Protein AF-0000000083953156 (afdb_homodimer)

Organism: NCBI:txid5486

InterPro domains:
  IPR007277 Svp26/Tex261 [PF04148] (1-193)
  IPR007277 Svp26/Tex261 [PTHR13144] (1-196)

Solvent-accessible surface area (backbone atoms only — not comparable to full-atom values): 24003 Å² total; per-residue (Å²): 104,62,57,56,54,44,20,53,51,28,50,52,51,50,50,52,53,47,52,47,10,48,52,34,23,49,42,48,51,21,50,52,33,70,75,36,44,68,65,44,51,54,48,51,50,51,48,52,53,50,46,46,52,48,51,53,49,33,36,75,73,58,66,45,64,60,69,62,46,51,51,49,46,52,44,51,54,52,48,54,59,56,57,74,42,59,46,53,48,59,79,80,36,68,65,48,46,49,44,53,51,42,50,53,49,51,52,51,54,51,51,50,52,70,73,54,65,85,72,70,55,67,74,54,60,64,33,89,82,48,68,78,77,85,75,79,48,71,62,35,50,51,15,47,42,44,59,74,60,43,40,60,62,50,50,51,50,31,46,21,21,45,72,74,78,67,74,78,68,82,76,86,77,62,92,68,74,73,74,70,44,26,35,39,48,51,50,52,49,50,51,50,49,50,51,42,52,51,32,42,72,71,70,45,79,76,54,81,70,70,76,68,71,82,121,104,63,57,58,54,45,20,53,52,28,50,53,51,49,51,51,53,47,51,47,10,46,53,32,22,48,42,49,51,22,51,52,32,68,74,37,45,68,64,45,50,53,47,51,52,51,48,51,52,51,44,46,51,48,52,53,48,32,37,75,72,58,66,44,63,61,69,63,46,51,51,50,45,50,45,52,52,53,50,54,58,56,57,74,44,59,47,53,49,60,79,82,36,66,66,49,46,50,44,54,52,43,49,53,49,50,52,50,53,51,50,50,54,70,72,55,65,86,73,71,55,67,75,56,60,66,36,88,81,48,69,76,77,84,74,79,49,71,62,35,51,51,17,46,42,45,58,71,59,42,40,60,64,49,50,51,50,30,46,22,22,46,72,69,79,70,72,78,67,82,76,85,77,64,91,67,73,75,75,69,44,28,36,39,49,52,52,53,49,51,53,51,51,50,51,43,52,50,32,44,73,72,70,44,79,76,55,82,71,72,77,67,70,82,120

Sequence (430 aa):
MFLQVLSLIGVIVGFFLLVLSIASGLYYISELVEEHTEPTKRFLKKLIYSIIVTFVLLVLFDKFPIKLTLFSIFSYWVYLQNLNKFPYVELSSPLFLGSCVLVISNHFLWFHHFNNPYIPPLEVRLRPEYVPPRIPTFVEICSFFGILVWLVPFALFVSLSAHDNLLPHHMDKQDDKKKNNGLAKVVVSNVREYVYTISRKLGYELDPHHGSIVYMFLQVLSLIGVIVGFFLLVLSIASGLYYISELVEEHTEPTKRFLKKLIYSIIVTFVLLVLFDKFPIKLTLFSIFSYWVYLQNLNKFPYVELSSPLFLGSCVLVISNHFLWFHHFNNPYIPPLEVRLRPEYVPPRIPTFVEICSFFGILVWLVPFALFVSLSAHDNLLPHHMDKQDDKKKNNGLAKVVVSNVREYVYTISRKLGYELDPHHGSIVY

pLDDT: mean 80.22, std 17.85, range [23.52, 97.69]

Radius of gyration: 27.4 Å; Cα contacts (8 Å, |Δi|>4): 345; chains: 2; bounding box: 81×64×54 Å

Nearest PDB structures (foldseek):
  8wdf-assembly1_A  TM=3.244E-01  e=1.930E+00  Pseudomonas aeruginosa PAO1
  9jr2-assembly1_R  TM=2.262E-01  e=7.988E+00  Homo sapiens
  8wdf-ass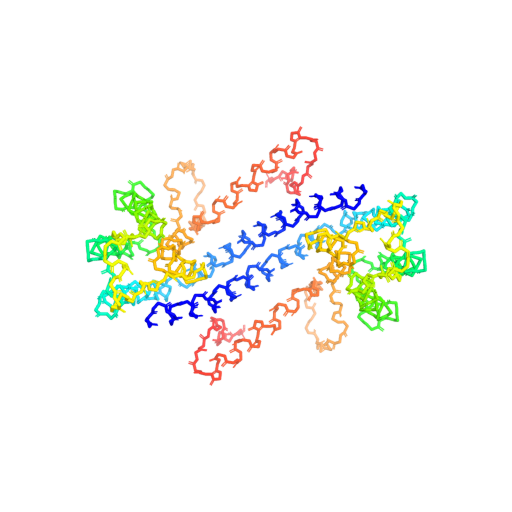embly1_A  TM=3.243E-01  e=1.755E+00  Pseudomonas aeruginosa PAO1
  9jr2-assembly1_R  TM=2.251E-01  e=8.175E+00  Homo sapiens

Secondary structure (DSSP, 8-state):
-HHHHHHHHHHHHHHHHHHHHHHHHHHHHHHHHHHTHHHHHHHHHHHHHHHHHHHHHHHHHH---HHHHHHHHHHHHHHHHHGGGTTB--TT-HHHHHHHHHHHHHHHHHHHHHHS-----HHHHTSTT--PPPPPPHHHHHHIIIIIIIHHHHHHHHH-EE-----------S------EEHHHHHHHHHHHHHHHHHHHTT----TTTT----/-HHHHHHHHHHHHHHHHHHHHHHHHHHHHHHHHHHTHHHHHHHHHHHHHHHHHHHHHHHHHH---HHHHHHHHHHHHHHHHHGGGTTB--TT-HHHHHHHHHHHHHHHHHHHHHHS-----HHHHTSTT--PPPPPPHHHHHHIIIIIIIHHHHHHHHH-EE---S-------S------EEHHHHHHHHHHHHHHHHHHHTT----TTTT----

Structure (mmCIF, N/CA/C/O backbone):
data_AF-0000000083953156-model_v1
#
loop_
_entity.id
_entity.type
_entity.pdbx_description
1 polymer 'Protein SVP26'
#
loop_
_atom_site.group_PDB
_atom_site.id
_atom_site.type_symbol
_atom_site.label_atom_id
_atom_site.label_alt_id
_atom_site.label_comp_id
_atom_site.label_asym_id
_atom_site.label_entity_id
_atom_site.label_seq_id
_atom_site.pdbx_PDB_ins_code
_atom_site.Cartn_x
_atom_site.Cartn_y
_atom_site.Cartn_z
_atom_site.occupancy
_atom_site.B_iso_or_equiv
_atom_site.auth_seq_id
_atom_site.auth_comp_id
_atom_site.auth_asym_id
_atom_site.auth_atom_id
_atom_site.pdbx_PDB_model_num
ATOM 1 N N . MET A 1 1 ? 17.109 -12.336 -19.953 1 82.88 1 MET A N 1
ATOM 2 C CA . MET A 1 1 ? 16.172 -11.695 -20.875 1 82.88 1 MET A CA 1
ATOM 3 C C . MET A 1 1 ? 14.75 -11.82 -20.359 1 82.88 1 MET A C 1
ATOM 5 O O . MET A 1 1 ? 14.109 -10.812 -20.031 1 82.88 1 MET A O 1
ATOM 9 N N . PHE A 1 2 ? 14.211 -13.031 -20.109 1 90.62 2 PHE A N 1
ATOM 10 C CA . PHE A 1 2 ? 12.82 -13.211 -19.734 1 90.62 2 PHE A CA 1
ATOM 11 C C . PHE A 1 2 ? 12.578 -12.742 -18.297 1 90.62 2 PHE A C 1
ATOM 13 O O . PHE A 1 2 ? 11.492 -12.258 -17.984 1 90.62 2 PHE A O 1
ATOM 20 N N . LEU A 1 3 ? 13.633 -12.812 -17.594 1 89.94 3 LEU A N 1
ATOM 21 C CA . LEU A 1 3 ? 13.508 -12.344 -16.219 1 89.94 3 LEU A CA 1
ATOM 22 C C . LEU A 1 3 ? 13.297 -10.836 -16.172 1 89.94 3 LEU A C 1
ATOM 24 O O . LEU A 1 3 ? 12.586 -10.328 -15.305 1 89.94 3 LEU A O 1
ATOM 28 N N . GLN A 1 4 ? 13.898 -10.156 -17.047 1 91.5 4 GLN A N 1
ATOM 29 C CA . GLN A 1 4 ? 13.742 -8.703 -17.125 1 91.5 4 GLN A CA 1
ATOM 30 C C . GLN A 1 4 ? 12.32 -8.328 -17.547 1 91.5 4 GLN A C 1
ATOM 32 O O . GLN A 1 4 ? 11.758 -7.363 -17.016 1 91.5 4 GLN A O 1
ATOM 37 N N . VAL A 1 5 ? 11.844 -9.07 -18.484 1 93 5 VAL A N 1
ATOM 38 C CA . VAL A 1 5 ? 10.469 -8.844 -18.922 1 93 5 VAL A CA 1
ATOM 39 C C . VAL A 1 5 ? 9.508 -9.125 -17.766 1 93 5 VAL A C 1
ATOM 41 O O . VAL A 1 5 ? 8.562 -8.367 -17.531 1 93 5 VAL A O 1
ATOM 44 N N . LEU A 1 6 ? 9.812 -10.203 -17.109 1 93.81 6 LEU A N 1
ATOM 45 C CA . LEU A 1 6 ? 9 -10.555 -15.945 1 93.81 6 LEU A CA 1
ATOM 46 C C . LEU A 1 6 ? 9.047 -9.453 -14.891 1 93.81 6 LEU A C 1
ATOM 48 O O . LEU A 1 6 ? 8.031 -9.141 -14.266 1 93.81 6 LEU A O 1
ATOM 52 N N . SER A 1 7 ? 10.195 -8.891 -14.727 1 94.25 7 SER A N 1
ATOM 53 C CA . SER A 1 7 ? 10.375 -7.812 -13.758 1 94.25 7 SER A CA 1
ATOM 54 C C . SER A 1 7 ? 9.531 -6.598 -14.125 1 94.25 7 SER A C 1
ATOM 56 O O . SER A 1 7 ? 8.891 -5.992 -13.266 1 94.25 7 SER A O 1
ATOM 58 N N . LEU A 1 8 ? 9.57 -6.309 -15.375 1 93.81 8 LEU A N 1
ATOM 59 C CA . LEU A 1 8 ? 8.773 -5.184 -15.844 1 93.81 8 LEU A CA 1
ATOM 60 C C . LEU A 1 8 ? 7.285 -5.438 -15.609 1 93.81 8 LEU A C 1
ATOM 62 O O . LEU A 1 8 ? 6.574 -4.562 -15.109 1 93.81 8 LEU A O 1
ATOM 66 N N . ILE A 1 9 ? 6.809 -6.574 -15.898 1 95.06 9 ILE A N 1
ATOM 67 C CA . ILE A 1 9 ? 5.414 -6.941 -15.688 1 95.06 9 ILE A CA 1
ATOM 68 C C . ILE A 1 9 ? 5.086 -6.91 -14.195 1 95.06 9 ILE A C 1
ATOM 70 O O . ILE A 1 9 ? 4.023 -6.43 -13.797 1 95.06 9 ILE A O 1
ATOM 74 N N . GLY A 1 10 ? 5.992 -7.414 -13.445 1 94.69 10 GLY A N 1
ATOM 75 C CA . GLY A 1 10 ? 5.789 -7.422 -12 1 94.69 10 GLY A CA 1
ATOM 76 C C . GLY A 1 10 ? 5.645 -6.031 -11.414 1 94.69 10 GLY A C 1
ATOM 77 O O . GLY A 1 10 ? 4.797 -5.805 -10.547 1 94.69 10 GLY A O 1
ATOM 78 N N . VAL A 1 11 ? 6.434 -5.16 -11.875 1 94.25 11 VAL A N 1
ATOM 79 C CA . VAL A 1 11 ? 6.387 -3.785 -11.391 1 94.25 11 VAL A CA 1
ATOM 80 C C . VAL A 1 11 ? 5.047 -3.15 -11.766 1 94.25 11 VAL A C 1
ATOM 82 O O . VAL A 1 11 ? 4.43 -2.467 -10.945 1 94.25 11 VAL A O 1
ATOM 85 N N . ILE A 1 12 ? 4.629 -3.367 -12.938 1 94.44 12 ILE A N 1
ATOM 86 C CA . ILE A 1 12 ? 3.373 -2.811 -13.422 1 94.44 12 ILE A CA 1
ATOM 87 C C . ILE A 1 12 ? 2.209 -3.373 -12.617 1 94.44 12 ILE A C 1
ATOM 89 O O . ILE A 1 12 ? 1.356 -2.621 -12.133 1 94.44 12 ILE A O 1
ATOM 93 N N . VAL A 1 13 ? 2.182 -4.625 -12.453 1 93.5 13 VAL A N 1
ATOM 94 C CA . VAL A 1 13 ? 1.121 -5.277 -11.695 1 93.5 13 VAL A CA 1
ATOM 95 C C . VAL A 1 13 ? 1.16 -4.797 -10.242 1 93.5 13 VAL A C 1
ATOM 97 O O . VAL A 1 13 ? 0.119 -4.496 -9.656 1 93.5 13 VAL A O 1
ATOM 100 N N . GLY A 1 14 ? 2.354 -4.77 -9.75 1 92.44 14 GLY A N 1
ATOM 101 C CA . GLY A 1 14 ? 2.502 -4.277 -8.391 1 92.44 14 GLY A CA 1
ATOM 102 C C . GLY A 1 14 ? 1.988 -2.859 -8.211 1 92.44 14 GLY A C 1
ATOM 103 O O . GLY A 1 14 ? 1.339 -2.553 -7.211 1 92.44 14 GLY A O 1
ATOM 104 N N . PHE A 1 15 ? 2.297 -2.061 -9.188 1 92.75 15 PHE A N 1
ATOM 105 C CA . PHE A 1 15 ? 1.845 -0.676 -9.141 1 92.75 15 PHE A CA 1
ATOM 106 C C . PHE A 1 15 ? 0.323 -0.604 -9.125 1 92.75 15 PHE A C 1
ATOM 108 O O . PHE A 1 15 ? -0.263 0.116 -8.32 1 92.75 15 PHE A O 1
ATOM 115 N N . PHE A 1 16 ? -0.335 -1.332 -9.922 1 91.06 16 PHE A N 1
ATOM 116 C CA . PHE A 1 16 ? -1.79 -1.328 -10.008 1 91.06 16 PHE A CA 1
ATOM 117 C C . PHE A 1 16 ? -2.41 -1.878 -8.727 1 91.06 16 PHE A C 1
ATOM 119 O O . PHE A 1 16 ? -3.41 -1.347 -8.234 1 91.06 16 PHE A O 1
ATOM 126 N N . LEU A 1 17 ? -1.9 -2.922 -8.234 1 91.62 17 LEU A N 1
ATOM 127 C CA . LEU A 1 17 ? -2.43 -3.508 -7.004 1 91.62 17 LEU A CA 1
ATOM 128 C C . LEU A 1 17 ? -2.27 -2.545 -5.832 1 91.62 17 LEU A C 1
ATOM 130 O O . LEU A 1 17 ? -3.145 -2.465 -4.965 1 91.62 17 LEU A O 1
ATOM 134 N N . LEU A 1 18 ? -1.18 -1.864 -5.836 1 91.75 18 LEU A N 1
ATOM 135 C CA . LEU A 1 18 ? -0.951 -0.889 -4.777 1 91.75 18 LEU A CA 1
ATOM 136 C C . LEU A 1 18 ? -1.964 0.248 -4.855 1 91.75 18 LEU A C 1
ATOM 138 O O . LEU A 1 18 ? -2.523 0.66 -3.836 1 91.75 18 LEU A O 1
ATOM 142 N N . VAL A 1 19 ? -2.139 0.719 -6.02 1 90.44 19 VAL A N 1
ATOM 143 C CA . VAL A 1 19 ? -3.094 1.803 -6.227 1 90.44 19 VAL A CA 1
ATOM 144 C C . VAL A 1 19 ? -4.488 1.353 -5.801 1 90.44 19 VAL A C 1
ATOM 146 O O . VAL A 1 19 ? -5.199 2.086 -5.109 1 90.44 19 VAL A O 1
ATOM 149 N N . LEU A 1 20 ? -4.895 0.224 -6.184 1 89.31 20 LEU A N 1
ATOM 150 C CA . LEU A 1 20 ? -6.191 -0.318 -5.797 1 89.31 20 LEU A CA 1
ATOM 151 C C . LEU A 1 20 ? -6.309 -0.422 -4.281 1 89.31 20 LEU A C 1
ATOM 153 O O . LEU A 1 20 ? -7.355 -0.115 -3.711 1 89.31 20 LEU A O 1
ATOM 157 N N . SER A 1 21 ? -5.27 -0.902 -3.711 1 92.19 21 SER A N 1
ATOM 158 C CA . SER A 1 21 ? -5.266 -1.05 -2.26 1 92.19 21 SER A CA 1
ATOM 159 C C . SER A 1 21 ? -5.422 0.3 -1.566 1 92.19 21 SER A C 1
ATOM 161 O O . SER A 1 21 ? -6.211 0.437 -0.63 1 92.19 21 SER A O 1
ATOM 163 N N . ILE A 1 22 ? -4.621 1.206 -2.014 1 90.56 22 ILE A N 1
ATOM 164 C CA . ILE A 1 22 ? -4.68 2.541 -1.43 1 90.56 22 ILE A CA 1
ATOM 165 C C . ILE A 1 22 ? -6.07 3.135 -1.634 1 90.56 22 ILE A C 1
ATOM 167 O O . ILE A 1 22 ? -6.66 3.689 -0.703 1 90.56 22 ILE A O 1
ATOM 171 N N . ALA A 1 23 ? -6.602 3.025 -2.867 1 87.38 23 ALA A N 1
ATOM 172 C CA . ALA A 1 23 ? -7.938 3.527 -3.18 1 87.38 23 ALA A CA 1
ATOM 173 C C . ALA A 1 23 ? -8.992 2.883 -2.281 1 87.38 23 ALA A C 1
ATOM 175 O O . ALA A 1 23 ? -9.883 3.566 -1.771 1 87.38 23 ALA A O 1
ATOM 176 N N . SER A 1 24 ? -8.883 1.627 -2.117 1 88.38 24 SER A N 1
ATOM 177 C CA . SER A 1 24 ? -9.828 0.902 -1.27 1 88.38 24 SER A CA 1
ATOM 178 C C . SER A 1 24 ? -9.703 1.333 0.188 1 88.38 24 SER A C 1
ATOM 180 O O . SER A 1 24 ? -10.711 1.462 0.889 1 88.38 24 SER A O 1
ATOM 182 N N . GLY A 1 25 ? -8.531 1.487 0.576 1 88.69 25 GLY A N 1
ATOM 183 C CA . GLY A 1 25 ? -8.32 1.971 1.931 1 88.69 25 GLY A CA 1
ATOM 184 C C . GLY A 1 25 ? -8.906 3.348 2.172 1 88.69 25 GLY A C 1
ATOM 185 O O . GLY A 1 25 ? -9.539 3.586 3.201 1 88.69 25 GLY A O 1
ATOM 186 N N . LEU A 1 26 ? -8.672 4.191 1.249 1 87 26 LEU A N 1
ATOM 187 C CA . LEU A 1 26 ? -9.211 5.539 1.359 1 87 26 LEU A CA 1
ATOM 188 C C . LEU A 1 26 ? -10.734 5.516 1.344 1 87 26 LEU A C 1
ATOM 190 O O . LEU A 1 26 ? -11.383 6.285 2.062 1 87 26 LEU A O 1
ATOM 194 N N . TYR A 1 27 ? -11.258 4.699 0.525 1 84.81 27 TYR A N 1
ATOM 195 C CA . TYR A 1 27 ? -12.703 4.531 0.482 1 84.81 27 TYR A CA 1
ATOM 196 C C . TYR A 1 27 ? -13.234 4.059 1.828 1 84.81 27 TYR A C 1
ATOM 198 O O . TYR A 1 27 ? -14.25 4.566 2.316 1 84.81 27 TYR A O 1
ATOM 206 N N . TYR A 1 28 ? -12.609 3.215 2.338 1 85.06 28 TYR A N 1
ATOM 207 C CA . TYR A 1 28 ? -13.008 2.666 3.631 1 85.06 28 TYR A CA 1
ATOM 208 C C . TYR A 1 28 ? -12.938 3.732 4.719 1 85.06 28 TYR A C 1
ATOM 210 O O . TYR A 1 28 ? -13.867 3.871 5.516 1 85.06 28 TYR A O 1
ATOM 218 N N . ILE A 1 29 ? -11.938 4.398 4.75 1 87.56 29 ILE A N 1
ATOM 219 C CA . ILE A 1 29 ? -11.773 5.457 5.742 1 87.56 29 ILE A CA 1
ATOM 220 C C . ILE A 1 29 ? -12.867 6.508 5.562 1 87.56 29 ILE A C 1
ATOM 222 O O . ILE A 1 29 ? -13.414 7.02 6.543 1 87.56 29 ILE A O 1
ATOM 226 N N . SER A 1 30 ? -13.172 6.844 4.363 1 85.44 30 SER A N 1
ATOM 227 C CA . SER A 1 30 ? -14.219 7.824 4.094 1 85.44 30 SER A CA 1
ATOM 228 C C . SER A 1 30 ? -15.562 7.355 4.641 1 85.44 30 SER A C 1
ATOM 230 O O . SER A 1 30 ? -16.344 8.156 5.168 1 85.44 30 SER A O 1
ATOM 232 N N . GLU A 1 31 ? -15.82 6.121 4.473 1 83.5 31 GLU A N 1
ATOM 233 C CA . GLU A 1 31 ? -17.047 5.551 5.016 1 83.5 31 GLU A CA 1
ATOM 234 C C . GLU A 1 31 ? -17.062 5.605 6.539 1 83.5 31 GLU A C 1
ATOM 236 O O . GLU A 1 31 ? -18.094 5.898 7.148 1 83.5 31 GLU A O 1
ATOM 241 N N . LEU A 1 32 ? -15.969 5.305 7.078 1 82.31 32 LEU A N 1
ATOM 242 C CA . LEU A 1 32 ? -15.852 5.352 8.531 1 82.31 32 LEU A CA 1
ATOM 243 C C . LEU A 1 32 ? -16.078 6.766 9.055 1 82.31 32 LEU A C 1
ATOM 245 O O . LEU A 1 32 ? -16.734 6.953 10.086 1 82.31 32 LEU A O 1
ATOM 249 N N . VAL A 1 33 ? -15.602 7.742 8.391 1 83.31 33 VAL A N 1
ATOM 250 C CA . VAL A 1 33 ? -15.75 9.148 8.766 1 83.31 33 VAL A CA 1
ATOM 251 C C . VAL A 1 33 ? -17.219 9.562 8.633 1 83.31 33 VAL A C 1
ATOM 253 O O . VAL A 1 33 ? -17.719 10.305 9.469 1 83.31 33 VAL A O 1
ATOM 256 N N . GLU A 1 34 ? -17.875 9.102 7.609 1 80.88 34 GLU A N 1
ATOM 257 C CA . GLU A 1 34 ? -19.297 9.398 7.402 1 80.88 34 GLU A CA 1
ATOM 258 C C . GLU A 1 34 ? -20.141 8.805 8.516 1 80.88 34 GLU A C 1
ATOM 260 O O . GLU A 1 34 ? -21.125 9.414 8.953 1 80.88 34 GLU A O 1
ATOM 265 N N . GLU A 1 35 ? -19.766 7.719 8.906 1 81.94 35 GLU A N 1
ATOM 266 C CA . GLU A 1 35 ? -20.516 7.043 9.953 1 81.94 35 GLU A CA 1
ATOM 267 C C . GLU A 1 35 ? -20.234 7.664 11.32 1 81.94 35 GLU A C 1
ATOM 269 O O . GLU A 1 35 ? -21.094 7.613 12.219 1 81.94 35 GLU A O 1
ATOM 274 N N . HIS A 1 36 ? -19.094 8.188 11.516 1 85.12 36 HIS A N 1
ATOM 275 C CA . HIS A 1 36 ? -18.672 8.781 12.781 1 85.12 36 HIS A CA 1
ATOM 276 C C . HIS A 1 36 ? -18.141 10.195 12.578 1 85.12 36 HIS A C 1
ATOM 278 O O . HIS A 1 36 ? -16.984 10.484 12.914 1 85.12 36 HIS A O 1
ATOM 284 N N . THR A 1 37 ? -18.906 11.031 12.195 1 83.94 37 THR A N 1
ATOM 285 C CA . THR A 1 37 ? -18.516 12.383 11.805 1 83.94 37 THR A CA 1
ATOM 286 C C . THR A 1 37 ? -18.062 13.188 13.016 1 83.94 37 THR A C 1
ATOM 288 O O . THR A 1 37 ? -17 13.82 12.977 1 83.94 37 THR A O 1
ATOM 291 N N . GLU A 1 38 ? -18.891 13.148 14.062 1 88.12 38 GLU A N 1
ATOM 292 C CA . GLU A 1 38 ? -18.594 13.984 15.219 1 88.12 38 GLU A CA 1
ATOM 293 C C . GLU A 1 38 ? -17.281 13.555 15.875 1 88.12 38 GLU A C 1
ATOM 295 O O . GLU A 1 38 ? -16.406 14.391 16.141 1 88.12 38 GLU A O 1
ATOM 300 N N . PRO A 1 39 ? -17.141 12.266 16.156 1 89.38 39 PRO A N 1
ATOM 301 C CA . PRO A 1 39 ? -15.836 11.844 16.703 1 89.38 39 PRO A CA 1
ATOM 302 C C . PRO A 1 39 ? -14.68 12.172 15.766 1 89.38 39 PRO A C 1
ATOM 304 O O . PRO A 1 39 ? -13.578 12.477 16.234 1 89.38 39 PRO A O 1
ATOM 307 N N . THR A 1 40 ? -14.844 12.047 14.508 1 89.69 40 THR A N 1
ATOM 308 C CA . THR A 1 40 ? -13.797 12.352 13.539 1 89.69 40 THR A CA 1
ATOM 309 C C . THR A 1 40 ? -13.406 13.828 13.609 1 89.69 40 THR A C 1
ATOM 311 O O . THR A 1 40 ? -12.227 14.164 13.586 1 89.69 40 THR A O 1
ATOM 314 N N . LYS A 1 41 ? -14.375 14.648 13.68 1 90.38 41 LYS A N 1
ATOM 315 C CA . LYS A 1 41 ? -14.125 16.078 13.797 1 90.38 41 LYS A CA 1
ATOM 316 C C . LYS A 1 41 ? -13.289 16.391 15.031 1 90.38 41 LYS A C 1
ATOM 318 O O . LYS A 1 41 ? -12.312 17.141 14.953 1 90.38 41 LYS A O 1
ATOM 323 N N . ARG A 1 42 ? -13.727 15.875 16.094 1 92.56 42 ARG A N 1
ATOM 324 C CA . ARG A 1 42 ? -13.008 16.094 17.344 1 92.56 42 ARG A CA 1
ATOM 325 C C . ARG A 1 42 ? -11.578 15.586 17.25 1 92.56 42 ARG A C 1
ATOM 327 O O . ARG A 1 42 ? -10.648 16.234 17.734 1 92.56 42 ARG A O 1
ATOM 334 N N . PHE A 1 43 ? -11.5 14.5 16.672 1 93 43 PHE A N 1
ATOM 335 C CA . PHE A 1 43 ? -10.18 13.906 16.484 1 93 43 PHE A CA 1
ATOM 336 C C . PHE A 1 43 ? -9.297 14.797 15.617 1 93 43 PHE A C 1
ATOM 338 O O . PHE A 1 43 ? -8.133 15.039 15.945 1 93 43 PHE A O 1
ATOM 345 N N . LEU A 1 44 ? -9.82 15.219 14.5 1 93.5 44 LEU A N 1
ATOM 346 C CA . LEU A 1 44 ? -9.062 16.062 13.586 1 93.5 44 LEU A CA 1
ATOM 347 C C . LEU A 1 44 ? -8.633 17.359 14.266 1 93.5 44 LEU A C 1
ATOM 349 O O . LEU A 1 44 ? -7.516 17.828 14.062 1 93.5 44 LEU A O 1
ATOM 353 N N . LYS A 1 45 ? -9.5 17.906 15.039 1 94.88 45 LYS A N 1
ATOM 354 C CA . LYS A 1 45 ? -9.18 19.125 15.773 1 94.88 45 LYS A CA 1
ATOM 355 C C . LYS A 1 45 ? -8.008 18.891 16.719 1 94.88 45 LYS A C 1
ATOM 357 O O . LYS A 1 45 ? -7.051 19.672 16.734 1 94.88 45 LYS A O 1
ATOM 362 N N . LYS A 1 46 ? -8.109 17.859 17.422 1 95.81 46 LYS A N 1
ATOM 363 C CA . LYS A 1 46 ? -7.023 17.531 18.328 1 95.81 46 LYS A CA 1
ATOM 364 C C . LYS A 1 46 ? -5.727 17.281 17.578 1 95.81 46 LYS A C 1
ATOM 366 O O . LYS A 1 46 ? -4.645 17.625 18.047 1 95.81 46 LYS A O 1
ATOM 371 N N . LEU A 1 47 ? -5.898 16.609 16.516 1 96 47 LEU A N 1
ATOM 372 C CA . LEU A 1 47 ? -4.734 16.328 15.68 1 96 47 LEU A CA 1
ATOM 373 C C . LEU A 1 47 ? -4.066 17.625 15.219 1 96 47 LEU A C 1
ATOM 375 O O . LEU A 1 47 ? -2.84 17.75 15.266 1 96 47 LEU A O 1
ATOM 379 N N . ILE A 1 48 ? -4.844 18.547 14.773 1 97.12 48 ILE A N 1
ATOM 380 C CA . ILE A 1 48 ? -4.32 19.828 14.297 1 97.12 48 ILE A CA 1
ATOM 381 C C . ILE A 1 48 ? -3.574 20.531 15.422 1 97.12 48 ILE A C 1
ATOM 383 O O . ILE A 1 48 ? -2.445 21 15.227 1 97.12 48 ILE A O 1
ATOM 387 N N . TYR A 1 49 ? -4.156 20.562 16.562 1 97.12 49 TYR A N 1
ATOM 388 C CA . TYR A 1 49 ? -3.51 21.203 17.688 1 97.12 49 TYR A CA 1
ATOM 389 C C . TYR A 1 49 ? -2.217 20.5 18.078 1 97.12 49 TYR A C 1
ATOM 391 O O . TYR A 1 49 ? -1.218 21.141 18.406 1 97.12 49 TYR A O 1
ATOM 399 N N . SER A 1 50 ? -2.305 19.203 18.031 1 96.81 50 SER A N 1
ATOM 400 C CA . SER A 1 50 ? -1.102 18.438 18.328 1 96.81 50 SER A CA 1
ATOM 401 C C . SER A 1 50 ? 0.015 18.734 17.344 1 96.81 50 SER A C 1
ATOM 403 O O . SER A 1 50 ? 1.183 18.844 17.719 1 96.81 50 SER A O 1
ATOM 405 N N . ILE A 1 51 ? -0.337 18.875 16.078 1 97.44 51 ILE A N 1
ATOM 406 C CA . ILE A 1 51 ? 0.638 19.156 15.031 1 97.44 51 ILE A CA 1
ATOM 407 C C . ILE A 1 51 ? 1.232 20.547 15.25 1 97.44 51 ILE A C 1
ATOM 409 O O . ILE A 1 51 ? 2.443 20.734 15.117 1 97.44 51 ILE A O 1
ATOM 413 N N . ILE A 1 52 ? 0.425 21.531 15.617 1 97.31 52 ILE A N 1
ATOM 414 C CA . ILE A 1 52 ? 0.897 22.875 15.898 1 97.31 52 ILE A CA 1
ATOM 415 C C . ILE A 1 52 ? 1.894 22.844 17.047 1 97.31 52 ILE A C 1
ATOM 417 O O . ILE A 1 52 ? 2.961 23.469 16.969 1 97.31 52 ILE A O 1
ATOM 421 N N . VAL A 1 53 ? 1.54 22.125 18.078 1 96.69 53 VAL A N 1
ATOM 422 C CA . VAL A 1 53 ? 2.428 22 19.219 1 96.69 53 VAL A CA 1
ATOM 423 C C . VAL A 1 53 ? 3.746 21.359 18.797 1 96.69 53 VAL A C 1
ATOM 425 O O . VAL A 1 53 ? 4.816 21.781 19.234 1 96.69 53 VAL A O 1
ATOM 428 N N . THR A 1 54 ? 3.654 20.359 17.969 1 96.5 54 THR A N 1
ATOM 429 C CA . THR A 1 54 ? 4.852 19.688 17.469 1 96.5 54 THR A CA 1
ATOM 430 C C . THR A 1 54 ? 5.742 20.656 16.703 1 96.5 54 THR A C 1
ATOM 432 O O . THR A 1 54 ? 6.965 20.641 16.859 1 96.5 54 THR A O 1
ATOM 435 N N . PHE A 1 55 ? 5.168 21.5 15.844 1 97 55 PHE A N 1
ATOM 436 C CA . PHE A 1 55 ? 5.926 22.5 15.109 1 97 55 PHE A CA 1
ATOM 437 C C . PHE A 1 55 ? 6.68 23.422 16.062 1 97 55 PHE A C 1
ATOM 439 O O . PHE A 1 55 ? 7.852 23.734 15.844 1 97 55 PHE A O 1
ATOM 446 N N . VAL A 1 56 ? 6.016 23.844 17.141 1 96.19 56 VAL A N 1
ATOM 447 C CA . VAL A 1 56 ? 6.621 24.719 18.125 1 96.19 56 VAL A CA 1
ATOM 448 C C . VAL A 1 56 ? 7.777 24.016 18.828 1 96.19 56 VAL A C 1
ATOM 450 O O . VAL A 1 56 ? 8.852 24.594 19.016 1 96.19 56 VAL A O 1
ATOM 453 N N . LEU A 1 57 ? 7.566 22.734 19.156 1 94.88 57 LEU A N 1
ATOM 454 C CA . LEU A 1 57 ? 8.609 21.938 19.812 1 94.88 57 LEU A CA 1
ATOM 455 C C . LEU A 1 57 ? 9.82 21.781 18.906 1 94.88 57 LEU A C 1
ATOM 457 O O . LEU A 1 57 ? 10.961 21.781 19.375 1 94.88 57 LEU A O 1
ATOM 461 N N . LEU A 1 58 ? 9.609 21.609 17.625 1 94.75 58 LEU A N 1
ATOM 462 C CA . LEU A 1 58 ? 10.703 21.453 16.672 1 94.75 58 LEU A CA 1
ATOM 463 C C . LEU A 1 58 ? 11.539 22.734 16.578 1 94.75 58 LEU A C 1
ATOM 465 O O . LEU A 1 58 ? 12.766 22.656 16.438 1 94.75 58 LEU A O 1
ATOM 469 N N . VAL A 1 59 ? 10.914 23.906 16.656 1 94.25 59 VAL A N 1
ATOM 470 C CA . VAL A 1 59 ? 11.633 25.172 16.641 1 94.25 59 VAL A CA 1
ATOM 471 C C . VAL A 1 59 ? 12.445 25.312 17.922 1 94.25 59 VAL A C 1
ATOM 473 O O . VAL A 1 59 ? 13.609 25.703 17.891 1 94.25 59 VAL A O 1
ATOM 476 N N . LEU A 1 60 ? 11.867 24.969 19.062 1 93.19 60 LEU A N 1
ATOM 477 C CA . LEU A 1 60 ? 12.484 25.172 20.375 1 93.19 60 LEU A CA 1
ATOM 478 C C . LEU A 1 60 ? 13.641 24.203 20.594 1 93.19 60 LEU A C 1
ATOM 480 O O . LEU A 1 60 ? 14.688 24.578 21.109 1 93.19 60 LEU A O 1
ATOM 484 N N . PHE A 1 61 ? 13.523 22.953 20.078 1 89.62 61 PHE A N 1
ATOM 485 C CA . PHE A 1 61 ? 14.484 21.938 20.453 1 89.62 61 PHE A CA 1
ATOM 486 C C . PHE A 1 61 ? 15.336 21.516 19.266 1 89.62 61 PHE A C 1
ATOM 488 O O . PHE A 1 61 ? 16.469 21.078 19.438 1 89.62 61 PHE A O 1
ATOM 495 N N . ASP A 1 62 ? 14.844 21.562 18.062 1 89.31 62 ASP A N 1
ATOM 496 C CA . ASP A 1 62 ? 15.594 21.078 16.906 1 89.31 62 ASP A CA 1
ATOM 497 C C . ASP A 1 62 ? 16.031 22.234 16 1 89.31 62 ASP A C 1
ATOM 499 O O . ASP A 1 62 ? 16.562 22.016 14.914 1 89.31 62 ASP A O 1
ATOM 503 N N . LYS A 1 63 ? 15.75 23.516 16.359 1 87.31 63 LYS A N 1
ATOM 504 C CA . LYS A 1 63 ? 16.219 24.719 15.68 1 87.31 63 LYS A CA 1
ATOM 505 C C . LYS A 1 63 ? 15.688 24.781 14.25 1 87.31 63 LYS A C 1
ATOM 507 O O . LYS A 1 63 ? 16.438 25.078 13.32 1 87.31 63 LYS A O 1
ATOM 512 N N . PHE A 1 64 ? 14.492 24.406 14.07 1 91.5 64 PHE A N 1
ATOM 513 C CA . PHE A 1 64 ? 13.852 24.531 12.773 1 91.5 64 PHE A CA 1
ATOM 514 C C . PHE A 1 64 ? 13.625 25.984 12.406 1 91.5 64 PHE A C 1
ATOM 516 O O . PHE A 1 64 ? 13.547 26.844 13.281 1 91.5 64 PHE A O 1
ATOM 523 N N . PRO A 1 65 ? 13.602 26.297 11.125 1 92.62 65 PRO A N 1
ATOM 524 C CA . PRO A 1 65 ? 13.406 27.688 10.695 1 92.62 65 PRO A CA 1
ATOM 525 C C . PRO A 1 65 ? 12.078 28.266 11.172 1 92.62 65 PRO A C 1
ATOM 527 O O . PRO A 1 65 ? 11.023 27.688 10.906 1 92.62 65 PRO A O 1
ATOM 530 N N . ILE A 1 66 ? 12.094 29.375 11.742 1 95 66 ILE A N 1
ATOM 531 C CA . ILE A 1 66 ? 10.953 29.984 12.406 1 95 66 ILE A CA 1
ATOM 532 C C . ILE A 1 66 ? 9.961 30.5 11.367 1 95 66 ILE A C 1
ATOM 534 O O . ILE A 1 66 ? 8.742 30.328 11.523 1 95 66 ILE A O 1
ATOM 538 N N . LYS A 1 67 ? 10.445 31.078 10.281 1 95.56 67 LYS A N 1
ATOM 539 C CA . LYS A 1 67 ? 9.562 31.625 9.258 1 95.56 67 LYS A CA 1
ATOM 540 C C . LYS A 1 67 ? 8.703 30.531 8.625 1 95.56 67 LYS A C 1
ATOM 542 O O . LYS A 1 67 ? 7.496 30.703 8.461 1 95.56 67 LYS A O 1
ATOM 547 N N . LEU A 1 68 ? 9.344 29.484 8.266 1 96.12 68 LEU A N 1
ATOM 548 C CA . LEU A 1 68 ? 8.625 28.359 7.652 1 96.12 68 LEU A CA 1
ATOM 549 C C . LEU A 1 68 ? 7.629 27.75 8.633 1 96.12 68 LEU A C 1
ATOM 551 O O . LEU A 1 68 ? 6.516 27.391 8.242 1 96.12 68 LEU A O 1
ATOM 555 N N . THR A 1 69 ? 8.07 27.625 9.82 1 97.12 69 THR A N 1
ATOM 556 C CA . THR A 1 69 ? 7.211 27.047 10.852 1 97.12 69 THR A CA 1
ATOM 557 C C . THR A 1 69 ? 5.98 27.922 11.086 1 97.12 69 THR A C 1
ATOM 559 O O . THR A 1 69 ? 4.867 27.422 11.219 1 97.12 69 THR A O 1
ATOM 562 N N . LEU A 1 70 ? 6.184 29.203 11.164 1 97.12 70 LEU A N 1
ATOM 563 C CA . LEU A 1 70 ? 5.07 30.125 11.344 1 97.12 70 LEU A CA 1
ATOM 564 C C . LEU A 1 70 ? 4.086 30.016 10.188 1 97.12 70 LEU A C 1
ATOM 566 O O . LEU A 1 70 ? 2.869 30.078 10.391 1 97.12 70 LEU A O 1
ATOM 570 N N . PHE A 1 71 ? 4.648 29.906 9.039 1 97.44 71 PHE A N 1
ATOM 571 C CA . PHE A 1 71 ? 3.811 29.734 7.859 1 97.44 71 PHE A CA 1
ATOM 572 C C . PHE A 1 71 ? 2.971 28.469 7.98 1 97.44 71 PHE A C 1
ATOM 574 O O . PHE A 1 71 ? 1.774 28.469 7.684 1 97.44 71 PHE A O 1
ATOM 581 N N . SER A 1 72 ? 3.561 27.359 8.344 1 97.69 72 SER A N 1
ATOM 582 C CA . SER A 1 72 ? 2.854 26.094 8.516 1 97.69 72 SER A CA 1
ATOM 583 C C . SER A 1 72 ? 1.782 26.203 9.594 1 97.69 72 SER A C 1
ATOM 585 O O . SER A 1 72 ? 0.673 25.688 9.422 1 97.69 72 SER A O 1
ATOM 587 N N . ILE A 1 73 ? 2.119 26.844 10.711 1 97.62 73 ILE A N 1
ATOM 588 C CA . ILE A 1 73 ? 1.156 27 11.789 1 97.62 73 ILE A CA 1
ATOM 589 C C . ILE A 1 73 ? -0.038 27.812 11.305 1 97.62 73 ILE A C 1
ATOM 591 O O . ILE A 1 73 ? -1.187 27.5 11.625 1 97.62 73 ILE A O 1
ATOM 595 N N . PHE A 1 74 ? 0.245 28.891 10.547 1 97.31 74 PHE A N 1
ATOM 596 C CA . PHE A 1 74 ? -0.832 29.672 9.953 1 97.31 74 PHE A CA 1
ATOM 597 C C . PHE A 1 74 ? -1.701 28.797 9.055 1 97.31 74 PHE A C 1
ATOM 599 O O . PHE A 1 74 ? -2.93 28.891 9.086 1 97.31 74 PHE A O 1
ATOM 606 N N . SER A 1 75 ? -1.099 28 8.219 1 97.06 75 SER A N 1
ATOM 607 C CA . SER A 1 75 ? -1.841 27.094 7.359 1 97.06 75 SER A CA 1
ATOM 608 C C . SER A 1 75 ? -2.768 26.203 8.172 1 97.06 75 SER A C 1
ATOM 610 O O . SER A 1 75 ? -3.92 25.969 7.797 1 97.06 75 SER A O 1
ATOM 612 N N . TYR A 1 76 ? -2.287 25.641 9.227 1 97.44 76 TYR A N 1
ATOM 613 C CA . TYR A 1 76 ? -3.076 24.734 10.062 1 97.44 76 TYR A CA 1
ATOM 614 C C . TYR A 1 76 ? -4.23 25.484 10.727 1 97.44 76 TYR A C 1
ATOM 616 O O . TYR A 1 76 ? -5.297 24.906 10.961 1 97.44 76 TYR A O 1
ATOM 624 N N . TRP A 1 77 ? -3.982 26.797 11.062 1 95.94 77 TRP A N 1
ATOM 625 C CA . TRP A 1 77 ? -5.086 27.625 11.547 1 95.94 77 TRP A CA 1
ATOM 626 C C . TRP A 1 77 ? -6.191 27.719 10.5 1 95.94 77 TRP A C 1
ATOM 628 O O . TRP A 1 77 ? -7.375 27.625 10.836 1 95.94 77 TRP A O 1
ATOM 638 N N . VAL A 1 78 ? -5.863 27.906 9.305 1 94.69 78 VAL A N 1
ATOM 639 C CA . VAL A 1 78 ? -6.836 27.953 8.219 1 94.69 78 VAL A CA 1
ATOM 640 C C . VAL A 1 78 ? -7.547 26.609 8.102 1 94.69 78 VAL A C 1
ATOM 642 O O . VAL A 1 78 ? -8.766 26.562 7.902 1 94.69 78 VAL A O 1
ATOM 645 N N . TYR A 1 79 ? -6.777 25.484 8.211 1 93.69 79 TYR A N 1
ATOM 646 C CA . TYR A 1 79 ? -7.379 24.156 8.188 1 93.69 79 TYR A CA 1
ATOM 647 C C . TYR A 1 79 ? -8.438 24.016 9.273 1 93.69 79 TYR A C 1
ATOM 649 O O . TYR A 1 79 ? -9.484 23.406 9.055 1 93.69 79 TYR A O 1
ATOM 657 N N . LEU A 1 80 ? -8.148 24.562 10.414 1 93.44 80 LEU A N 1
ATOM 658 C CA . LEU A 1 80 ? -9.062 24.5 11.547 1 93.44 80 LEU A CA 1
ATOM 659 C C . LEU A 1 80 ? -10.391 25.172 11.219 1 93.44 80 LEU A C 1
ATOM 661 O O . LEU A 1 80 ? -11.453 24.703 11.641 1 93.44 80 LEU A O 1
ATOM 665 N N . GLN A 1 81 ? -10.289 26.219 10.453 1 91.56 81 GLN A N 1
ATOM 666 C CA . GLN A 1 81 ? -11.5 26.938 10.078 1 91.56 81 GLN A CA 1
ATOM 667 C C . GLN A 1 81 ? -12.383 26.078 9.164 1 91.56 81 GLN A C 1
ATOM 669 O O . GLN A 1 81 ? -13.602 26.234 9.156 1 91.56 81 GLN A O 1
ATOM 674 N N . ASN A 1 82 ? -11.781 25.25 8.43 1 88.06 82 ASN A N 1
ATOM 675 C CA . ASN A 1 82 ? -12.547 24.359 7.559 1 88.06 82 ASN A CA 1
ATOM 676 C C . ASN A 1 82 ? -13.352 23.344 8.367 1 88.06 82 ASN A C 1
ATOM 678 O O . ASN A 1 82 ? -14.328 22.781 7.867 1 88.06 82 ASN A O 1
ATOM 682 N N . LEU A 1 83 ? -12.953 23.031 9.555 1 88.38 83 LEU A N 1
ATOM 683 C CA . LEU A 1 83 ? -13.609 22.031 10.391 1 88.38 83 LEU A CA 1
ATOM 684 C C . LEU A 1 83 ? -14.914 22.578 10.969 1 88.38 83 LEU A C 1
ATOM 686 O O . LEU A 1 83 ? -15.75 21.812 11.453 1 88.38 83 LEU A O 1
ATOM 690 N N . ASN A 1 84 ? -15.086 23.891 10.82 1 85.56 84 ASN A N 1
ATOM 691 C CA . ASN A 1 84 ? -16.312 24.484 11.336 1 85.56 84 ASN A CA 1
ATOM 692 C C . ASN A 1 84 ? -17.531 24.031 10.531 1 85.56 84 ASN A C 1
ATOM 694 O O . ASN A 1 84 ? -18.641 23.906 11.078 1 85.56 84 ASN A O 1
ATOM 698 N N . LYS A 1 85 ? -17.375 23.719 9.273 1 78.69 85 LYS A N 1
ATOM 699 C CA . LYS A 1 85 ? -18.469 23.25 8.422 1 78.69 85 LYS A CA 1
ATOM 700 C C . LYS A 1 85 ? -18.344 21.766 8.133 1 78.69 85 LYS A C 1
ATOM 702 O O . LYS A 1 85 ? -18.922 21.25 7.168 1 78.69 85 LYS A O 1
ATOM 707 N N . PHE A 1 86 ? -17.594 21.125 8.875 1 80.38 86 PHE A N 1
ATOM 708 C CA . PHE A 1 86 ? -17.344 19.703 8.719 1 80.38 86 PHE A CA 1
ATOM 709 C C . PHE A 1 86 ? -18.609 18.891 8.961 1 80.38 86 PHE A C 1
ATOM 711 O O . PHE A 1 86 ? -19.391 19.203 9.875 1 80.38 86 PHE A O 1
ATOM 718 N N . PRO A 1 87 ? -18.922 18.016 8.172 1 77.5 87 PRO A N 1
ATOM 719 C CA . PRO A 1 87 ? -18.188 17.422 7.051 1 77.5 87 PRO A CA 1
ATOM 720 C C . PRO A 1 87 ? -18.562 18.047 5.707 1 77.5 87 PRO A C 1
ATOM 722 O O . PRO A 1 87 ? -18.094 17.578 4.66 1 77.5 87 PRO A O 1
ATOM 725 N N . TYR A 1 88 ? -19.422 19.031 5.836 1 73.88 88 TYR A N 1
ATOM 726 C CA . TYR A 1 88 ? -19.906 19.656 4.609 1 73.88 88 TYR A CA 1
ATOM 727 C C . TYR A 1 88 ? -19.031 20.844 4.219 1 73.88 88 TYR A C 1
ATOM 729 O O . TYR A 1 88 ? -18.891 21.797 4.988 1 73.88 88 TYR A O 1
ATOM 737 N N . VAL A 1 89 ? -18.172 20.625 3.324 1 71.94 89 VAL A N 1
ATOM 738 C CA . VAL A 1 89 ? -17.344 21.734 2.863 1 71.94 89 VAL A CA 1
ATOM 739 C C . VAL A 1 89 ? -17.625 22 1.386 1 71.94 89 VAL A C 1
ATOM 741 O O . VAL A 1 89 ? -17.797 21.078 0.599 1 71.94 89 VAL A O 1
ATOM 744 N N . GLU A 1 90 ? -17.859 23.281 1.143 1 71.19 90 GLU A N 1
ATOM 745 C CA . GLU A 1 90 ? -18 23.672 -0.254 1 71.19 90 GLU A CA 1
ATOM 746 C C . GLU A 1 90 ? -16.656 23.75 -0.947 1 71.19 90 GLU A C 1
ATOM 748 O O . GLU A 1 90 ? -15.75 24.453 -0.496 1 71.19 90 GLU A O 1
ATOM 753 N N . LEU A 1 91 ? -16.469 22.984 -1.946 1 72.75 91 LEU A N 1
ATOM 754 C CA . LEU A 1 91 ? -15.203 22.906 -2.674 1 72.75 91 LEU A CA 1
ATOM 755 C C . LEU A 1 91 ? -14.828 24.281 -3.244 1 72.75 91 LEU A C 1
ATOM 757 O O . LEU A 1 91 ? -13.648 24.562 -3.449 1 72.75 91 LEU A O 1
ATOM 761 N N . SER A 1 92 ? -15.812 25.109 -3.414 1 74.56 92 SER A N 1
ATOM 762 C CA . SER A 1 92 ? -15.547 26.406 -4.02 1 74.56 92 SER A CA 1
ATOM 763 C C . SER A 1 92 ? -15.383 27.5 -2.957 1 74.56 92 SER A C 1
ATOM 765 O O . SER A 1 92 ? -15.141 28.656 -3.281 1 74.56 92 SER A O 1
ATOM 767 N N . SER A 1 93 ? -15.461 27.172 -1.755 1 82.62 93 SER A N 1
ATOM 768 C CA . SER A 1 93 ? -15.312 28.156 -0.689 1 82.62 93 SER A CA 1
ATOM 769 C C . SER A 1 93 ? -13.883 28.703 -0.628 1 82.62 93 SER A C 1
ATOM 771 O O . SER A 1 93 ? -12.93 27.969 -0.881 1 82.62 93 SER A O 1
ATOM 773 N N . PRO A 1 94 ? -13.766 29.984 -0.488 1 87.62 94 PRO A N 1
ATOM 774 C CA . PRO A 1 94 ? -12.438 30.594 -0.388 1 87.62 94 PRO A CA 1
ATOM 775 C C . PRO A 1 94 ? -11.57 29.953 0.688 1 87.62 94 PRO A C 1
ATOM 777 O O . PRO A 1 94 ? -10.352 29.859 0.53 1 87.62 94 PRO A O 1
ATOM 780 N N . LEU A 1 95 ? -12.188 29.562 1.683 1 87.56 95 LEU A N 1
ATOM 781 C CA . LEU A 1 95 ? -11.438 28.922 2.758 1 87.56 95 LEU A CA 1
ATOM 782 C C . LEU A 1 95 ? -10.828 27.609 2.289 1 87.56 95 LEU A C 1
ATOM 784 O O . LEU A 1 95 ? -9.656 27.328 2.566 1 87.56 95 LEU A O 1
ATOM 788 N N . PHE A 1 96 ? -11.586 26.891 1.601 1 86.31 96 PHE A N 1
ATOM 789 C CA . PHE A 1 96 ? -11.109 25.609 1.105 1 86.31 96 PHE A CA 1
ATOM 790 C C . PHE A 1 96 ? -10.039 25.797 0.035 1 86.31 96 PHE A C 1
ATOM 792 O O . PHE A 1 96 ? -9 25.141 0.062 1 86.31 96 PHE A O 1
ATOM 799 N N . LEU A 1 97 ? -10.305 26.609 -0.875 1 88.94 97 LEU A N 1
ATOM 800 C CA . LEU A 1 97 ? -9.344 26.891 -1.932 1 88.94 97 LEU A CA 1
ATOM 801 C C . LEU A 1 97 ? -8.039 27.422 -1.347 1 88.94 97 LEU A C 1
ATOM 803 O O . LEU A 1 97 ? -6.953 27.078 -1.817 1 88.94 97 LEU A O 1
ATOM 807 N N . GLY A 1 98 ? -8.227 28.312 -0.427 1 92.81 98 GLY A N 1
ATOM 808 C CA . GLY A 1 98 ? -7.051 28.797 0.278 1 92.81 98 GLY A CA 1
ATOM 809 C C . GLY A 1 98 ? -6.246 27.688 0.925 1 92.81 98 GLY A C 1
ATOM 810 O O . GLY A 1 98 ? -5.016 27.703 0.896 1 92.81 98 GLY A O 1
ATOM 811 N N . SER A 1 99 ? -6.965 26.719 1.519 1 91.94 99 SER A N 1
ATOM 812 C CA . SER A 1 99 ? -6.301 25.578 2.141 1 91.94 99 SER A CA 1
ATOM 813 C C . SER A 1 99 ? -5.52 24.766 1.113 1 91.94 99 SER A C 1
ATOM 815 O O . SER A 1 99 ? -4.422 24.281 1.402 1 91.94 99 SER A O 1
ATOM 817 N N . CYS A 1 100 ? -6.082 24.641 -0.08 1 91.12 100 CYS A N 1
ATOM 818 C CA . CYS A 1 100 ? -5.406 23.906 -1.146 1 91.12 100 CYS A CA 1
ATOM 819 C C . CYS A 1 100 ? -4.109 24.594 -1.545 1 91.12 100 CYS A C 1
ATOM 821 O O . CYS A 1 100 ? -3.078 23.938 -1.71 1 91.12 100 CYS A O 1
ATOM 823 N N . VAL A 1 101 ? -4.125 25.875 -1.675 1 95 101 VAL A N 1
ATOM 824 C CA . VAL A 1 101 ? -2.941 26.656 -2.027 1 95 101 VAL A CA 1
ATOM 825 C C . VAL A 1 101 ? -1.901 26.547 -0.913 1 95 101 VAL A C 1
ATOM 827 O O . VAL A 1 101 ? -0.709 26.375 -1.183 1 95 101 VAL A O 1
ATOM 830 N N . LEU A 1 102 ? -2.396 26.609 0.256 1 95.88 102 LEU A N 1
ATOM 831 C CA . LEU A 1 102 ? -1.494 26.562 1.401 1 95.88 102 LEU A CA 1
ATOM 832 C C . LEU A 1 102 ? -0.805 25.203 1.509 1 95.88 102 LEU A C 1
ATOM 834 O O . LEU A 1 102 ? 0.382 25.141 1.837 1 95.88 102 LEU A O 1
ATOM 838 N N . VAL A 1 103 ? -1.525 24.141 1.197 1 95.38 103 VAL A N 1
ATOM 839 C CA . VAL A 1 103 ? -0.919 22.812 1.277 1 95.38 103 VAL A CA 1
ATOM 840 C C . VAL A 1 103 ? 0.172 22.688 0.218 1 95.38 103 VAL A C 1
ATOM 842 O O . VAL A 1 103 ? 1.247 22.141 0.49 1 95.38 103 VAL A O 1
ATOM 845 N N . ILE A 1 104 ? -0.07 23.109 -0.916 1 96.12 104 ILE A N 1
ATOM 846 C CA . ILE A 1 104 ? 0.891 23.062 -2.012 1 96.12 104 ILE A CA 1
ATOM 847 C C . ILE A 1 104 ? 2.113 23.906 -1.673 1 96.12 104 ILE A C 1
ATOM 849 O O . ILE A 1 104 ? 3.252 23.469 -1.864 1 96.12 104 ILE A O 1
ATOM 853 N N . SER A 1 105 ? 1.864 25.078 -1.182 1 97.12 105 SER A N 1
ATOM 854 C CA . SER A 1 105 ? 2.951 25.969 -0.793 1 97.12 105 SER A CA 1
ATOM 855 C C . SER A 1 105 ? 3.805 25.344 0.311 1 97.12 105 SER A C 1
ATOM 857 O O . SER A 1 105 ? 5.035 25.391 0.245 1 97.12 105 SER A O 1
ATOM 859 N N . ASN A 1 106 ? 3.113 24.828 1.287 1 96.75 106 ASN A N 1
ATOM 860 C CA . ASN A 1 106 ? 3.822 24.156 2.379 1 96.75 106 ASN A CA 1
ATOM 861 C C . ASN A 1 106 ? 4.703 23.031 1.868 1 96.75 106 ASN A C 1
ATOM 863 O O . ASN A 1 106 ? 5.852 22.891 2.295 1 96.75 106 ASN A O 1
ATOM 867 N N . HIS A 1 107 ? 4.16 22.234 0.941 1 95.06 107 HIS A N 1
ATOM 868 C CA . HIS A 1 107 ? 4.898 21.109 0.365 1 95.06 107 HIS A CA 1
ATOM 869 C C . HIS A 1 107 ? 6.18 21.594 -0.312 1 95.06 107 HIS A C 1
ATOM 871 O O . HIS A 1 107 ? 7.262 21.078 -0.034 1 95.06 107 HIS A O 1
ATOM 877 N N . PHE A 1 108 ? 6.117 22.594 -1.035 1 96.19 108 PHE A N 1
ATOM 878 C CA . PHE A 1 108 ? 7.27 23.062 -1.801 1 96.19 108 PHE A CA 1
ATOM 879 C C . PHE A 1 108 ? 8.273 23.766 -0.896 1 96.19 108 PHE A C 1
ATOM 881 O O . PHE A 1 108 ? 9.484 23.609 -1.061 1 96.19 108 PHE A O 1
ATOM 888 N N . LEU A 1 109 ? 7.828 24.562 -0.008 1 96.12 109 LEU A N 1
ATOM 889 C CA . LEU A 1 109 ? 8.719 25.312 0.866 1 96.12 109 LEU A CA 1
ATOM 890 C C . LEU A 1 109 ? 9.531 24.391 1.75 1 96.12 109 LEU A C 1
ATOM 892 O O . LEU A 1 109 ? 10.75 24.547 1.879 1 96.12 109 LEU A O 1
ATOM 896 N N . TRP A 1 110 ? 8.891 23.406 2.279 1 95.56 110 TRP A N 1
ATOM 897 C CA . TRP A 1 110 ? 9.617 22.469 3.129 1 95.56 110 TRP A CA 1
ATOM 898 C C . TRP A 1 110 ? 10.5 21.547 2.295 1 95.56 110 TRP A C 1
ATOM 900 O O . TRP A 1 110 ? 11.578 21.141 2.736 1 95.56 110 TRP A O 1
ATOM 910 N N . PHE A 1 111 ? 9.977 21.172 1.113 1 94.06 111 PHE A N 1
ATOM 911 C CA . PHE A 1 111 ? 10.812 20.391 0.211 1 94.06 111 PHE A CA 1
ATOM 912 C C . PHE A 1 111 ? 12.094 21.141 -0.124 1 94.06 111 PHE A C 1
ATOM 914 O O . PHE A 1 111 ? 13.18 20.562 -0.117 1 94.06 111 PHE A O 1
ATOM 921 N N . HIS A 1 112 ? 11.992 22.422 -0.392 1 91.81 112 HIS A N 1
ATOM 922 C CA . HIS A 1 112 ? 13.148 23.266 -0.667 1 91.81 112 HIS A CA 1
ATOM 923 C C . HIS A 1 112 ? 14.07 23.359 0.545 1 91.81 112 HIS A C 1
ATOM 925 O O . HIS A 1 112 ? 15.297 23.297 0.405 1 91.81 112 HIS A O 1
ATOM 931 N N . HIS A 1 113 ? 13.523 23.484 1.697 1 90.94 113 HIS A N 1
ATOM 932 C CA . HIS A 1 113 ? 14.297 23.562 2.932 1 90.94 113 HIS A CA 1
ATOM 933 C C . HIS A 1 113 ? 15.133 22.297 3.145 1 90.94 113 HIS A C 1
ATOM 935 O O . HIS A 1 113 ? 16.328 22.375 3.422 1 90.94 113 HIS A O 1
ATOM 941 N N . PHE A 1 114 ? 14.578 21.094 2.934 1 91.12 114 PHE A N 1
ATOM 942 C CA . PHE A 1 114 ? 15.273 19.844 3.227 1 91.12 114 PHE A CA 1
ATOM 943 C C . PHE A 1 114 ? 16.234 19.484 2.104 1 91.12 114 PHE A C 1
ATOM 945 O O . PHE A 1 114 ? 17.234 18.781 2.33 1 91.12 114 PHE A O 1
ATOM 952 N N . ASN A 1 115 ? 15.961 19.875 0.955 1 87.69 115 ASN A N 1
ATOM 953 C CA . ASN A 1 115 ? 16.812 19.531 -0.185 1 87.69 115 ASN A CA 1
ATOM 954 C C . ASN A 1 115 ? 18 20.484 -0.305 1 87.69 115 ASN A C 1
ATOM 956 O O . ASN A 1 115 ? 18.953 20.203 -1.026 1 87.69 115 ASN A O 1
ATOM 960 N N . ASN A 1 116 ? 17.984 21.625 0.305 1 79.44 116 ASN A N 1
ATOM 961 C CA . ASN A 1 116 ? 19.078 22.578 0.233 1 79.44 116 ASN A CA 1
ATOM 962 C C . ASN A 1 116 ? 19.609 22.922 1.618 1 79.44 116 ASN A C 1
ATOM 964 O O . ASN A 1 116 ? 19.422 24.031 2.111 1 79.44 116 ASN A O 1
ATOM 968 N N . PRO A 1 117 ? 20.328 21.875 2.115 1 70.69 117 PRO A N 1
ATOM 969 C CA . PRO A 1 117 ? 20.875 22.188 3.439 1 70.69 117 PRO A CA 1
ATOM 970 C C . PRO A 1 117 ? 21.984 23.234 3.393 1 70.69 117 PRO A C 1
ATOM 972 O O . PRO A 1 117 ? 22.688 23.359 2.389 1 70.69 117 PRO A O 1
ATOM 975 N N . TYR A 1 118 ? 21.875 24.125 4.281 1 66.38 118 TYR A N 1
ATOM 976 C CA . TYR A 1 118 ? 22.906 25.156 4.348 1 66.38 118 TYR A CA 1
ATOM 977 C C . TYR A 1 118 ? 24.266 24.531 4.602 1 66.38 118 TYR A C 1
ATOM 979 O O . TYR A 1 118 ? 24.453 23.781 5.57 1 66.38 118 TYR A O 1
ATOM 987 N N . ILE A 1 119 ? 25.125 24.609 3.596 1 67.5 119 ILE A N 1
ATOM 988 C CA . ILE A 1 119 ? 26.5 24.156 3.756 1 67.5 119 ILE A CA 1
ATOM 989 C C . ILE A 1 119 ? 27.391 25.359 4.09 1 67.5 119 ILE A C 1
ATOM 991 O O . ILE A 1 119 ? 27.562 26.266 3.268 1 67.5 119 ILE A O 1
ATOM 995 N N . PRO A 1 120 ? 27.734 25.375 5.387 1 71.62 120 PRO A N 1
ATOM 996 C CA . PRO A 1 120 ? 28.609 26.484 5.758 1 71.62 120 PRO A CA 1
ATOM 997 C C . PRO A 1 120 ? 29.875 26.547 4.922 1 71.62 120 PRO A C 1
ATOM 999 O O . PRO A 1 120 ? 30.297 25.531 4.355 1 71.62 120 PRO A O 1
ATOM 1002 N N . PRO A 1 121 ? 30.297 27.719 4.684 1 69.5 121 PRO A N 1
ATOM 1003 C CA . PRO A 1 121 ? 31.531 27.891 3.924 1 69.5 121 PRO A CA 1
ATOM 1004 C C . PRO A 1 121 ? 32.688 27.062 4.496 1 69.5 121 PRO A C 1
ATOM 1006 O O . PRO A 1 121 ? 32.625 26.641 5.656 1 69.5 121 PRO A O 1
ATOM 1009 N N . LEU A 1 122 ? 33.594 26.672 3.576 1 76.25 122 LEU A N 1
ATOM 1010 C CA . LEU A 1 122 ? 34.75 25.828 3.871 1 76.25 122 LEU A CA 1
ATOM 1011 C C . LEU A 1 122 ? 35.5 26.344 5.094 1 76.25 122 LEU A C 1
ATOM 1013 O O . LEU A 1 122 ? 35.969 25.562 5.914 1 76.25 122 LEU A O 1
ATOM 1017 N N . GLU A 1 123 ? 35.594 27.656 5.23 1 74.94 123 GLU A N 1
ATOM 1018 C CA . GLU A 1 123 ? 36.312 28.266 6.348 1 74.94 123 GLU A CA 1
ATOM 1019 C C . GLU A 1 123 ? 35.719 27.844 7.684 1 74.94 123 GLU A C 1
ATOM 1021 O O . GLU A 1 123 ? 36.438 27.625 8.656 1 74.94 123 GLU A O 1
ATOM 1026 N N . VAL A 1 124 ? 34.469 27.766 7.695 1 73.62 124 VAL A N 1
ATOM 1027 C CA . VAL A 1 124 ? 33.781 27.422 8.93 1 73.62 124 VAL A CA 1
ATOM 1028 C C . VAL A 1 124 ? 33.844 25.906 9.148 1 73.62 124 VAL A C 1
ATOM 1030 O O . VAL A 1 124 ? 33.938 25.438 10.281 1 73.62 124 VAL A O 1
ATOM 1033 N N . ARG A 1 125 ? 33.812 25.219 8.062 1 74.19 125 ARG A N 1
ATOM 1034 C CA . ARG A 1 125 ? 33.812 23.766 8.125 1 74.19 125 ARG A CA 1
ATOM 1035 C C . ARG A 1 125 ? 35.156 23.219 8.547 1 74.19 125 ARG A C 1
ATOM 1037 O O . ARG A 1 125 ? 35.281 22.109 9.078 1 74.19 125 ARG A O 1
ATOM 1044 N N . LEU A 1 126 ? 36.188 24.141 8.305 1 74.25 126 LEU A N 1
ATOM 1045 C CA . LEU A 1 126 ? 37.531 23.734 8.617 1 74.25 126 LEU A CA 1
ATOM 1046 C C . LEU A 1 126 ? 37.875 24.062 10.07 1 74.25 126 LEU A C 1
ATOM 1048 O O . LEU A 1 126 ? 38.938 23.656 10.578 1 74.25 126 LEU A O 1
ATOM 1052 N N . ARG A 1 127 ? 37 24.703 10.609 1 74.12 127 ARG A N 1
ATOM 1053 C CA . ARG A 1 127 ? 37.25 24.969 12.016 1 74.12 127 ARG A CA 1
ATOM 1054 C C . ARG A 1 127 ? 37.156 23.703 12.852 1 74.12 127 ARG A C 1
ATOM 1056 O O . ARG A 1 127 ? 36.344 22.828 12.555 1 74.12 127 ARG A O 1
ATOM 1063 N N . PRO A 1 128 ? 38.125 23.516 13.711 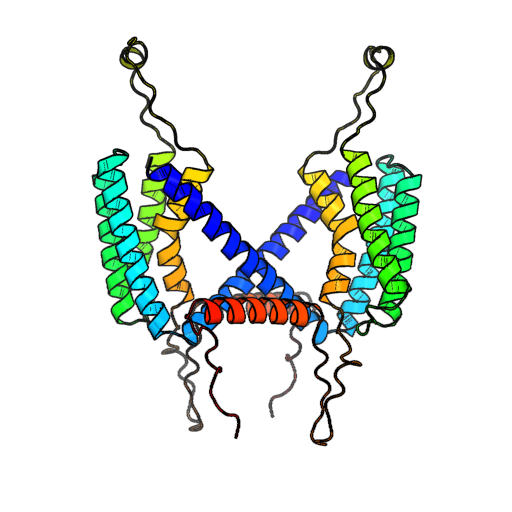1 75.88 128 PRO A N 1
ATOM 1064 C CA . PRO A 1 128 ? 38.156 22.281 14.508 1 75.88 128 PRO A CA 1
ATOM 1065 C C . PRO A 1 128 ? 36.875 22.031 15.273 1 75.88 128 PRO A C 1
ATOM 1067 O O . PRO A 1 128 ? 36.5 20.875 15.531 1 75.88 128 PRO A O 1
ATOM 1070 N N . GLU A 1 129 ? 36.156 23.125 15.57 1 71.38 129 GLU A N 1
ATOM 1071 C CA . GLU A 1 129 ? 34.969 22.969 16.375 1 71.38 129 GLU A CA 1
ATOM 1072 C C . GLU A 1 129 ? 33.719 22.766 15.508 1 71.38 129 GLU A C 1
ATOM 1074 O O . GLU A 1 129 ? 32.594 22.688 16.016 1 71.38 129 GLU A O 1
ATOM 1079 N N . TYR A 1 130 ? 34 22.609 14.242 1 71.81 130 TYR A N 1
ATOM 1080 C CA . TYR A 1 130 ? 32.844 22.5 13.336 1 71.81 130 TYR A CA 1
ATOM 1081 C C . TYR A 1 130 ? 32.125 21.172 13.508 1 71.81 130 TYR A C 1
ATOM 1083 O O . TYR A 1 130 ? 32.75 20.109 13.453 1 71.81 130 TYR A O 1
ATOM 1091 N N . VAL A 1 131 ? 30.984 21.281 14.047 1 69.56 131 VAL A N 1
ATOM 1092 C CA . VAL A 1 131 ? 30.125 20.109 14.117 1 69.56 131 VAL A CA 1
ATOM 1093 C C . VAL A 1 131 ? 29.141 20.109 12.945 1 69.56 131 VAL A C 1
ATOM 1095 O O . VAL A 1 131 ? 28.344 21.047 12.812 1 69.56 131 VAL A O 1
ATOM 1098 N N . PRO A 1 132 ? 29.359 19.281 11.992 1 70.19 132 PRO A N 1
ATOM 1099 C CA . PRO A 1 132 ? 28.422 19.25 10.867 1 70.19 132 PRO A CA 1
ATOM 1100 C C . PRO A 1 132 ? 26.969 19.078 11.312 1 70.19 132 PRO A C 1
ATOM 1102 O O . PRO A 1 132 ? 26.703 18.391 12.305 1 70.19 132 PRO A O 1
ATOM 1105 N N . PRO A 1 133 ? 26.156 19.953 10.742 1 71.81 133 PRO A N 1
ATOM 1106 C CA . PRO A 1 133 ? 24.75 19.828 11.102 1 71.81 133 PRO A CA 1
ATOM 1107 C C . PRO A 1 133 ? 24.188 18.453 10.758 1 71.81 133 PRO A C 1
ATOM 1109 O O . PRO A 1 133 ? 24.672 17.797 9.836 1 71.81 133 PRO A O 1
ATOM 1112 N N . ARG A 1 134 ? 23.484 17.922 11.633 1 76.12 134 ARG A N 1
ATOM 1113 C CA . ARG A 1 134 ? 22.875 16.609 11.391 1 76.12 134 ARG A CA 1
ATOM 1114 C C . ARG A 1 134 ? 21.906 16.672 10.211 1 76.12 134 ARG A C 1
ATOM 1116 O O . ARG A 1 134 ? 20.969 17.484 10.211 1 76.12 134 ARG A O 1
ATOM 1123 N N . ILE A 1 135 ? 22.188 15.969 9.18 1 80.75 135 ILE A N 1
ATOM 1124 C CA . ILE A 1 135 ? 21.297 15.883 8.023 1 80.75 135 ILE A CA 1
ATOM 1125 C C . ILE A 1 135 ? 20.203 14.852 8.281 1 80.75 135 ILE A C 1
ATOM 1127 O O . ILE A 1 135 ? 20.5 13.703 8.633 1 80.75 135 ILE A O 1
ATOM 1131 N N . PRO A 1 136 ? 18.969 15.305 8.203 1 87.25 136 PRO A N 1
ATOM 1132 C CA . PRO A 1 136 ? 17.875 14.352 8.43 1 87.25 136 PRO A CA 1
ATOM 1133 C C . PRO A 1 136 ? 17.875 13.195 7.43 1 87.25 136 PRO A C 1
ATOM 1135 O O . PRO A 1 136 ? 18.234 13.383 6.266 1 87.25 136 PRO A O 1
ATOM 1138 N N . THR A 1 137 ? 17.594 12.078 7.914 1 89.38 137 THR A N 1
ATOM 1139 C CA . THR A 1 137 ? 17.5 10.898 7.066 1 89.38 137 THR A CA 1
ATOM 1140 C C . THR A 1 137 ? 16.25 10.961 6.199 1 89.38 137 THR A C 1
ATOM 1142 O O . THR A 1 137 ? 15.344 11.766 6.461 1 89.38 137 THR A O 1
ATOM 1145 N N . PHE A 1 138 ? 16.203 10.086 5.125 1 90.69 138 PHE A N 1
ATOM 1146 C CA . PHE A 1 138 ? 15.055 10.023 4.23 1 90.69 138 PHE A CA 1
ATOM 1147 C C . PHE A 1 138 ? 13.789 9.688 5.004 1 90.69 138 PHE A C 1
ATOM 1149 O O . PHE A 1 138 ? 12.742 10.297 4.777 1 90.69 138 PHE A O 1
ATOM 1156 N N . VAL A 1 139 ? 13.883 8.789 5.898 1 91.94 139 VAL A N 1
ATOM 1157 C CA . VAL A 1 139 ? 12.727 8.344 6.672 1 91.94 139 VAL A CA 1
ATOM 1158 C C . VAL A 1 139 ? 12.234 9.492 7.559 1 91.94 139 VAL A C 1
ATOM 1160 O O . VAL A 1 139 ? 11.031 9.664 7.742 1 91.94 139 VAL A O 1
ATOM 1163 N N . GLU A 1 140 ? 13.094 10.211 8.117 1 93.19 140 GLU A N 1
ATOM 1164 C CA . GLU A 1 140 ? 12.727 11.367 8.93 1 93.19 140 GLU A CA 1
ATOM 1165 C C . GLU A 1 140 ? 11.977 12.406 8.094 1 93.19 140 GLU A C 1
ATOM 1167 O O . GLU A 1 140 ? 10.969 12.953 8.539 1 93.19 140 GLU A O 1
ATOM 1172 N N . ILE A 1 141 ? 12.5 12.617 6.898 1 93.81 141 ILE A N 1
ATOM 1173 C CA . ILE A 1 141 ? 11.875 13.586 6 1 93.81 141 ILE A CA 1
ATOM 1174 C C . ILE A 1 141 ? 10.492 13.094 5.582 1 93.81 141 ILE A C 1
ATOM 1176 O O . ILE A 1 141 ? 9.523 13.852 5.613 1 93.81 141 ILE A O 1
ATOM 1180 N N . CYS A 1 142 ? 10.414 11.867 5.219 1 94.31 142 CYS A N 1
ATOM 1181 C CA . CYS A 1 142 ? 9.141 11.289 4.824 1 94.31 142 CYS A CA 1
ATOM 1182 C C . CYS A 1 142 ? 8.117 11.383 5.949 1 94.31 142 CYS A C 1
ATOM 1184 O O . CYS A 1 142 ? 6.953 11.703 5.715 1 94.31 142 CYS A O 1
ATOM 1186 N N . SER A 1 143 ? 8.594 11.094 7.109 1 95.56 143 SER A N 1
ATOM 1187 C CA . SER A 1 143 ? 7.699 11.164 8.266 1 95.56 143 SER A CA 1
ATOM 1188 C C . SER A 1 143 ? 7.25 12.602 8.531 1 95.56 143 SER A C 1
ATOM 1190 O O . SER A 1 143 ? 6.094 12.836 8.875 1 95.56 143 SER A O 1
ATOM 1192 N N . PHE A 1 144 ? 8.188 13.562 8.477 1 96.19 144 PHE A N 1
ATOM 1193 C CA . PHE A 1 144 ? 7.855 14.969 8.625 1 96.19 144 PHE A CA 1
ATOM 1194 C C . PHE A 1 144 ? 6.758 15.375 7.652 1 96.19 144 PHE A C 1
ATOM 1196 O O . PHE A 1 144 ? 5.742 15.953 8.055 1 96.19 144 PHE A O 1
ATOM 1203 N N . PHE A 1 145 ? 6.918 15.039 6.375 1 96.38 145 PHE A N 1
ATOM 1204 C CA . PHE A 1 145 ? 5.941 15.398 5.355 1 96.38 145 PHE A CA 1
ATOM 1205 C C . PHE A 1 145 ? 4.625 14.664 5.586 1 96.38 145 PHE A C 1
ATOM 1207 O O . PHE A 1 145 ? 3.551 15.258 5.484 1 96.38 145 PHE A O 1
ATOM 1214 N N . GLY A 1 146 ? 4.727 13.445 5.855 1 95.56 146 GLY A N 1
ATOM 1215 C CA . GLY A 1 146 ? 3.533 12.633 6.031 1 95.56 146 GLY A CA 1
ATOM 1216 C C . GLY A 1 146 ? 2.666 13.078 7.188 1 95.56 146 GLY A C 1
ATOM 1217 O O . GLY A 1 146 ? 1.447 13.195 7.051 1 95.56 146 GLY A O 1
ATOM 1218 N N . ILE A 1 147 ? 3.26 13.367 8.297 1 95.81 147 ILE A N 1
ATOM 1219 C CA . ILE A 1 147 ? 2.518 13.648 9.523 1 95.81 147 ILE A CA 1
ATOM 1220 C C . ILE A 1 147 ? 2.201 15.141 9.602 1 95.81 147 ILE A C 1
ATOM 1222 O O . ILE A 1 147 ? 1.059 15.523 9.859 1 95.81 147 ILE A O 1
ATOM 1226 N N . LEU A 1 148 ? 3.199 15.953 9.359 1 96.5 148 LEU A N 1
ATOM 1227 C CA . LEU A 1 148 ? 3.053 17.359 9.688 1 96.5 148 LEU A CA 1
ATOM 1228 C C . LEU A 1 148 ? 2.555 18.156 8.477 1 96.5 148 LEU A C 1
ATOM 1230 O O . LEU A 1 148 ? 2.025 19.25 8.625 1 96.5 148 LEU A O 1
ATOM 1234 N N . VAL A 1 149 ? 2.756 17.609 7.266 1 96.06 149 VAL A N 1
ATOM 1235 C CA . VAL A 1 149 ? 2.414 18.406 6.09 1 96.06 149 VAL A CA 1
ATOM 1236 C C . VAL A 1 149 ? 1.199 17.797 5.391 1 96.06 149 VAL A C 1
ATOM 1238 O O . VAL A 1 149 ? 0.255 18.5 5.047 1 96.06 149 VAL A O 1
ATOM 1241 N N . TRP A 1 150 ? 1.185 16.469 5.25 1 95.38 150 TRP A N 1
ATOM 1242 C CA . TRP A 1 150 ? 0.22 15.867 4.336 1 95.38 150 TRP A CA 1
ATOM 1243 C C . TRP A 1 150 ? -0.97 15.297 5.098 1 95.38 150 TRP A C 1
ATOM 1245 O O . TRP A 1 150 ? -2.078 15.219 4.562 1 95.38 150 TRP A O 1
ATOM 1255 N N . LEU A 1 151 ? -0.891 14.844 6.285 1 94.69 151 LEU A N 1
ATOM 1256 C CA . LEU A 1 151 ? -1.869 14.031 7.004 1 94.69 151 LEU A CA 1
ATOM 1257 C C . LEU A 1 151 ? -3.199 14.766 7.125 1 94.69 151 LEU A C 1
ATOM 1259 O O . LEU A 1 151 ? -4.242 14.242 6.727 1 94.69 151 LEU A O 1
ATOM 1263 N N . VAL A 1 152 ? -3.215 15.969 7.617 1 93.62 152 VAL A N 1
ATOM 1264 C CA . VAL A 1 152 ? -4.445 16.688 7.91 1 93.62 152 VAL A CA 1
ATOM 1265 C C . VAL A 1 152 ? -5.137 17.094 6.609 1 93.62 152 VAL A C 1
ATOM 1267 O O . VAL A 1 152 ? -6.328 16.828 6.43 1 93.62 152 VAL A O 1
ATOM 1270 N N . PRO A 1 153 ? -4.422 17.703 5.648 1 91.88 153 PRO A N 1
ATOM 1271 C CA . PRO A 1 153 ? -5.09 18.016 4.383 1 91.88 153 PRO A CA 1
ATOM 1272 C C . PRO A 1 153 ? -5.699 16.781 3.719 1 91.88 153 PRO A C 1
ATOM 1274 O O . PRO A 1 153 ? -6.805 16.859 3.174 1 91.88 153 PRO A O 1
ATOM 1277 N N . PHE A 1 154 ? -4.984 15.727 3.783 1 90.06 154 PHE A N 1
ATOM 1278 C CA . PHE A 1 154 ? -5.512 14.508 3.182 1 90.06 154 PHE A CA 1
ATOM 1279 C C . PHE A 1 154 ? -6.723 14.008 3.955 1 90.06 154 PHE A C 1
ATOM 1281 O O . PHE A 1 154 ? -7.695 13.539 3.359 1 90.06 154 PHE A O 1
ATOM 1288 N N . ALA A 1 155 ? -6.613 14.039 5.219 1 89 155 ALA A N 1
ATOM 1289 C CA . ALA A 1 155 ? -7.73 13.617 6.055 1 89 155 ALA A CA 1
ATOM 1290 C C . ALA A 1 155 ? -8.961 14.477 5.801 1 89 155 ALA A C 1
ATOM 1292 O O . ALA A 1 155 ? -10.086 13.969 5.762 1 89 155 ALA A O 1
ATOM 1293 N N . LEU A 1 156 ? -8.75 15.719 5.664 1 87.31 156 LEU A N 1
ATOM 1294 C CA . LEU A 1 156 ? -9.867 16.625 5.383 1 87.31 156 LEU A CA 1
ATOM 1295 C C . LEU A 1 156 ? -10.492 16.312 4.031 1 87.31 156 LEU A C 1
ATOM 1297 O O . LEU A 1 156 ? -11.719 16.281 3.898 1 87.31 156 LEU A O 1
ATOM 1301 N N . PHE A 1 157 ? -9.68 16.016 3.137 1 83.62 157 PHE A N 1
ATOM 1302 C CA . PHE A 1 157 ? -10.164 15.711 1.796 1 83.62 157 PHE A CA 1
ATOM 1303 C C . PHE A 1 157 ? -10.984 14.422 1.798 1 83.62 157 PHE A C 1
ATOM 1305 O O . PHE A 1 157 ? -12.039 14.359 1.171 1 83.62 157 PHE A O 1
ATOM 1312 N N . VAL A 1 158 ? -10.508 13.461 2.48 1 84.06 158 VAL A N 1
ATOM 1313 C CA . VAL A 1 158 ? -11.164 12.164 2.51 1 84.06 158 VAL A CA 1
ATOM 1314 C C . VAL A 1 158 ? -12.453 12.25 3.324 1 84.06 158 VAL A C 1
ATOM 1316 O O . VAL A 1 158 ? -13.398 11.484 3.09 1 84.06 158 VAL A O 1
ATOM 1319 N N . SER A 1 159 ? -12.539 13.148 4.266 1 80.38 159 SER A N 1
ATOM 1320 C CA . SER A 1 159 ? -13.656 13.25 5.199 1 80.38 159 SER A CA 1
ATOM 1321 C C . SER A 1 159 ? -14.766 14.133 4.648 1 80.38 159 SER A C 1
ATOM 1323 O O . SER A 1 159 ? -15.891 14.125 5.156 1 80.38 159 SER A O 1
ATOM 1325 N N . LEU A 1 160 ? -14.516 14.859 3.686 1 74.5 160 LEU A N 1
ATOM 1326 C CA . LEU A 1 160 ? -15.469 15.867 3.213 1 74.5 160 LEU A CA 1
ATOM 1327 C C . LEU A 1 160 ? -16.516 15.234 2.311 1 74.5 160 LEU A C 1
ATOM 1329 O O . LEU A 1 160 ? -16.234 14.266 1.598 1 74.5 160 LEU A O 1
ATOM 1333 N N . SER A 1 161 ? -17.781 15.531 2.584 1 68.31 161 SER A N 1
ATOM 1334 C CA . SER A 1 161 ? -18.922 15.133 1.756 1 68.31 161 SER A CA 1
ATOM 1335 C C . SER A 1 161 ? -19.203 16.172 0.669 1 68.31 161 SER A C 1
ATOM 1337 O O . SER A 1 161 ? -19.125 17.375 0.919 1 68.31 161 SER A O 1
ATOM 1339 N N . ALA A 1 162 ? -19.141 15.695 -0.599 1 57.53 162 ALA A N 1
ATOM 1340 C CA . ALA A 1 162 ? -19.469 16.609 -1.69 1 57.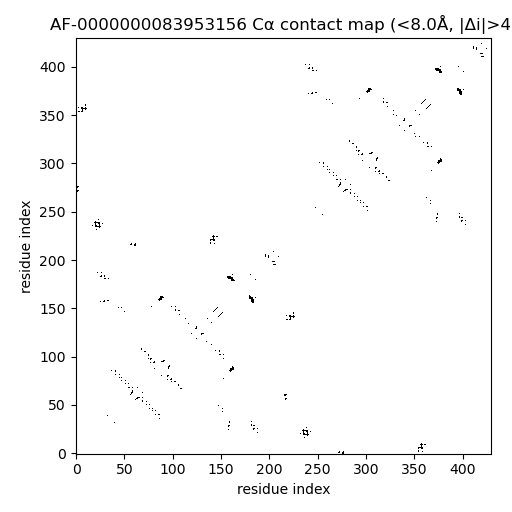53 162 ALA A CA 1
ATOM 1341 C C . ALA A 1 162 ? -20.953 16.938 -1.697 1 57.53 162 ALA A C 1
ATOM 1343 O O . ALA A 1 162 ? -21.797 16.047 -1.572 1 57.53 162 ALA A O 1
ATOM 1344 N N . HIS A 1 163 ? -21.406 18.062 -1.276 1 54.66 163 HIS A N 1
ATOM 1345 C CA . HIS A 1 163 ? -22.797 18.5 -1.402 1 54.66 163 HIS A CA 1
ATOM 1346 C C . HIS A 1 163 ? -23.188 18.656 -2.865 1 54.66 163 HIS A C 1
ATOM 1348 O O . HIS A 1 163 ? -22.438 19.234 -3.656 1 54.66 163 HIS A O 1
ATOM 1354 N N . ASP A 1 164 ? -23.859 17.703 -3.465 1 49.06 164 ASP A N 1
ATOM 1355 C CA . ASP A 1 164 ? -24.469 17.781 -4.785 1 49.06 164 ASP A CA 1
ATOM 1356 C C . ASP A 1 164 ? -25.266 19.078 -4.945 1 49.06 164 ASP A C 1
ATOM 1358 O O . ASP A 1 164 ? -26.469 19.125 -4.711 1 49.06 164 ASP A O 1
ATOM 1362 N N . ASN A 1 165 ? -24.984 20.219 -4.531 1 41.91 165 ASN A N 1
ATOM 1363 C CA . ASN A 1 165 ? -25.906 21.234 -5.008 1 41.91 165 ASN A CA 1
ATOM 1364 C C . ASN A 1 165 ? -26.203 21.094 -6.496 1 41.91 165 ASN A C 1
ATOM 1366 O O . ASN A 1 165 ? -27.031 21.812 -7.051 1 41.91 165 ASN A O 1
ATOM 1370 N N . LEU A 1 166 ? -25.375 20.516 -7.355 1 40.47 166 LEU A N 1
ATOM 1371 C CA . LEU A 1 166 ? -25.594 20.844 -8.766 1 40.47 166 LEU A CA 1
ATOM 1372 C C . LEU A 1 166 ? -26.719 19.984 -9.344 1 40.47 166 LEU A C 1
ATOM 1374 O O . LEU A 1 166 ? -27.172 20.234 -10.469 1 40.47 166 LEU A O 1
ATOM 1378 N N . LEU A 1 167 ? -26.859 18.625 -9.312 1 36.38 167 LEU A N 1
ATOM 1379 C CA . LEU A 1 167 ? -27.797 18.172 -10.352 1 36.38 167 LEU A CA 1
ATOM 1380 C C . LEU A 1 167 ? -29.219 18.547 -9.992 1 36.38 167 LEU A C 1
ATOM 1382 O O . LEU A 1 167 ? -29.688 18.281 -8.875 1 36.38 167 LEU A O 1
ATOM 1386 N N . PRO A 1 168 ? -29.656 19.609 -10.664 1 38.81 168 PRO A N 1
ATOM 1387 C CA . PRO A 1 168 ? -31.094 19.828 -10.633 1 38.81 168 PRO A CA 1
ATOM 1388 C C . PRO A 1 168 ? -31.891 18.531 -10.758 1 38.81 168 PRO A C 1
ATOM 1390 O O . PRO A 1 168 ? -31.922 17.922 -11.836 1 38.81 168 PRO A O 1
ATOM 1393 N N . HIS A 1 169 ? -31.641 17.438 -10.227 1 37.94 169 HIS A N 1
ATOM 1394 C CA . HIS A 1 169 ? -32.625 16.406 -10.477 1 37.94 169 HIS A CA 1
ATOM 1395 C C . HIS A 1 169 ? -34.031 16.922 -10.25 1 37.94 169 HIS A C 1
ATOM 1397 O O . HIS A 1 169 ? -34.281 17.688 -9.312 1 37.94 169 HIS A O 1
ATOM 1403 N N . HIS A 1 170 ? -34.906 16.938 -11.32 1 38.09 170 HIS A N 1
ATOM 1404 C CA . HIS A 1 170 ? -36.344 16.984 -11.32 1 38.09 170 HIS A CA 1
ATOM 1405 C C . HIS A 1 170 ? -36.906 16.453 -10.008 1 38.09 170 HIS A C 1
ATOM 1407 O O . HIS A 1 170 ? -36.219 15.789 -9.25 1 38.09 170 HIS A O 1
ATOM 1413 N N . MET A 1 171 ? -38.438 16.203 -10.07 1 35.47 171 MET A N 1
ATOM 1414 C CA . MET A 1 171 ? -39.656 16.078 -9.273 1 35.47 171 MET A CA 1
ATOM 1415 C C . MET A 1 171 ? -39.594 14.875 -8.328 1 35.47 171 MET A C 1
ATOM 1417 O O . MET A 1 171 ? -40.469 14.656 -7.512 1 35.47 171 MET A O 1
ATOM 1421 N N . ASP A 1 172 ? -39.281 13.578 -8.727 1 36.12 172 ASP A N 1
ATOM 1422 C CA . ASP A 1 172 ? -40.062 12.648 -7.895 1 36.12 172 ASP A CA 1
ATOM 1423 C C . ASP A 1 172 ? -39.656 12.766 -6.426 1 36.12 172 ASP A C 1
ATOM 1425 O O . ASP A 1 172 ? -38.469 12.922 -6.113 1 36.12 172 ASP A O 1
ATOM 1429 N N . LYS A 1 173 ? -40.531 13.07 -5.465 1 36.97 173 LYS A N 1
ATOM 1430 C CA . LYS A 1 173 ? -40.75 13.289 -4.039 1 36.97 173 LYS A CA 1
ATOM 1431 C C . LYS A 1 173 ? -39.906 12.336 -3.199 1 36.97 173 LYS A C 1
ATOM 1433 O O . LYS A 1 173 ? -39.844 12.469 -1.976 1 36.97 173 LYS A O 1
ATOM 1438 N N . GLN A 1 174 ? -39.969 11.109 -3.543 1 37.72 174 GLN A N 1
ATOM 1439 C CA . GLN A 1 174 ? -39.875 10.195 -2.408 1 37.72 174 GLN A CA 1
ATOM 1440 C C . GLN A 1 174 ? -38.594 10.469 -1.607 1 37.72 174 GLN A C 1
ATOM 1442 O O . GLN A 1 174 ? -37.688 11.18 -2.076 1 37.72 174 GLN A O 1
ATOM 1447 N N . ASP A 1 175 ? -38.125 9.445 -0.737 1 37.41 175 ASP A N 1
ATOM 1448 C CA . ASP A 1 175 ? -37.188 9.414 0.386 1 37.41 175 ASP A CA 1
ATOM 1449 C C . ASP A 1 175 ? -35.812 9.906 -0.034 1 37.41 175 ASP A C 1
ATOM 1451 O O . ASP A 1 175 ? -35.062 9.172 -0.667 1 37.41 175 ASP A O 1
ATOM 1455 N N . ASP A 1 176 ? -35.719 11.047 -0.586 1 38.56 176 ASP A N 1
ATOM 1456 C CA . ASP A 1 176 ? -34.562 11.875 -0.959 1 38.56 176 ASP A CA 1
ATOM 1457 C C . ASP A 1 176 ? -33.469 11.828 0.115 1 38.56 176 ASP A C 1
ATOM 1459 O O . ASP A 1 176 ? -33.281 12.805 0.84 1 38.56 176 ASP A O 1
ATOM 1463 N N . LYS A 1 177 ? -33.5 10.812 1.029 1 40.38 177 LYS A N 1
ATOM 1464 C CA . LYS A 1 177 ? -32.312 10.766 1.89 1 40.38 177 LYS A CA 1
ATOM 1465 C C . LYS A 1 177 ? -31.062 11.164 1.123 1 40.38 177 LYS A C 1
ATOM 1467 O O . LYS A 1 177 ? -30.703 10.523 0.135 1 40.38 177 LYS A O 1
ATOM 1472 N N . LYS A 1 178 ? -30.766 12.336 0.857 1 45.03 178 LYS A N 1
ATOM 1473 C CA . LYS A 1 178 ? -29.578 13.062 0.436 1 45.03 178 LYS A CA 1
ATOM 1474 C C . LYS A 1 178 ? -28.312 12.258 0.721 1 45.03 178 LYS A C 1
ATOM 1476 O O . LYS A 1 178 ? -27.875 12.156 1.873 1 45.03 178 LYS A O 1
ATOM 1481 N N .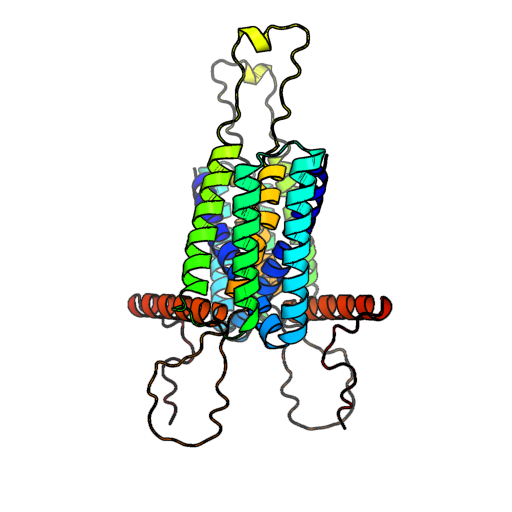 LYS A 1 179 ? -28.016 11.25 0.075 1 48.97 179 LYS A N 1
ATOM 1482 C CA . LYS A 1 179 ? -26.859 10.414 0.308 1 48.97 179 LYS A CA 1
ATOM 1483 C C . LYS A 1 179 ? -25.562 11.234 0.288 1 48.97 179 LYS A C 1
ATOM 1485 O O . LYS A 1 179 ? -25.188 11.789 -0.75 1 48.97 179 LYS A O 1
ATOM 1490 N N . ASN A 1 180 ? -25.25 12.117 1.119 1 52.94 180 ASN A N 1
ATOM 1491 C CA . ASN A 1 180 ? -23.969 12.734 1.379 1 52.94 180 ASN A CA 1
ATOM 1492 C C . ASN A 1 180 ? -22.812 11.789 1.059 1 52.94 180 ASN A C 1
ATOM 1494 O O . ASN A 1 180 ? -22.562 10.828 1.792 1 52.94 180 ASN A O 1
ATOM 1498 N N . ASN A 1 181 ? -22.484 11.859 -0.267 1 62.34 181 ASN A N 1
ATOM 1499 C CA . ASN A 1 181 ? -21.391 10.953 -0.605 1 62.34 181 ASN A CA 1
ATOM 1500 C C . ASN A 1 181 ? -20.031 11.586 -0.316 1 62.34 181 ASN A C 1
ATOM 1502 O O . ASN A 1 181 ? -19.797 12.75 -0.638 1 62.34 181 ASN A O 1
ATOM 1506 N N . GLY A 1 182 ? -19.234 11.039 0.454 1 67.06 182 GLY A N 1
ATOM 1507 C CA . GLY A 1 182 ? -17.859 11.469 0.718 1 67.06 182 GLY A CA 1
ATOM 1508 C C . GLY A 1 182 ? -17.094 11.797 -0.542 1 67.06 182 GLY A C 1
ATOM 1509 O O . GLY A 1 182 ? -17.266 11.148 -1.575 1 67.06 182 GLY A O 1
ATOM 1510 N N . LEU A 1 183 ? -16.516 12.953 -0.566 1 71.12 183 LEU A N 1
ATOM 1511 C CA . LEU A 1 183 ? -15.711 13.391 -1.698 1 71.12 183 LEU A CA 1
ATOM 1512 C C . LEU A 1 183 ? -14.852 12.25 -2.229 1 71.12 183 LEU A C 1
ATOM 1514 O O . LEU A 1 183 ? -14.734 12.07 -3.441 1 71.12 183 LEU A O 1
ATOM 1518 N N . ALA A 1 184 ? -14.211 11.531 -1.334 1 73.38 184 ALA A N 1
ATOM 1519 C CA . ALA A 1 184 ? -13.383 10.398 -1.738 1 73.38 184 ALA A CA 1
ATOM 1520 C C . ALA A 1 184 ? -14.195 9.367 -2.51 1 73.38 184 ALA A C 1
ATOM 1522 O O . ALA A 1 184 ? -13.727 8.812 -3.504 1 73.38 184 ALA A O 1
ATOM 1523 N N . LYS A 1 185 ? -15.32 9.203 -2.135 1 73.5 185 LYS A N 1
ATOM 1524 C CA . LYS A 1 185 ? -16.203 8.258 -2.811 1 73.5 185 LYS A CA 1
ATOM 1525 C C . LYS A 1 185 ? -16.531 8.727 -4.227 1 73.5 185 LYS A C 1
ATOM 1527 O O . LYS A 1 185 ? -16.547 7.93 -5.164 1 73.5 185 LYS A O 1
ATOM 1532 N N . VAL A 1 186 ? -16.781 9.969 -4.266 1 71.5 186 VAL A N 1
ATOM 1533 C CA . VAL A 1 186 ? -17.094 10.555 -5.566 1 71.5 186 VAL A CA 1
ATOM 1534 C C . VAL A 1 186 ? -15.898 10.414 -6.504 1 71.5 186 VAL A C 1
ATOM 1536 O O . VAL A 1 186 ? -16.062 10.055 -7.672 1 71.5 186 VAL A O 1
ATOM 1539 N N . VAL A 1 187 ? -14.781 10.648 -5.934 1 73.56 187 VAL A N 1
ATOM 1540 C CA . VAL A 1 187 ? -13.57 10.547 -6.746 1 73.56 187 VAL A CA 1
ATOM 1541 C C . VAL A 1 187 ? -13.367 9.102 -7.188 1 73.56 187 VAL A C 1
ATOM 1543 O O . VAL A 1 187 ? -13.117 8.836 -8.367 1 73.56 187 VAL A O 1
ATOM 1546 N N . VAL A 1 188 ? -13.453 8.195 -6.336 1 74 188 VAL A N 1
ATOM 1547 C CA . VAL A 1 188 ? -13.242 6.785 -6.641 1 74 188 VAL A CA 1
ATOM 1548 C C . VAL A 1 188 ? -14.289 6.312 -7.645 1 74 188 VAL A C 1
ATOM 1550 O O . VAL A 1 188 ? -13.969 5.566 -8.578 1 74 188 VAL A O 1
ATOM 1553 N N . SER A 1 189 ? -15.477 6.758 -7.465 1 72.31 189 SER A N 1
ATOM 1554 C CA . SER A 1 189 ? -16.547 6.367 -8.375 1 72.31 189 SER A CA 1
ATOM 1555 C C . SER A 1 189 ? -16.328 6.934 -9.773 1 72.31 189 SER A C 1
ATOM 1557 O O . SER A 1 189 ? -16.594 6.262 -10.766 1 72.31 189 SER A O 1
ATOM 1559 N N . ASN A 1 190 ? -15.875 8.188 -9.758 1 72.88 190 ASN A N 1
ATOM 1560 C CA . ASN A 1 190 ? -15.578 8.805 -11.047 1 72.88 190 ASN A CA 1
ATOM 1561 C C . ASN A 1 190 ? -14.461 8.062 -11.781 1 72.88 190 ASN A C 1
ATOM 1563 O O . ASN A 1 190 ? -14.555 7.84 -12.992 1 72.88 190 ASN A O 1
ATOM 1567 N N . VAL A 1 191 ? -13.469 7.723 -11.016 1 76.81 191 VAL A N 1
ATOM 1568 C CA . VAL A 1 191 ? -12.359 6.98 -11.617 1 76.81 191 VAL A CA 1
ATOM 1569 C C . VAL A 1 191 ? -12.852 5.621 -12.102 1 76.81 191 VAL A C 1
ATOM 1571 O O . VAL A 1 191 ? -12.508 5.188 -13.203 1 76.81 191 VAL A O 1
ATOM 1574 N N . ARG A 1 192 ? -13.57 5.008 -11.359 1 75.69 192 ARG A N 1
ATOM 1575 C CA . ARG A 1 192 ? -14.148 3.717 -11.734 1 75.69 192 ARG A CA 1
ATOM 1576 C C . ARG A 1 192 ? -14.992 3.84 -13 1 75.69 192 ARG A C 1
ATOM 1578 O O . ARG A 1 192 ? -14.898 2.998 -13.898 1 75.69 192 ARG A O 1
ATOM 1585 N N . GLU A 1 193 ? -15.82 4.863 -13.086 1 75.5 193 GLU A N 1
ATOM 1586 C CA . GLU A 1 193 ? -16.656 5.098 -14.258 1 75.5 193 GLU A CA 1
ATOM 1587 C C . GLU A 1 193 ? -15.812 5.355 -15.5 1 75.5 193 GLU A C 1
ATOM 1589 O O . GLU A 1 193 ? -16.156 4.902 -16.594 1 75.5 193 GLU A O 1
ATOM 1594 N N . TYR A 1 194 ? -14.82 6.074 -15.234 1 76.94 194 TYR A N 1
ATOM 1595 C CA . TYR A 1 194 ? -13.914 6.336 -16.344 1 76.94 194 TYR A CA 1
ATOM 1596 C C . TYR A 1 194 ? -13.273 5.047 -16.844 1 76.94 194 TYR A C 1
ATOM 1598 O O . TYR A 1 194 ? -13.172 4.82 -18.047 1 76.94 194 TYR A O 1
ATOM 1606 N N . VAL A 1 195 ? -12.906 4.227 -15.969 1 74.88 195 VAL A N 1
ATOM 1607 C CA . VAL A 1 195 ? -12.312 2.939 -16.312 1 74.88 195 VAL A CA 1
ATOM 1608 C C . VAL A 1 195 ? -13.328 2.074 -17.047 1 74.88 195 VAL A C 1
ATOM 1610 O O . VAL A 1 195 ? -12.992 1.408 -18.031 1 74.88 195 VAL A O 1
ATOM 1613 N N . TYR A 1 196 ? -14.531 2.145 -16.625 1 74.31 196 TYR A N 1
ATOM 1614 C CA . TYR A 1 196 ? -15.594 1.388 -17.281 1 74.31 196 TYR A CA 1
ATOM 1615 C C . TYR A 1 196 ? -15.844 1.903 -18.688 1 74.31 196 TYR A C 1
ATOM 1617 O O . TYR A 1 196 ? -16.047 1.117 -19.625 1 74.31 196 TYR A O 1
ATOM 1625 N N . THR A 1 197 ? -15.82 3.186 -18.828 1 75 197 THR A N 1
ATOM 1626 C CA . THR A 1 197 ? -16.047 3.795 -20.125 1 75 197 THR A CA 1
ATOM 1627 C C . THR A 1 197 ? -14.938 3.424 -21.109 1 75 197 THR A C 1
ATOM 1629 O O . THR A 1 197 ? -15.195 3.117 -22.266 1 75 197 THR A O 1
ATOM 1632 N N . ILE A 1 198 ? -13.805 3.369 -20.578 1 74.19 198 ILE A N 1
ATOM 1633 C CA . ILE A 1 198 ? -12.664 2.998 -21.406 1 74.19 198 ILE A CA 1
ATOM 1634 C C . ILE A 1 198 ? -12.75 1.516 -21.766 1 74.19 198 ILE A C 1
ATOM 1636 O O . ILE A 1 198 ? -12.492 1.131 -22.906 1 74.19 198 ILE A O 1
ATOM 1640 N N . SER A 1 199 ? -13.062 0.746 -20.812 1 72.56 199 SER A N 1
ATOM 1641 C CA . SER A 1 199 ? -13.188 -0.688 -21.047 1 72.56 199 SER A CA 1
ATOM 1642 C C . SER A 1 199 ? -14.266 -0.986 -22.078 1 72.56 199 SER A C 1
ATOM 1644 O O . SER A 1 199 ? -14.117 -1.882 -22.906 1 72.56 199 SER A O 1
ATOM 1646 N N . ARG A 1 200 ? -15.305 -0.24 -22.031 1 71.5 200 ARG A N 1
ATOM 1647 C CA . ARG A 1 200 ? -16.391 -0.369 -23 1 71.5 200 ARG A CA 1
ATOM 1648 C C . ARG A 1 200 ? -15.938 0.045 -24.391 1 71.5 200 ARG A C 1
ATOM 1650 O O . ARG A 1 200 ? -16.281 -0.598 -25.391 1 71.5 200 ARG A O 1
ATOM 1657 N N . LYS A 1 201 ? -15.242 0.995 -24.312 1 69.94 201 LYS A N 1
ATOM 1658 C CA . LYS A 1 201 ? -14.719 1.45 -25.594 1 69.94 201 LYS A CA 1
ATOM 1659 C C . LYS A 1 201 ? -13.758 0.429 -26.188 1 69.94 201 LYS A C 1
ATOM 1661 O O . LYS A 1 201 ? -13.656 0.302 -27.422 1 69.94 201 LYS A O 1
ATOM 1666 N N . LEU A 1 202 ? -13.148 -0.314 -25.312 1 70.31 202 LEU A N 1
ATOM 1667 C CA . LEU A 1 202 ? -12.227 -1.34 -25.781 1 70.31 202 LEU A CA 1
ATOM 1668 C C . LEU A 1 202 ? -12.945 -2.666 -25.984 1 70.31 202 LEU A C 1
ATOM 1670 O O . LEU A 1 202 ? -12.336 -3.645 -26.438 1 70.31 202 LEU A O 1
ATOM 1674 N N . GLY A 1 203 ? -14.281 -2.75 -25.75 1 63.5 203 GLY A N 1
ATOM 1675 C CA . GLY A 1 203 ? -15.109 -3.91 -26.047 1 63.5 203 GLY A CA 1
ATOM 1676 C C . GLY A 1 203 ? -15.297 -4.816 -24.844 1 63.5 203 GLY A C 1
ATOM 1677 O O . GLY A 1 203 ? -15.836 -5.922 -24.969 1 63.5 203 GLY A O 1
ATOM 1678 N N . TYR A 1 204 ? -14.719 -4.473 -23.703 1 60.06 204 TYR A N 1
ATOM 1679 C CA . TYR A 1 204 ? -14.844 -5.32 -22.516 1 60.06 204 TYR A CA 1
ATOM 1680 C C . TYR A 1 204 ? -15.875 -4.75 -21.547 1 60.06 204 TYR A C 1
ATOM 1682 O O . TYR A 1 204 ? -15.844 -3.559 -21.234 1 60.06 204 TYR A O 1
ATOM 1690 N N . GLU A 1 205 ? -17.094 -5.227 -21.453 1 57.03 205 GLU A N 1
ATOM 1691 C CA . GLU A 1 205 ? -18.125 -4.715 -20.562 1 57.03 205 GLU A CA 1
ATOM 1692 C C . GLU A 1 205 ? -17.875 -5.137 -19.125 1 57.03 205 GLU A C 1
ATOM 1694 O O . GLU A 1 205 ? -18.109 -6.289 -18.766 1 57.03 205 GLU A O 1
ATOM 1699 N N . LEU A 1 206 ? -17.141 -4.449 -18.391 1 54.72 206 LEU A N 1
ATOM 1700 C CA . LEU A 1 206 ? -16.797 -4.777 -17.016 1 54.72 206 LEU A CA 1
ATOM 1701 C C . LEU A 1 206 ? -17.906 -4.359 -16.062 1 54.72 206 LEU A C 1
ATOM 1703 O O . LEU A 1 206 ? -17.922 -4.773 -14.906 1 54.72 206 LEU A O 1
ATOM 1707 N N . ASP A 1 207 ? -18.875 -3.527 -16.422 1 54.5 207 ASP A N 1
ATOM 1708 C CA . ASP A 1 207 ? -19.969 -3.074 -15.57 1 54.5 207 ASP A CA 1
ATOM 1709 C C . ASP A 1 207 ? -21.062 -4.125 -15.484 1 54.5 207 ASP A C 1
ATOM 1711 O O . ASP A 1 207 ? -21.719 -4.43 -16.484 1 54.5 207 ASP A O 1
ATOM 1715 N N . PRO A 1 208 ? -21.109 -4.863 -14.477 1 53.25 208 PRO A N 1
ATOM 1716 C CA . PRO A 1 208 ? -22.156 -5.891 -14.469 1 53.25 208 PRO A CA 1
ATOM 1717 C C . PRO A 1 208 ? -23.547 -5.301 -14.633 1 53.25 208 PRO A C 1
ATOM 1719 O O . PRO A 1 208 ? -24.453 -5.977 -15.141 1 53.25 208 PRO A O 1
ATOM 1722 N N . HIS A 1 209 ? -23.781 -4.188 -14.023 1 48.78 209 HIS A N 1
ATOM 1723 C CA . HIS A 1 209 ? -25.141 -3.666 -14.047 1 48.78 209 HIS A CA 1
ATOM 1724 C C . HIS A 1 209 ? -25.406 -2.867 -15.32 1 48.78 209 HIS A C 1
ATOM 1726 O O . HIS A 1 209 ? -26.453 -2.23 -15.453 1 48.78 209 HIS A O 1
ATOM 1732 N N . HIS A 1 210 ? -24.547 -2.885 -16.156 1 47.78 210 HIS A N 1
ATOM 1733 C CA . HIS A 1 210 ? -24.781 -2.17 -17.406 1 47.78 210 HIS A CA 1
ATOM 1734 C C . HIS A 1 210 ? -25.656 -2.98 -18.344 1 47.78 210 HIS A C 1
ATOM 1736 O O . HIS A 1 210 ? -25.344 -4.129 -18.672 1 47.78 210 HIS A O 1
ATOM 1742 N N . GLY A 1 211 ? -27 -2.68 -18.469 1 44.56 211 GLY A N 1
ATOM 1743 C CA . GLY A 1 211 ? -28.109 -3.156 -19.281 1 44.56 211 GLY A CA 1
ATOM 1744 C C . GLY A 1 211 ? -29.328 -3.529 -18.438 1 44.56 211 GLY A C 1
ATOM 1745 O O . GLY A 1 211 ? -30.297 -4.066 -18.969 1 44.56 211 GLY A O 1
ATOM 1746 N N . SER A 1 212 ? -29.109 -3.801 -17.156 1 38.53 212 SER A N 1
ATOM 1747 C CA . SER A 1 212 ? -30.391 -4.051 -16.516 1 38.53 212 SER A CA 1
ATOM 1748 C C . SER A 1 212 ? -31.281 -2.812 -16.547 1 38.53 212 SER A C 1
ATOM 1750 O O . SER A 1 212 ? -30.859 -1.734 -16.109 1 38.53 212 SER A O 1
ATOM 1752 N N . ILE A 1 213 ? -32.094 -2.658 -17.484 1 31.72 213 ILE A N 1
ATOM 1753 C CA . ILE A 1 213 ? -33.156 -1.68 -17.609 1 31.72 213 ILE A CA 1
ATOM 1754 C C . ILE A 1 213 ? -33.844 -1.49 -16.266 1 31.72 213 ILE A C 1
ATOM 1756 O O . ILE A 1 213 ? -34.406 -2.443 -15.695 1 31.72 213 ILE A O 1
ATOM 1760 N N . VAL A 1 214 ? -33.438 -0.72 -15.406 1 31.02 214 VAL A N 1
ATOM 1761 C CA . VAL A 1 214 ? -34.375 -0.303 -14.359 1 31.02 214 VAL A CA 1
ATOM 1762 C C . VAL A 1 214 ? -35.688 0.135 -14.984 1 31.02 214 VAL A C 1
ATOM 1764 O O . VAL A 1 214 ? -35.719 1.115 -15.734 1 31.02 214 VAL A O 1
ATOM 1767 N N . TYR A 1 215 ? -36.5 -0.895 -15.195 1 24.31 215 TYR A N 1
ATOM 1768 C CA . TYR A 1 215 ? -37.906 -0.493 -15.352 1 24.31 215 TYR A CA 1
ATOM 1769 C C . TYR A 1 215 ? -38.406 0.192 -14.094 1 24.31 215 TYR A C 1
ATOM 1771 O O . TYR A 1 215 ? -38.031 -0.168 -12.977 1 24.31 215 TYR A O 1
ATOM 1779 N N . MET B 1 1 ? 16.438 15.578 17.938 1 82.94 1 MET B N 1
ATOM 1780 C CA . MET B 1 1 ? 15.758 14.781 18.953 1 82.94 1 MET B CA 1
ATOM 1781 C C . MET B 1 1 ? 14.281 14.602 18.609 1 82.94 1 MET B C 1
ATOM 1783 O O . MET B 1 1 ? 13.836 13.484 18.344 1 82.94 1 MET B O 1
ATOM 1787 N N . PHE B 1 2 ? 13.484 15.672 18.438 1 90.44 2 PHE B N 1
ATOM 1788 C CA . PHE B 1 2 ? 12.047 15.562 18.219 1 90.44 2 PHE B CA 1
ATOM 1789 C C . PHE B 1 2 ? 11.75 15.023 16.812 1 90.44 2 PHE B C 1
ATOM 1791 O O . PHE B 1 2 ? 10.758 14.32 16.609 1 90.44 2 PHE B O 1
ATOM 1798 N N . LEU B 1 3 ? 12.68 15.289 15.992 1 89.69 3 LEU B N 1
ATOM 1799 C CA . LEU B 1 3 ? 12.5 14.789 14.633 1 89.69 3 LEU B CA 1
ATOM 1800 C C . LEU B 1 3 ? 12.594 13.266 14.602 1 89.69 3 LEU B C 1
ATOM 1802 O O . LEU B 1 3 ? 11.906 12.617 13.805 1 89.69 3 LEU B O 1
ATOM 1806 N N . GLN B 1 4 ? 13.422 12.727 15.398 1 91.44 4 GLN B N 1
ATOM 1807 C CA . GLN B 1 4 ? 13.562 11.281 15.477 1 91.44 4 GLN B CA 1
ATOM 1808 C C . GLN B 1 4 ? 12.297 10.633 16.031 1 91.44 4 GLN B C 1
ATOM 1810 O O . GLN B 1 4 ? 11.883 9.57 15.578 1 91.44 4 GLN B O 1
ATOM 1815 N N . VAL B 1 5 ? 11.797 11.281 17.047 1 93 5 VAL B N 1
ATOM 1816 C CA . VAL B 1 5 ? 10.555 10.797 17.625 1 93 5 VAL B CA 1
ATOM 1817 C C . VAL B 1 5 ? 9.438 10.867 16.594 1 93 5 VAL B C 1
ATOM 1819 O O . VAL B 1 5 ? 8.641 9.93 16.453 1 93 5 VAL B O 1
ATOM 1822 N N . LEU B 1 6 ? 9.438 11.969 15.914 1 93.81 6 LEU B N 1
ATOM 1823 C CA . LEU B 1 6 ? 8.445 12.141 14.852 1 93.81 6 LEU B CA 1
ATOM 1824 C C . LEU B 1 6 ? 8.594 11.055 13.797 1 93.81 6 LEU B C 1
ATOM 1826 O O . LEU B 1 6 ? 7.602 10.539 13.281 1 93.81 6 LEU B O 1
ATOM 1830 N N . SER B 1 7 ? 9.797 10.711 13.492 1 94.31 7 SER B N 1
ATOM 1831 C CA . SER B 1 7 ? 10.078 9.68 12.508 1 94.31 7 SER B CA 1
ATOM 1832 C C . SER B 1 7 ? 9.539 8.32 12.953 1 94.31 7 SER B C 1
ATOM 1834 O O . SER B 1 7 ? 8.945 7.594 12.164 1 94.31 7 SER B O 1
ATOM 1836 N N . LEU B 1 8 ? 9.789 8.078 14.188 1 93.88 8 LEU B N 1
ATOM 1837 C CA . LEU B 1 8 ? 9.281 6.824 14.734 1 93.88 8 LEU B CA 1
ATOM 1838 C C . LEU B 1 8 ? 7.758 6.773 14.664 1 93.88 8 LEU B C 1
ATOM 1840 O O . LEU B 1 8 ? 7.184 5.77 14.242 1 93.88 8 LEU B O 1
ATOM 1844 N N . ILE B 1 9 ? 7.102 7.793 15.023 1 95.19 9 ILE B N 1
ATOM 1845 C CA . ILE B 1 9 ? 5.645 7.875 14.977 1 95.19 9 ILE B CA 1
ATOM 1846 C C . ILE B 1 9 ? 5.168 7.758 13.531 1 95.19 9 ILE B C 1
ATOM 1848 O O . ILE B 1 9 ? 4.18 7.078 13.25 1 95.19 9 ILE B O 1
ATOM 1852 N N . GLY B 1 10 ? 5.863 8.422 12.68 1 94.75 10 GLY B N 1
ATOM 1853 C CA . GLY B 1 10 ? 5.504 8.367 11.273 1 94.75 10 GLY B CA 1
ATOM 1854 C C . GLY B 1 10 ? 5.574 6.973 10.688 1 94.75 10 GLY B C 1
ATOM 1855 O O . GLY B 1 10 ? 4.695 6.566 9.922 1 94.75 10 GLY B O 1
ATOM 1856 N N . VAL B 1 11 ? 6.57 6.281 11.047 1 94.38 11 VAL B N 1
ATOM 1857 C CA . VAL B 1 11 ? 6.742 4.914 10.555 1 94.38 11 VAL B CA 1
ATOM 1858 C C . VAL B 1 11 ? 5.605 4.035 11.07 1 94.38 11 VAL B C 1
ATOM 1860 O O . VAL B 1 11 ? 5.047 3.232 10.32 1 94.38 11 VAL B O 1
ATOM 1863 N N . ILE B 1 12 ? 5.293 4.176 12.281 1 94.56 12 ILE B N 1
ATOM 1864 C CA . ILE B 1 12 ? 4.23 3.389 12.906 1 94.56 12 ILE B CA 1
ATOM 1865 C C . ILE B 1 12 ? 2.896 3.699 12.234 1 94.56 12 ILE B C 1
ATOM 1867 O O . ILE B 1 12 ? 2.162 2.785 11.844 1 94.56 12 ILE B O 1
ATOM 1871 N N . VAL B 1 13 ? 2.596 4.926 12.094 1 93.62 13 VAL B N 1
ATOM 1872 C CA . VAL B 1 13 ? 1.351 5.34 11.461 1 93.62 13 VAL B CA 1
ATOM 1873 C C . VAL B 1 13 ? 1.322 4.859 10.016 1 93.62 13 VAL B C 1
ATOM 1875 O O . VAL B 1 13 ? 0.304 4.344 9.547 1 93.62 13 VAL B O 1
ATOM 1878 N N . GLY B 1 14 ? 2.439 5.055 9.383 1 92.62 14 GLY B N 1
ATOM 1879 C CA . GLY B 1 14 ? 2.533 4.578 8.016 1 92.62 14 GLY B CA 1
ATOM 1880 C C . GLY B 1 14 ? 2.293 3.086 7.883 1 92.62 14 GLY B C 1
ATOM 1881 O O . GLY B 1 14 ? 1.613 2.641 6.957 1 92.62 14 GLY B O 1
ATOM 1882 N N . PHE B 1 15 ? 2.861 2.387 8.805 1 92.88 15 PHE B N 1
ATOM 1883 C CA . PHE B 1 15 ? 2.693 0.939 8.805 1 92.88 15 PHE B CA 1
ATOM 1884 C C . PHE B 1 15 ? 1.223 0.565 8.961 1 92.88 15 PHE B C 1
ATOM 1886 O O . PHE B 1 15 ? 0.708 -0.271 8.211 1 92.88 15 PHE B O 1
ATOM 1893 N N . PHE B 1 16 ? 0.523 1.157 9.828 1 91.25 16 PHE B N 1
ATOM 1894 C CA . PHE B 1 16 ? -0.884 0.864 10.07 1 91.25 16 PHE B CA 1
ATOM 1895 C C . PHE B 1 16 ? -1.736 1.26 8.875 1 91.25 16 PHE B C 1
ATOM 1897 O O . PHE B 1 16 ? -2.658 0.534 8.492 1 91.25 16 PHE B O 1
ATOM 1904 N N . LEU B 1 17 ? -1.509 2.375 8.336 1 91.69 17 LEU B N 1
ATOM 1905 C CA . LEU B 1 17 ? -2.273 2.824 7.176 1 91.69 17 LEU B CA 1
ATOM 1906 C C . LEU B 1 17 ? -2.057 1.896 5.984 1 91.69 17 LEU B C 1
ATOM 1908 O O . LEU B 1 17 ? -2.986 1.629 5.223 1 91.69 17 LEU B O 1
ATOM 1912 N N . LEU B 1 18 ? -0.858 1.443 5.859 1 91.75 18 LEU B N 1
ATOM 1913 C CA . LEU B 1 18 ? -0.559 0.518 4.773 1 91.75 18 LEU B CA 1
ATOM 1914 C C . LEU B 1 18 ? -1.309 -0.797 4.957 1 91.75 18 LEU B C 1
ATOM 1916 O O . LEU B 1 18 ? -1.884 -1.327 4.004 1 91.75 18 LEU B O 1
ATOM 1920 N N . VAL B 1 19 ? -1.245 -1.283 6.133 1 90.5 19 VAL B N 1
ATOM 1921 C CA . VAL B 1 19 ? -1.935 -2.533 6.438 1 90.5 19 VAL B CA 1
ATOM 1922 C C . VAL B 1 19 ? -3.43 -2.377 6.172 1 90.5 19 VAL B C 1
ATOM 1924 O O . VAL B 1 19 ? -4.055 -3.248 5.562 1 90.5 19 VAL B O 1
ATOM 1927 N N . LEU B 1 20 ? -4.008 -1.34 6.609 1 89.44 20 LEU B N 1
ATOM 1928 C CA . LEU B 1 20 ? -5.422 -1.074 6.375 1 89.44 20 LEU B CA 1
ATOM 1929 C C . LEU B 1 20 ? -5.723 -1.018 4.879 1 89.44 20 LEU B C 1
ATOM 1931 O O . LEU B 1 20 ? -6.742 -1.543 4.426 1 89.44 20 LEU B O 1
ATOM 1935 N N . SER B 1 21 ? -4.879 -0.34 4.199 1 92.25 21 SER B N 1
ATOM 1936 C CA . SER B 1 21 ? -5.066 -0.217 2.758 1 92.25 21 SER B CA 1
ATOM 1937 C C . SER B 1 21 ? -5.023 -1.58 2.074 1 92.25 21 SER B C 1
ATOM 1939 O O . SER B 1 21 ? -5.867 -1.887 1.23 1 92.25 21 SER B O 1
ATOM 1941 N N . ILE B 1 22 ? -4.016 -2.311 2.43 1 90.44 22 ILE B N 1
ATOM 1942 C CA . ILE B 1 22 ? -3.869 -3.639 1.846 1 90.44 22 ILE B CA 1
ATOM 1943 C C . ILE B 1 22 ? -5.082 -4.496 2.199 1 90.44 22 ILE B C 1
ATOM 1945 O O . ILE B 1 22 ? -5.648 -5.168 1.333 1 90.44 22 ILE B O 1
ATOM 1949 N N . ALA B 1 23 ? -5.484 -4.477 3.484 1 87.25 23 ALA B N 1
ATOM 1950 C CA . ALA B 1 23 ? -6.648 -5.234 3.938 1 87.25 23 ALA B CA 1
ATOM 1951 C C . ALA B 1 23 ? -7.902 -4.828 3.168 1 87.25 23 ALA B C 1
ATOM 1953 O O . ALA B 1 23 ? -8.688 -5.684 2.752 1 87.25 23 ALA B O 1
ATOM 1954 N N . SER B 1 24 ? -8.07 -3.578 3.006 1 88.38 24 SER B N 1
ATOM 1955 C CA . SER B 1 24 ? -9.234 -3.07 2.277 1 88.38 24 SER B CA 1
ATOM 1956 C C . SER B 1 24 ? -9.188 -3.484 0.811 1 88.38 24 SER B C 1
ATOM 1958 O O . SER B 1 24 ? -10.219 -3.822 0.224 1 88.38 24 SER B O 1
ATOM 1960 N N . GLY B 1 25 ? -8.055 -3.404 0.286 1 88.5 25 GLY B N 1
ATOM 1961 C CA . GLY B 1 25 ? -7.898 -3.85 -1.089 1 88.5 25 GLY B CA 1
ATOM 1962 C C . GLY B 1 25 ? -8.219 -5.32 -1.28 1 88.5 25 GLY B C 1
ATOM 1963 O O . GLY B 1 25 ? -8.906 -5.691 -2.234 1 88.5 25 GLY B O 1
ATOM 1964 N N . LEU B 1 26 ? -7.707 -6.082 -0.406 1 86.88 26 LEU B N 1
ATOM 1965 C CA . LEU B 1 26 ? -7.977 -7.516 -0.47 1 86.88 26 LEU B CA 1
ATOM 1966 C C . LEU B 1 26 ? -9.461 -7.801 -0.285 1 86.88 26 LEU B C 1
ATOM 1968 O O . LEU B 1 26 ? -10.016 -8.688 -0.937 1 86.88 26 LEU B O 1
ATOM 1972 N N . TYR B 1 27 ? -10.039 -7.098 0.602 1 84.62 27 TYR B N 1
ATOM 1973 C CA . TYR B 1 27 ? -11.484 -7.227 0.809 1 84.62 27 TYR B CA 1
ATOM 1974 C C . TYR B 1 27 ? -12.25 -6.887 -0.463 1 84.62 27 TYR B C 1
ATOM 1976 O O . TYR B 1 27 ? -13.18 -7.598 -0.842 1 84.62 27 TYR B O 1
ATOM 1984 N N . TYR B 1 28 ? -11.867 -5.93 -1.031 1 84.75 28 TYR B N 1
ATOM 1985 C CA . TYR B 1 28 ? -12.508 -5.484 -2.266 1 84.75 28 TYR B CA 1
ATOM 1986 C C . TYR B 1 28 ? -12.352 -6.527 -3.365 1 84.75 28 TYR B C 1
ATOM 1988 O O . TYR B 1 28 ? -13.312 -6.859 -4.059 1 84.75 28 TYR B O 1
ATOM 1996 N N . ILE B 1 29 ? -11.25 -6.988 -3.521 1 87.38 29 ILE B N 1
ATOM 1997 C CA . ILE B 1 29 ? -10.984 -8 -4.535 1 87.38 29 ILE B CA 1
ATOM 1998 C C . ILE B 1 29 ? -11.82 -9.25 -4.25 1 87.38 29 ILE B C 1
ATOM 2000 O O . ILE B 1 29 ? -12.352 -9.867 -5.168 1 87.38 29 ILE B O 1
ATOM 2004 N N . SER B 1 30 ? -11.906 -9.625 -3.023 1 85.19 30 SER B N 1
ATOM 2005 C CA . SER B 1 30 ? -12.703 -10.789 -2.65 1 85.19 30 SER B CA 1
ATOM 2006 C C . SER B 1 30 ? -14.164 -10.609 -3.039 1 85.19 30 SER B C 1
ATOM 2008 O O . SER B 1 30 ? -14.812 -11.555 -3.488 1 85.19 30 SER B O 1
ATOM 2010 N N . GLU B 1 31 ? -14.648 -9.453 -2.816 1 83.25 31 GLU B N 1
ATOM 2011 C CA . GLU B 1 31 ? -16.016 -9.141 -3.213 1 83.25 31 GLU B CA 1
ATOM 2012 C C . GLU B 1 31 ? -16.188 -9.219 -4.727 1 83.25 31 GLU B C 1
ATOM 2014 O O . GLU B 1 31 ? -17.188 -9.719 -5.223 1 83.25 31 GLU B O 1
ATOM 2019 N N . LEU B 1 32 ? -15.234 -8.711 -5.387 1 82 32 LEU B N 1
ATOM 2020 C CA . LEU B 1 32 ? -15.273 -8.75 -6.848 1 82 32 LEU B CA 1
ATOM 2021 C C . LEU B 1 32 ? -15.273 -10.188 -7.352 1 82 32 LEU B C 1
ATOM 2023 O O . LEU B 1 32 ? -15.984 -10.516 -8.305 1 82 32 LEU B O 1
ATOM 2027 N N . VAL B 1 33 ? -14.539 -11.047 -6.766 1 83.12 33 VAL B N 1
ATOM 2028 C CA . VAL B 1 33 ? -14.445 -12.461 -7.133 1 83.12 33 VAL B CA 1
ATOM 2029 C C . VAL B 1 33 ? -15.773 -13.156 -6.844 1 83.12 33 VAL B C 1
ATOM 2031 O O . VAL B 1 33 ? -16.219 -14 -7.625 1 83.12 33 VAL B O 1
ATOM 2034 N N . GLU B 1 34 ? -16.406 -12.82 -5.738 1 80.62 34 GLU B N 1
ATOM 2035 C CA . GLU B 1 34 ? -17.703 -13.398 -5.383 1 80.62 34 GLU B CA 1
ATOM 2036 C C . GLU B 1 34 ? -18.781 -12.992 -6.387 1 80.62 34 GLU B C 1
ATOM 2038 O O . GLU B 1 34 ? -19.656 -13.797 -6.711 1 80.62 34 GLU B O 1
ATOM 2043 N N . GLU B 1 35 ? -18.672 -11.867 -6.797 1 81.5 35 GLU B N 1
ATOM 2044 C CA . GLU B 1 35 ? -19.656 -11.359 -7.746 1 81.5 35 GLU B CA 1
ATOM 2045 C C . GLU B 1 35 ? -19.422 -11.922 -9.141 1 81.5 35 GLU B C 1
ATOM 2047 O O . GLU B 1 35 ? -20.359 -12.055 -9.938 1 81.5 35 GLU B O 1
ATOM 2052 N N . HIS B 1 36 ? -18.219 -12.203 -9.477 1 84.88 36 HIS B N 1
ATOM 2053 C CA . HIS B 1 36 ? -17.844 -12.719 -10.789 1 84.88 36 HIS B CA 1
ATOM 2054 C C . HIS B 1 36 ? -17 -13.992 -10.664 1 84.88 36 HIS B C 1
ATOM 2056 O O . HIS B 1 36 ? -15.875 -14.047 -11.141 1 84.88 36 HIS B O 1
ATOM 2062 N N . THR B 1 37 ? -17.547 -14.961 -10.219 1 83.88 37 THR B N 1
ATOM 2063 C CA . THR B 1 37 ? -16.859 -16.203 -9.883 1 83.88 37 THR B CA 1
ATOM 2064 C C . THR B 1 37 ? -16.375 -16.922 -11.148 1 83.88 37 THR B C 1
ATOM 2066 O O . THR B 1 37 ? -15.219 -17.328 -11.242 1 83.88 37 THR B O 1
ATOM 2069 N N . GLU B 1 38 ? -17.312 -17.062 -12.086 1 88.12 38 GLU B N 1
ATOM 2070 C CA . GLU B 1 38 ? -16.969 -17.828 -13.281 1 88.12 38 GLU B CA 1
ATOM 2071 C C . GLU B 1 38 ? -15.859 -17.156 -14.078 1 88.12 38 GLU B C 1
ATOM 2073 O O . GLU B 1 38 ? -14.875 -17.797 -14.445 1 88.12 38 GLU B O 1
ATOM 2078 N N . PRO B 1 39 ? -16 -15.859 -14.359 1 89.06 39 PRO B N 1
ATOM 2079 C CA . PRO B 1 39 ? -14.891 -15.188 -15.031 1 89.06 39 PRO B CA 1
ATOM 2080 C C . PRO B 1 39 ? -13.586 -15.273 -14.242 1 89.06 39 PRO B C 1
ATOM 2082 O O . PRO B 1 39 ? -12.508 -15.352 -14.836 1 89.06 39 PRO B O 1
ATOM 2085 N N . THR B 1 40 ? -13.641 -15.156 -12.969 1 89.5 40 THR B N 1
ATOM 2086 C CA . THR B 1 40 ? -12.453 -15.234 -12.125 1 89.5 40 THR B CA 1
ATOM 2087 C C . THR B 1 40 ? -11.781 -16.609 -12.266 1 89.5 40 THR B C 1
ATOM 2089 O O . THR B 1 40 ? -10.562 -16.703 -12.383 1 89.5 40 THR B O 1
ATOM 2092 N N . LYS B 1 41 ? -12.57 -17.609 -12.242 1 90.25 41 LYS B N 1
ATOM 2093 C CA . LYS B 1 41 ? -12.047 -18.969 -12.398 1 90.25 41 LYS B CA 1
ATOM 2094 C C . LYS B 1 41 ? -11.312 -19.125 -13.727 1 90.25 41 LYS B C 1
ATOM 2096 O O . LYS B 1 41 ? -10.203 -19.656 -13.766 1 90.25 41 LYS B O 1
ATOM 2101 N N . ARG B 1 42 ? -11.969 -18.703 -14.727 1 92.5 42 ARG B N 1
ATOM 2102 C CA . ARG B 1 42 ? -11.367 -18.781 -16.047 1 92.5 42 ARG B CA 1
ATOM 2103 C C . ARG B 1 42 ? -10.062 -17.984 -16.109 1 92.5 42 ARG B C 1
ATOM 2105 O O . ARG B 1 42 ? -9.086 -18.438 -16.703 1 92.5 42 ARG B O 1
ATOM 2112 N N . PHE B 1 43 ? -10.141 -16.922 -15.531 1 92.94 43 PHE B N 1
ATOM 2113 C CA . PHE B 1 43 ? -8.953 -16.062 -15.492 1 92.94 43 PHE B CA 1
ATOM 2114 C C . PHE B 1 43 ? -7.82 -16.75 -14.742 1 92.94 43 PHE B C 1
ATOM 2116 O O . PHE B 1 43 ? -6.676 -16.75 -15.195 1 92.94 43 PHE B O 1
ATOM 2123 N N . LEU B 1 44 ? -8.109 -17.25 -13.578 1 93.44 44 LEU B N 1
ATOM 2124 C CA . LEU B 1 44 ? -7.098 -17.922 -12.766 1 93.44 44 LEU B CA 1
ATOM 2125 C C . LEU B 1 44 ? -6.5 -19.109 -13.508 1 93.44 44 LEU B C 1
ATOM 2127 O O . LEU B 1 44 ? -5.289 -19.344 -13.445 1 93.44 44 LEU B O 1
ATOM 2131 N N . LYS B 1 45 ? -7.328 -19.828 -14.18 1 94.88 45 LYS B N 1
ATOM 2132 C CA . LYS B 1 45 ? -6.852 -20.953 -14.969 1 94.88 45 LYS B CA 1
ATOM 2133 C C . LYS B 1 45 ? -5.867 -20.5 -16.047 1 94.88 45 LYS B C 1
ATOM 2135 O O . LYS B 1 45 ? -4.781 -21.078 -16.172 1 94.88 45 LYS B O 1
ATOM 2140 N N . LYS B 1 46 ? -6.25 -19.531 -16.703 1 95.81 46 LYS B N 1
ATOM 2141 C CA . LYS B 1 46 ? -5.363 -18.984 -17.734 1 95.81 46 LYS B CA 1
ATOM 2142 C C . LYS B 1 46 ? -4.062 -18.484 -17.125 1 95.81 46 LYS B C 1
ATOM 2144 O O . LYS B 1 46 ? -2.994 -18.609 -17.734 1 95.81 46 LYS B O 1
ATOM 2149 N N . LEU B 1 47 ? -4.246 -17.844 -16.047 1 95.94 47 LEU B N 1
ATOM 2150 C CA . LEU B 1 47 ? -3.074 -17.312 -15.344 1 95.94 47 LEU B CA 1
ATOM 2151 C C . LEU B 1 47 ? -2.113 -18.453 -14.984 1 95.94 47 LEU B C 1
ATOM 2153 O O . LEU B 1 47 ? -0.902 -18.312 -15.172 1 95.94 47 LEU B O 1
ATOM 2157 N N . ILE B 1 48 ? -2.635 -19.516 -14.469 1 97.12 48 ILE B N 1
ATOM 2158 C CA . ILE B 1 48 ? -1.816 -20.656 -14.07 1 97.12 48 ILE B CA 1
ATOM 2159 C C . ILE B 1 48 ? -1.075 -21.203 -15.281 1 97.12 48 ILE B C 1
ATOM 2161 O O . ILE B 1 48 ? 0.136 -21.438 -15.227 1 97.12 48 ILE B O 1
ATOM 2165 N N . TYR B 1 49 ? -1.761 -21.359 -16.344 1 97.12 49 TYR B N 1
ATOM 2166 C CA . TYR B 1 49 ? -1.134 -21.875 -17.562 1 97.12 49 TYR B CA 1
ATOM 2167 C C . TYR B 1 49 ? -0.063 -20.922 -18.062 1 97.12 49 TYR B C 1
ATOM 2169 O O . TYR B 1 49 ? 1.001 -21.344 -18.516 1 97.12 49 TYR B O 1
ATOM 2177 N N . SER B 1 50 ? -0.404 -19.672 -18 1 96.81 50 SER B N 1
ATOM 2178 C CA . SER B 1 50 ? 0.576 -18.672 -18.422 1 96.81 50 SER B CA 1
ATOM 2179 C C . SER B 1 50 ? 1.838 -18.75 -17.562 1 96.81 50 SER B C 1
ATOM 2181 O O . SER B 1 50 ? 2.949 -18.609 -18.078 1 96.81 50 SER B O 1
ATOM 2183 N N . ILE B 1 51 ? 1.657 -18.922 -16.281 1 97.44 51 ILE B N 1
ATOM 2184 C CA . ILE B 1 51 ? 2.783 -19 -15.352 1 97.44 51 ILE B CA 1
ATOM 2185 C C . ILE B 1 51 ? 3.617 -20.25 -15.656 1 97.44 51 ILE B C 1
ATOM 2187 O O . ILE B 1 51 ? 4.848 -20.188 -15.664 1 97.44 51 ILE B O 1
ATOM 2191 N N . ILE B 1 52 ? 2.986 -21.375 -15.953 1 97.31 52 ILE B N 1
ATOM 2192 C CA . ILE B 1 52 ? 3.688 -22.609 -16.297 1 97.31 52 ILE B CA 1
ATOM 2193 C C . ILE B 1 52 ? 4.52 -22.391 -17.562 1 97.31 52 ILE B C 1
ATOM 2195 O O . ILE B 1 52 ? 5.691 -22.766 -17.609 1 97.31 52 ILE B O 1
ATOM 2199 N N . VAL B 1 53 ? 3.916 -21.75 -18.516 1 96.69 53 VAL B N 1
ATOM 2200 C CA . VAL B 1 53 ? 4.621 -21.453 -19.766 1 96.69 53 VAL B CA 1
ATOM 2201 C C . VAL B 1 53 ? 5.828 -20.562 -19.469 1 96.69 53 VAL B C 1
ATOM 2203 O O . VAL B 1 53 ? 6.902 -20.75 -20.047 1 96.69 53 VAL B O 1
ATOM 2206 N N . THR B 1 54 ? 5.629 -19.594 -18.609 1 96.5 54 THR B N 1
ATOM 2207 C CA . THR B 1 54 ? 6.719 -18.688 -18.25 1 96.5 54 THR B CA 1
ATOM 2208 C C . THR B 1 54 ? 7.867 -19.453 -17.609 1 96.5 54 THR B C 1
ATOM 2210 O O . THR B 1 54 ? 9.039 -19.188 -17.891 1 96.5 54 THR B O 1
ATOM 2213 N N . PHE B 1 55 ? 7.574 -20.391 -16.703 1 97.06 55 PHE B N 1
ATOM 2214 C CA . PHE B 1 55 ? 8.602 -21.219 -16.078 1 97.06 55 PHE B CA 1
ATOM 2215 C C . PHE B 1 55 ? 9.406 -21.969 -17.125 1 97.06 55 PHE B C 1
ATOM 2217 O O . PHE B 1 55 ? 10.633 -22.031 -17.047 1 97.06 55 PHE B O 1
ATOM 2224 N N . VAL B 1 56 ? 8.719 -22.531 -18.125 1 96.25 56 VAL B N 1
ATOM 2225 C CA . VAL B 1 56 ? 9.375 -23.281 -19.203 1 96.25 56 VAL B CA 1
ATOM 2226 C C . VAL B 1 56 ? 10.281 -22.344 -20 1 96.25 56 VAL B C 1
ATOM 2228 O O . VAL B 1 56 ? 11.414 -22.703 -20.328 1 96.25 56 VAL B O 1
ATOM 2231 N N . LEU B 1 57 ? 9.773 -21.141 -20.281 1 95 57 LEU B N 1
ATOM 2232 C CA . LEU B 1 57 ? 10.555 -20.172 -21.047 1 95 57 LEU B CA 1
ATOM 2233 C C . LEU B 1 57 ? 11.805 -19.75 -20.26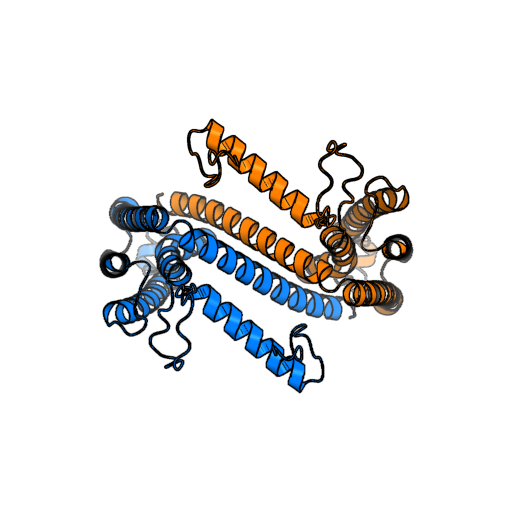6 1 95 57 LEU B C 1
ATOM 2235 O O . LEU B 1 57 ? 12.859 -19.531 -20.859 1 95 57 LEU B O 1
ATOM 2239 N N . LEU B 1 58 ? 11.727 -19.609 -18.969 1 94.81 58 LEU B N 1
ATOM 2240 C CA . LEU B 1 58 ? 12.867 -19.234 -18.141 1 94.81 58 LEU B CA 1
ATOM 2241 C C . LEU B 1 58 ? 13.945 -20.312 -18.172 1 94.81 58 LEU B C 1
ATOM 2243 O O . LEU B 1 58 ? 15.133 -20 -18.172 1 94.81 58 LEU B O 1
ATOM 2247 N N . VAL B 1 59 ? 13.555 -21.594 -18.203 1 94.25 59 VAL B N 1
ATOM 2248 C CA . VAL B 1 59 ? 14.508 -22.688 -18.297 1 94.25 59 VAL B CA 1
ATOM 2249 C C . VAL B 1 59 ? 15.18 -22.672 -19.672 1 94.25 59 VAL B C 1
ATOM 2251 O O . VAL B 1 59 ? 16.406 -22.812 -19.766 1 94.25 59 VAL B O 1
ATOM 2254 N N . LEU B 1 60 ? 14.422 -22.469 -20.719 1 93.25 60 LEU B N 1
ATOM 2255 C CA . LEU B 1 60 ? 14.914 -22.547 -22.094 1 93.25 60 LEU B CA 1
ATOM 2256 C C . LEU B 1 60 ? 15.828 -21.375 -22.422 1 93.25 60 LEU B C 1
ATOM 2258 O O . LEU B 1 60 ? 16.859 -21.531 -23.078 1 93.25 60 LEU B O 1
ATOM 2262 N N . PHE B 1 61 ? 15.516 -20.172 -21.875 1 89.81 61 PHE B N 1
ATOM 2263 C CA . PHE B 1 61 ? 16.203 -18.969 -22.344 1 89.81 61 PHE B CA 1
ATOM 2264 C C . PHE B 1 61 ? 17.078 -18.391 -21.25 1 89.81 61 PHE B C 1
ATOM 2266 O O . PHE B 1 61 ? 18.078 -17.719 -21.531 1 89.81 61 PHE B O 1
ATOM 2273 N N . ASP B 1 62 ? 16.75 -18.516 -20 1 89.5 62 ASP B N 1
ATOM 2274 C CA . ASP B 1 62 ? 17.516 -17.891 -18.938 1 89.5 62 ASP B CA 1
ATOM 2275 C C . ASP B 1 62 ? 18.266 -18.922 -18.109 1 89.5 62 ASP B C 1
ATOM 2277 O O . ASP B 1 62 ? 18.859 -18.594 -17.078 1 89.5 62 ASP B O 1
ATOM 2281 N N . LYS B 1 63 ? 18.203 -20.234 -18.453 1 87.38 63 LYS B N 1
ATOM 2282 C CA . LYS B 1 63 ? 18.984 -21.328 -17.844 1 87.38 63 LYS B CA 1
ATOM 2283 C C . LYS B 1 63 ? 18.641 -21.469 -16.359 1 87.38 63 LYS B C 1
ATOM 2285 O O . LYS B 1 63 ? 19.547 -21.609 -15.531 1 87.38 63 LYS B O 1
ATOM 2290 N N . PHE B 1 64 ? 17.438 -21.359 -16.047 1 91.5 64 PHE B N 1
ATOM 2291 C CA . PHE B 1 64 ? 16.969 -21.594 -14.688 1 91.5 64 PHE B CA 1
ATOM 2292 C C . PHE B 1 64 ? 17.094 -23.062 -14.328 1 91.5 64 PHE B C 1
ATOM 2294 O O . PHE B 1 64 ? 17.094 -23.922 -15.203 1 91.5 64 PHE B O 1
ATOM 2301 N N . PRO B 1 65 ? 17.281 -23.359 -13.055 1 92.62 65 PRO B N 1
ATOM 2302 C CA . PRO B 1 65 ? 17.422 -24.75 -12.625 1 92.62 65 PRO B CA 1
ATOM 2303 C C . PRO B 1 65 ? 16.188 -25.594 -12.953 1 92.62 65 PRO B C 1
ATOM 2305 O O . PRO B 1 65 ? 15.078 -25.234 -12.562 1 92.62 65 PRO B O 1
ATOM 2308 N N . ILE B 1 66 ? 16.359 -26.688 -13.555 1 95 66 ILE B N 1
ATOM 2309 C CA . ILE B 1 66 ? 15.297 -27.516 -14.094 1 95 66 ILE B CA 1
ATOM 2310 C C . ILE B 1 66 ? 14.555 -28.203 -12.953 1 95 66 ILE B C 1
ATOM 2312 O O . ILE B 1 66 ? 13.32 -28.297 -12.969 1 95 66 ILE B O 1
ATOM 2316 N N . LYS B 1 67 ? 15.258 -28.672 -11.945 1 95.5 67 LYS B N 1
ATOM 2317 C CA . LYS B 1 67 ? 14.625 -29.375 -10.836 1 95.5 67 LYS B CA 1
ATOM 2318 C C . LYS B 1 67 ? 13.648 -28.469 -10.086 1 95.5 67 LYS B C 1
ATOM 2320 O O . LYS B 1 67 ? 12.523 -28.875 -9.797 1 95.5 67 LYS B O 1
ATOM 2325 N N . LEU B 1 68 ? 14.094 -27.312 -9.781 1 96.12 68 LEU B N 1
ATOM 2326 C CA . LEU B 1 68 ? 13.242 -26.359 -9.07 1 96.12 68 LEU B CA 1
ATOM 2327 C C . LEU B 1 68 ? 12.039 -25.969 -9.93 1 96.12 68 LEU B C 1
ATOM 2329 O O . LEU B 1 68 ? 10.93 -25.828 -9.414 1 96.12 68 LEU B O 1
ATOM 2333 N N . THR B 1 69 ? 12.305 -25.766 -11.156 1 97.06 69 THR B N 1
ATOM 2334 C CA . THR B 1 69 ? 11.242 -25.375 -12.078 1 97.06 69 THR B CA 1
ATOM 2335 C C . THR B 1 69 ? 10.195 -26.484 -12.18 1 97.06 69 THR B C 1
ATOM 2337 O O . THR B 1 69 ? 8.992 -26.203 -12.18 1 97.06 69 THR B O 1
ATOM 2340 N N . LEU B 1 70 ? 10.641 -27.703 -12.297 1 97.06 70 LEU B N 1
ATOM 2341 C CA . LEU B 1 70 ? 9.719 -28.828 -12.367 1 97.06 70 LEU B CA 1
ATOM 2342 C C . LEU B 1 70 ? 8.875 -28.922 -11.094 1 97.06 70 LEU B C 1
ATOM 2344 O O . LEU B 1 70 ? 7.684 -29.234 -11.164 1 97.06 70 LEU B O 1
ATOM 2348 N N . PHE B 1 71 ? 9.531 -28.688 -10.023 1 97.44 71 PHE B N 1
ATOM 2349 C CA . PHE B 1 71 ? 8.82 -28.672 -8.75 1 97.44 71 PHE B CA 1
ATOM 2350 C C . PHE B 1 71 ? 7.73 -27.594 -8.758 1 97.44 71 PHE B C 1
ATOM 2352 O O . PHE B 1 71 ? 6.605 -27.844 -8.328 1 97.44 71 PHE B O 1
ATOM 2359 N N . SER B 1 72 ? 8.047 -26.406 -9.172 1 97.69 72 SER B N 1
ATOM 2360 C CA . SER B 1 72 ? 7.082 -25.312 -9.234 1 97.69 72 SER B CA 1
ATOM 2361 C C . SER B 1 72 ? 5.938 -25.641 -10.188 1 97.69 72 SER B C 1
ATOM 2363 O O . SER B 1 72 ? 4.773 -25.359 -9.883 1 97.69 72 SER B O 1
ATOM 2365 N N . ILE B 1 73 ? 6.266 -26.203 -11.344 1 97.62 73 ILE B N 1
ATOM 2366 C CA . ILE B 1 73 ? 5.234 -26.562 -12.312 1 97.62 73 ILE B CA 1
ATOM 2367 C C . ILE B 1 73 ? 4.297 -27.609 -11.703 1 97.62 73 ILE B C 1
ATOM 2369 O O . ILE B 1 73 ? 3.078 -27.531 -11.883 1 97.62 73 ILE B O 1
ATOM 2373 N N . PHE B 1 74 ? 4.871 -28.594 -11.008 1 97.31 74 PHE B N 1
ATOM 2374 C CA . PHE B 1 74 ? 4.051 -29.562 -10.305 1 97.31 74 PHE B CA 1
ATOM 2375 C C . PHE B 1 74 ? 3.133 -28.875 -9.297 1 97.31 74 PHE B C 1
ATOM 2377 O O . PHE B 1 74 ? 1.955 -29.219 -9.188 1 97.31 74 PHE B O 1
ATOM 2384 N N . SER B 1 75 ? 3.658 -27.984 -8.523 1 97.06 75 SER B N 1
ATOM 2385 C CA . SER B 1 75 ? 2.852 -27.234 -7.57 1 97.06 75 SER B CA 1
ATOM 2386 C C . SER B 1 75 ? 1.677 -26.547 -8.258 1 97.06 75 SER B C 1
ATOM 2388 O O . SER B 1 75 ? 0.555 -26.562 -7.746 1 97.06 75 SER B O 1
ATOM 2390 N N . TYR B 1 76 ? 1.906 -25.906 -9.359 1 97.44 76 TYR B N 1
ATOM 2391 C CA . TYR B 1 76 ? 0.861 -25.188 -10.086 1 97.44 76 TYR B CA 1
ATOM 2392 C C . TYR B 1 76 ? -0.187 -26.156 -10.625 1 97.44 76 TYR B C 1
ATOM 2394 O O . TYR B 1 76 ? -1.366 -25.812 -10.727 1 97.44 76 TYR B O 1
ATOM 2402 N N . TRP B 1 77 ? 0.283 -27.391 -10.992 1 95.88 77 TRP B N 1
ATOM 2403 C CA . TRP B 1 77 ? -0.679 -28.422 -11.359 1 95.88 77 TRP B CA 1
ATOM 2404 C C . TRP B 1 77 ? -1.616 -28.734 -10.195 1 95.88 77 TRP B C 1
ATOM 2406 O O . TRP B 1 77 ? -2.824 -28.891 -10.391 1 95.88 77 TRP B O 1
ATOM 2416 N N . VAL B 1 78 ? -1.12 -28.844 -9.055 1 94.69 78 VAL B N 1
ATOM 2417 C CA . VAL B 1 78 ? -1.932 -29.078 -7.867 1 94.69 78 VAL B CA 1
ATOM 2418 C C . VAL B 1 78 ? -2.881 -27.906 -7.648 1 94.69 78 VAL B C 1
ATOM 2420 O O . VAL B 1 78 ? -4.055 -28.109 -7.316 1 94.69 78 VAL B O 1
ATOM 2423 N N . TYR B 1 79 ? -2.377 -26.656 -7.844 1 93.69 79 TYR B N 1
ATOM 2424 C CA . TYR B 1 79 ? -3.223 -25.469 -7.727 1 93.69 79 TYR B CA 1
ATOM 2425 C C . TYR B 1 79 ? -4.402 -25.547 -8.688 1 93.69 79 TYR B C 1
ATOM 2427 O O . TYR B 1 79 ? -5.523 -25.156 -8.336 1 93.69 79 TYR B O 1
ATOM 2435 N N . LEU B 1 80 ? -4.141 -26.047 -9.852 1 93.31 80 LEU B N 1
ATOM 2436 C CA . LEU B 1 80 ? -5.172 -26.172 -10.875 1 93.31 80 LEU B CA 1
ATOM 2437 C C . LEU B 1 80 ? -6.285 -27.094 -10.414 1 93.31 80 LEU B C 1
ATOM 2439 O O . LEU B 1 80 ? -7.461 -26.859 -10.703 1 93.31 80 LEU B O 1
ATOM 2443 N N . GLN B 1 81 ? -5.891 -28.094 -9.68 1 91.5 81 GLN B N 1
ATOM 2444 C CA . GLN B 1 81 ? -6.883 -29.031 -9.172 1 91.5 81 GLN B CA 1
ATOM 2445 C C . GLN B 1 81 ? -7.801 -28.375 -8.148 1 91.5 81 GLN B C 1
ATOM 2447 O O . GLN B 1 81 ? -8.961 -28.766 -8.008 1 91.5 81 GLN B O 1
ATOM 2452 N N . ASN B 1 82 ? -7.301 -27.438 -7.473 1 87.94 82 ASN B N 1
ATOM 2453 C CA . ASN B 1 82 ? -8.125 -26.719 -6.508 1 87.94 82 ASN B CA 1
ATOM 2454 C C . ASN B 1 82 ? -9.203 -25.891 -7.199 1 87.94 82 ASN B C 1
ATOM 2456 O O . ASN B 1 82 ? -10.211 -25.531 -6.586 1 87.94 82 ASN B O 1
ATOM 2460 N N . LEU B 1 83 ? -9.016 -25.5 -8.422 1 88.25 83 LEU B N 1
ATOM 2461 C CA . LEU B 1 83 ? -9.953 -24.672 -9.164 1 88.25 83 LEU B CA 1
ATOM 2462 C C . LEU B 1 83 ? -11.172 -25.469 -9.594 1 88.25 83 LEU B C 1
ATOM 2464 O O . LEU B 1 83 ? -12.195 -24.891 -9.977 1 88.25 83 LEU B O 1
ATOM 2468 N N . ASN B 1 84 ? -11.062 -26.766 -9.445 1 85.44 84 ASN B N 1
ATOM 2469 C CA . ASN B 1 84 ? -12.203 -27.609 -9.828 1 85.44 84 ASN B CA 1
ATOM 2470 C C . ASN B 1 84 ? -13.383 -27.406 -8.883 1 85.44 84 ASN B C 1
ATOM 2472 O O . ASN B 1 84 ? -14.539 -27.5 -9.297 1 85.44 84 ASN B O 1
ATOM 2476 N N . LYS B 1 85 ?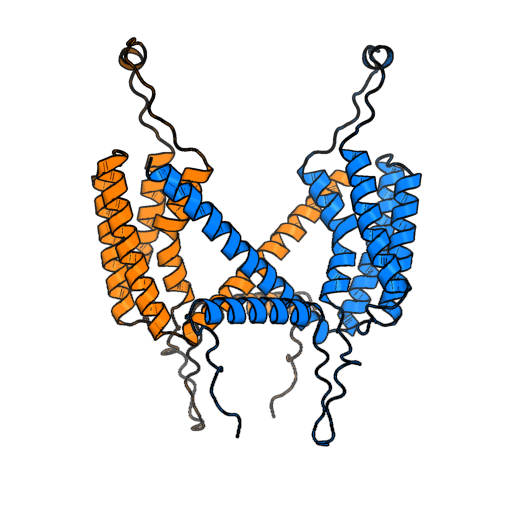 -13.156 -27.062 -7.645 1 78.62 85 LYS B N 1
ATOM 2477 C CA . LYS B 1 85 ? -14.211 -26.812 -6.664 1 78.62 85 LYS B CA 1
ATOM 2478 C C . LYS B 1 85 ? -14.359 -25.328 -6.371 1 78.62 85 LYS B C 1
ATOM 2480 O O . LYS B 1 85 ? -14.914 -24.938 -5.336 1 78.62 85 LYS B O 1
ATOM 2485 N N . PHE B 1 86 ? -13.852 -24.562 -7.176 1 80.12 86 PHE B N 1
ATOM 2486 C CA . PHE B 1 86 ? -13.883 -23.109 -7.027 1 80.12 86 PHE B CA 1
ATOM 2487 C C . PHE B 1 86 ? -15.305 -22.594 -7.113 1 80.12 86 PHE B C 1
ATOM 2489 O O . PHE B 1 86 ? -16.094 -23.062 -7.934 1 80.12 86 PHE B O 1
ATOM 2496 N N . PRO B 1 87 ? -15.688 -21.766 -6.289 1 77.44 87 PRO B N 1
ATOM 2497 C CA . PRO B 1 87 ? -14.961 -21.031 -5.254 1 77.44 87 PRO B CA 1
ATOM 2498 C C . PRO B 1 87 ? -15.047 -21.703 -3.885 1 77.44 87 PRO B C 1
ATOM 2500 O O . PRO B 1 87 ? -14.562 -21.156 -2.891 1 77.44 87 PRO B O 1
ATOM 2503 N N . TYR B 1 88 ? -15.688 -22.844 -3.938 1 73.88 88 TYR B N 1
ATOM 2504 C CA . TYR B 1 88 ? -15.891 -23.547 -2.674 1 73.88 88 TYR B CA 1
ATOM 2505 C C . TYR B 1 88 ? -14.758 -24.531 -2.406 1 73.88 88 TYR B C 1
ATOM 2507 O O . TYR B 1 88 ? -14.508 -25.438 -3.207 1 73.88 88 TYR B O 1
ATOM 2515 N N . VAL B 1 89 ? -13.875 -24.141 -1.6 1 71.81 89 VAL B N 1
ATOM 2516 C CA . VAL B 1 89 ? -12.797 -25.062 -1.254 1 71.81 89 VAL B CA 1
ATOM 2517 C C . VAL B 1 89 ? -12.844 -25.375 0.239 1 71.81 89 VAL B C 1
ATOM 2519 O O . VAL B 1 89 ? -13.125 -24.5 1.059 1 71.81 89 VAL B O 1
ATOM 2522 N N . GLU B 1 90 ? -12.789 -26.672 0.487 1 71.19 90 GLU B N 1
ATOM 2523 C CA . GLU B 1 90 ? -12.68 -27.078 1.882 1 71.19 90 GLU B CA 1
ATOM 2524 C C . GLU B 1 90 ? -11.266 -26.875 2.416 1 71.19 90 GLU B C 1
ATOM 2526 O O . GLU B 1 90 ? -10.305 -27.406 1.854 1 71.19 90 GLU B O 1
ATOM 2531 N N . LEU B 1 91 ? -11.133 -26.078 3.395 1 72.75 91 LEU B N 1
ATOM 2532 C CA . LEU B 1 91 ? -9.828 -25.75 3.975 1 72.75 91 LEU B CA 1
ATOM 2533 C C . LEU B 1 91 ? -9.125 -27 4.477 1 72.75 91 LEU B C 1
ATOM 2535 O O . LEU B 1 91 ? -7.895 -27.047 4.539 1 72.75 91 LEU B O 1
ATOM 2539 N N . SER B 1 92 ? -9.898 -28.031 4.754 1 74.44 92 SER B N 1
ATOM 2540 C CA . SER B 1 92 ? -9.305 -29.234 5.305 1 74.44 92 SER B CA 1
ATOM 2541 C C . SER B 1 92 ? -9.047 -30.266 4.211 1 74.44 92 SER B C 1
ATOM 2543 O O . SER B 1 92 ? -8.539 -31.359 4.488 1 74.44 92 SER B O 1
ATOM 2545 N N . SER B 1 93 ? -9.328 -29.984 3.025 1 82.5 93 SER B N 1
ATOM 2546 C CA . SER B 1 93 ? -9.102 -30.938 1.935 1 82.5 93 SER B CA 1
ATOM 2547 C C . SER B 1 93 ? -7.617 -31.172 1.704 1 82.5 93 SER B C 1
ATOM 2549 O O . SER B 1 93 ? -6.805 -30.266 1.858 1 82.5 93 SER B O 1
ATOM 2551 N N . PRO B 1 94 ? -7.262 -32.406 1.538 1 87.5 94 PRO B N 1
ATOM 2552 C CA . PRO B 1 94 ? -5.859 -32.75 1.28 1 87.5 94 PRO B CA 1
ATOM 2553 C C . PRO B 1 94 ? -5.266 -31.938 0.125 1 87.5 94 PRO B C 1
ATOM 2555 O O . PRO B 1 94 ? -4.082 -31.594 0.148 1 87.5 94 PRO B O 1
ATOM 2558 N N . LEU B 1 95 ? -6.051 -31.703 -0.793 1 87.5 95 LEU B N 1
ATOM 2559 C CA . LEU B 1 95 ? -5.57 -30.922 -1.936 1 87.5 95 LEU B CA 1
ATOM 2560 C C . LEU B 1 95 ? -5.191 -29.516 -1.515 1 87.5 95 LEU B C 1
ATOM 2562 O O . LEU B 1 95 ? -4.145 -29 -1.917 1 87.5 95 LEU B O 1
ATOM 2566 N N . PHE B 1 96 ? -6.008 -28.953 -0.741 1 86.31 96 PHE B N 1
ATOM 2567 C CA . PHE B 1 96 ? -5.742 -27.594 -0.281 1 86.31 96 PHE B CA 1
ATOM 2568 C C . PHE B 1 96 ? -4.543 -27.562 0.661 1 86.31 96 PHE B C 1
ATOM 2570 O O . PHE B 1 96 ? -3.664 -26.703 0.527 1 86.31 96 PHE B O 1
ATOM 2577 N N . LEU B 1 97 ? -4.543 -28.391 1.58 1 88.88 97 LEU B N 1
ATOM 2578 C CA . LEU B 1 97 ? -3.428 -28.469 2.516 1 88.88 97 LEU B CA 1
ATOM 2579 C C . LEU B 1 97 ? -2.119 -28.734 1.78 1 88.88 97 LEU B C 1
ATOM 2581 O O . LEU B 1 97 ? -1.079 -28.172 2.133 1 88.88 97 LEU B O 1
ATOM 2585 N N . GLY B 1 98 ? -2.23 -29.641 0.875 1 92.69 98 GLY B N 1
ATOM 2586 C CA . GLY B 1 98 ? -1.068 -29.891 0.034 1 92.69 98 GLY B CA 1
ATOM 2587 C C . GLY B 1 98 ? -0.584 -28.641 -0.683 1 92.69 98 GLY B C 1
ATOM 2588 O O . GLY B 1 98 ? 0.622 -28.406 -0.791 1 92.69 98 GLY B O 1
ATOM 2589 N N . SER B 1 99 ? -1.545 -27.844 -1.181 1 91.81 99 SER B N 1
ATOM 2590 C CA . SER B 1 99 ? -1.199 -26.609 -1.857 1 91.81 99 SER B CA 1
ATOM 2591 C C . SER B 1 99 ? -0.486 -25.641 -0.913 1 91.81 99 SER B C 1
ATOM 2593 O O . SER B 1 99 ? 0.448 -24.938 -1.316 1 91.81 99 SER B O 1
ATOM 2595 N N . CYS B 1 100 ? -0.924 -25.609 0.344 1 91 100 CYS B N 1
ATOM 2596 C CA . CYS B 1 100 ? -0.294 -24.75 1.338 1 91 100 CYS B CA 1
ATOM 2597 C C . CYS B 1 100 ? 1.154 -25.156 1.576 1 91 100 CYS B C 1
ATOM 2599 O O . CYS B 1 100 ? 2.043 -24.312 1.638 1 91 100 CYS B O 1
ATOM 2601 N N . VAL B 1 101 ? 1.409 -26.422 1.682 1 95 101 VAL B N 1
ATOM 2602 C CA . VAL B 1 101 ? 2.758 -26.938 1.886 1 95 101 VAL B CA 1
ATOM 2603 C C . VAL B 1 101 ? 3.619 -26.625 0.663 1 95 101 VAL B C 1
ATOM 2605 O O . VAL B 1 101 ? 4.777 -26.219 0.797 1 95 101 VAL B O 1
ATOM 2608 N N . LEU B 1 102 ? 3.02 -26.797 -0.44 1 95.88 102 LEU B N 1
ATOM 2609 C CA . LEU B 1 102 ? 3.758 -26.594 -1.68 1 95.88 102 LEU B CA 1
ATOM 2610 C C . LEU B 1 102 ? 4.145 -25.125 -1.845 1 95.88 102 LEU B C 1
ATOM 2612 O O . LEU B 1 102 ? 5.246 -24.828 -2.305 1 95.88 102 LEU B O 1
ATOM 2616 N N . VAL B 1 103 ? 3.256 -24.219 -1.444 1 95.25 103 VAL B N 1
ATOM 2617 C CA . VAL B 1 103 ? 3.568 -22.812 -1.575 1 95.25 103 VAL B CA 1
ATOM 2618 C C . VAL B 1 103 ? 4.723 -22.438 -0.643 1 95.25 103 VAL B C 1
ATOM 2620 O O . VAL B 1 103 ? 5.629 -21.703 -1.026 1 95.25 103 VAL B O 1
ATOM 2623 N N . ILE B 1 104 ? 4.711 -22.906 0.507 1 96.06 104 ILE B N 1
ATOM 2624 C CA . ILE B 1 104 ? 5.758 -22.641 1.487 1 96.06 104 ILE B CA 1
ATOM 2625 C C . ILE B 1 104 ? 7.082 -23.234 1.002 1 96.06 104 ILE B C 1
ATOM 2627 O O . ILE B 1 104 ? 8.125 -22.578 1.068 1 96.06 104 ILE B O 1
ATOM 2631 N N . SER B 1 105 ? 7.02 -24.438 0.528 1 97.12 105 SER B N 1
ATOM 2632 C CA . SER B 1 105 ? 8.211 -25.094 0.007 1 97.12 105 SER B CA 1
ATOM 2633 C C . SER B 1 105 ? 8.789 -24.328 -1.18 1 97.12 105 SER B C 1
ATOM 2635 O O . SER B 1 105 ? 10 -24.109 -1.254 1 97.12 105 SER B O 1
ATOM 2637 N N . ASN B 1 106 ? 7.898 -23.953 -2.062 1 96.75 106 ASN B N 1
ATOM 2638 C CA . ASN B 1 106 ? 8.328 -23.172 -3.217 1 96.75 106 ASN B CA 1
ATOM 2639 C C . ASN B 1 106 ? 9.016 -21.891 -2.795 1 96.75 106 ASN B C 1
ATOM 2641 O O . ASN B 1 106 ? 10.055 -21.516 -3.346 1 96.75 106 ASN B O 1
ATOM 2645 N N . HIS B 1 107 ? 8.43 -21.203 -1.807 1 95.06 107 HIS B N 1
ATOM 2646 C CA . HIS B 1 107 ? 8.984 -19.953 -1.304 1 95.06 107 HIS B CA 1
ATOM 2647 C C . HIS B 1 107 ? 10.406 -20.156 -0.784 1 95.06 107 HIS B C 1
ATOM 2649 O O . HIS B 1 107 ? 11.328 -19.422 -1.177 1 95.06 107 HIS B O 1
ATOM 2655 N N . PHE B 1 108 ? 10.641 -21.156 -0.068 1 96.06 108 PHE B N 1
ATOM 2656 C CA . PHE B 1 108 ? 11.945 -21.375 0.555 1 96.06 108 PHE B CA 1
ATOM 2657 C C . PHE B 1 108 ? 12.961 -21.875 -0.468 1 96.06 108 PHE B C 1
ATOM 2659 O O . PHE B 1 108 ? 14.125 -21.469 -0.441 1 96.06 108 PHE B O 1
ATOM 2666 N N . LEU B 1 109 ? 12.594 -22.75 -1.317 1 96.06 109 LEU B N 1
ATOM 2667 C CA . LEU B 1 109 ? 13.508 -23.312 -2.297 1 96.06 109 LEU B CA 1
ATOM 2668 C C . LEU B 1 109 ? 14.016 -22.25 -3.256 1 96.06 109 LEU B C 1
ATOM 2670 O O . LEU B 1 109 ? 15.219 -22.172 -3.527 1 96.06 109 LEU B O 1
ATOM 2674 N N . TRP B 1 110 ? 13.125 -21.422 -3.684 1 95.5 110 TRP B N 1
ATOM 2675 C CA . TRP B 1 110 ? 13.547 -20.359 -4.598 1 95.5 110 TRP B CA 1
ATOM 2676 C C . TRP B 1 110 ? 14.32 -19.281 -3.855 1 95.5 110 TRP B C 1
ATOM 2678 O O . TRP B 1 110 ? 15.234 -18.672 -4.41 1 95.5 110 TRP B O 1
ATOM 2688 N N . PHE B 1 111 ? 13.875 -19 -2.617 1 94.06 111 PHE B N 1
ATOM 2689 C CA . PHE B 1 111 ? 14.633 -18.047 -1.806 1 94.06 111 PHE B CA 1
ATOM 2690 C C . PHE B 1 111 ? 16.062 -18.531 -1.627 1 94.06 111 PHE B C 1
ATOM 2692 O O . PHE B 1 111 ? 17 -17.734 -1.748 1 94.06 111 PHE B O 1
ATOM 2699 N N . HIS B 1 112 ? 16.25 -19.812 -1.363 1 91.81 112 HIS B N 1
ATOM 2700 C CA . HIS B 1 112 ? 17.578 -20.406 -1.233 1 91.81 112 HIS B CA 1
ATOM 2701 C C . HIS B 1 112 ? 18.359 -20.312 -2.543 1 91.81 112 HIS B C 1
ATOM 2703 O O . HIS B 1 112 ? 19.547 -20 -2.543 1 91.81 112 HIS B O 1
ATOM 2709 N N . HIS B 1 113 ? 17.719 -20.547 -3.621 1 90.94 113 HIS B N 1
ATOM 2710 C CA . HIS B 1 113 ? 18.344 -20.484 -4.938 1 90.94 113 HIS B CA 1
ATOM 2711 C C . HIS B 1 113 ? 18.875 -19.078 -5.223 1 90.94 113 HIS B C 1
ATOM 2713 O O . HIS B 1 113 ? 20.016 -18.922 -5.641 1 90.94 113 HIS B O 1
ATOM 2719 N N . PHE B 1 114 ? 18.125 -18.016 -4.941 1 91.06 114 PHE B N 1
ATOM 2720 C CA . PHE B 1 114 ? 18.516 -16.656 -5.289 1 91.06 114 PHE B CA 1
ATOM 2721 C C . PHE B 1 114 ? 19.5 -16.094 -4.281 1 91.06 114 PHE B C 1
ATOM 2723 O O . PHE B 1 114 ? 20.297 -15.211 -4.605 1 91.06 114 PHE B O 1
ATOM 2730 N N . ASN B 1 115 ? 19.453 -16.531 -3.119 1 87.44 115 ASN B N 1
ATOM 2731 C CA . ASN B 1 115 ? 20.344 -16.016 -2.078 1 87.44 115 ASN B CA 1
ATOM 2732 C C . ASN B 1 115 ? 21.703 -16.703 -2.111 1 87.44 115 ASN B C 1
ATOM 2734 O O . ASN B 1 115 ? 22.656 -16.234 -1.497 1 87.44 115 ASN B O 1
ATOM 2738 N N . ASN B 1 116 ? 21.844 -17.828 -2.736 1 79.31 116 ASN B N 1
ATOM 2739 C CA . ASN B 1 116 ? 23.109 -18.547 -2.805 1 79.31 116 ASN B CA 1
ATOM 2740 C C . ASN B 1 116 ? 23.547 -18.781 -4.25 1 79.31 116 ASN B C 1
ATOM 2742 O O . ASN B 1 116 ? 23.516 -19.922 -4.738 1 79.31 116 ASN B O 1
ATOM 2746 N N . PRO B 1 117 ? 23.969 -17.625 -4.809 1 70.44 117 PRO B N 1
ATOM 2747 C CA . PRO B 1 117 ? 24.406 -17.828 -6.191 1 70.44 117 PRO B CA 1
ATOM 2748 C C . PRO B 1 117 ? 25.703 -18.641 -6.285 1 70.44 117 PRO B C 1
ATOM 2750 O O . PRO B 1 117 ? 26.531 -18.594 -5.371 1 70.44 117 PRO B O 1
ATOM 2753 N N . TYR B 1 118 ? 25.672 -19.531 -7.152 1 66.12 118 TYR B N 1
ATOM 2754 C CA . TYR B 1 118 ? 26.875 -20.328 -7.344 1 66.12 118 TYR B CA 1
ATOM 2755 C C . TYR B 1 118 ? 28.047 -19.438 -7.746 1 66.12 118 TYR B C 1
ATOM 2757 O O . TYR B 1 118 ? 27.969 -18.688 -8.727 1 66.12 118 TYR B O 1
ATOM 2765 N N . ILE B 1 119 ? 29 -19.328 -6.836 1 67.19 119 ILE B N 1
ATOM 2766 C CA . ILE B 1 119 ? 30.234 -18.609 -7.145 1 67.19 119 ILE B CA 1
ATOM 2767 C C . ILE B 1 119 ? 31.312 -19.609 -7.578 1 67.19 119 ILE B C 1
ATOM 2769 O O . ILE B 1 119 ? 31.766 -20.438 -6.777 1 67.19 119 ILE B O 1
ATOM 2773 N N . PRO B 1 120 ? 31.531 -19.562 -8.906 1 71.31 120 PRO B N 1
ATOM 2774 C CA . PRO B 1 120 ? 32.562 -20.484 -9.383 1 71.31 120 PRO B CA 1
ATOM 2775 C C . PRO B 1 120 ? 33.906 -20.266 -8.688 1 71.31 120 PRO B C 1
ATOM 2777 O O . PRO B 1 120 ? 34.156 -19.188 -8.164 1 71.31 120 PRO B O 1
ATOM 2780 N N . PRO B 1 121 ? 34.562 -21.328 -8.492 1 69.31 121 PRO B N 1
ATOM 2781 C CA . PRO B 1 121 ? 35.875 -21.219 -7.875 1 69.31 121 PRO B CA 1
ATOM 2782 C C . PRO B 1 121 ? 36.781 -20.188 -8.555 1 69.31 121 PRO B C 1
ATOM 2784 O O . PRO B 1 121 ? 36.531 -19.797 -9.703 1 69.31 121 PRO B O 1
ATOM 2787 N N . LEU B 1 122 ? 37.688 -19.609 -7.738 1 76.12 122 LEU B N 1
ATOM 2788 C CA . LEU B 1 122 ? 38.594 -18.547 -8.148 1 76.12 122 LEU B CA 1
ATOM 2789 C C . LEU B 1 122 ? 39.312 -18.906 -9.445 1 76.12 122 LEU B C 1
ATOM 2791 O O . LEU B 1 122 ? 39.5 -18.047 -10.305 1 76.12 122 LEU B O 1
ATOM 2795 N N . GLU B 1 123 ? 39.656 -20.188 -9.594 1 74.56 123 GLU B N 1
ATOM 2796 C CA . GLU B 1 123 ? 40.344 -20.641 -10.789 1 74.56 123 GLU B CA 1
ATOM 2797 C C . GLU B 1 123 ? 39.531 -20.375 -12.047 1 74.56 123 GLU B C 1
ATOM 2799 O O . GLU B 1 123 ? 40.094 -20.016 -13.094 1 74.56 123 GLU B O 1
ATOM 2804 N N . VAL B 1 124 ? 38.312 -20.547 -11.938 1 73.44 124 VAL B N 1
ATOM 2805 C CA . VAL B 1 124 ? 37.406 -20.359 -13.078 1 73.44 124 VAL B CA 1
ATOM 2806 C C . VAL B 1 124 ? 37.125 -18.875 -13.289 1 73.44 124 VAL B C 1
ATOM 2808 O O . VAL B 1 124 ? 37.031 -18.406 -14.422 1 73.44 124 VAL B O 1
ATOM 2811 N N . ARG B 1 125 ? 37.094 -18.203 -12.203 1 73.69 125 ARG B N 1
ATOM 2812 C CA . ARG B 1 125 ? 36.781 -16.781 -12.25 1 73.69 125 ARG B CA 1
ATOM 2813 C C . ARG B 1 125 ? 37.938 -15.977 -12.805 1 73.69 125 ARG B C 1
ATOM 2815 O O . ARG B 1 125 ? 37.75 -14.875 -13.336 1 73.69 125 ARG B O 1
ATOM 2822 N N . LEU B 1 126 ? 39.125 -16.641 -12.695 1 73.94 126 LEU B N 1
ATOM 2823 C CA . LEU B 1 126 ? 40.344 -15.977 -13.156 1 73.94 126 LEU B CA 1
ATOM 2824 C C . LEU B 1 126 ? 40.594 -16.25 -14.641 1 73.94 126 LEU B C 1
ATOM 2826 O O . LEU B 1 126 ? 41.469 -15.641 -15.25 1 73.94 126 LEU B O 1
ATOM 2830 N N . ARG B 1 127 ? 39.812 -17.047 -15.086 1 74 127 ARG B N 1
ATOM 2831 C CA . ARG B 1 127 ? 39.969 -17.281 -16.516 1 74 127 ARG B CA 1
ATOM 2832 C C . ARG B 1 127 ? 39.5 -16.078 -17.328 1 74 127 ARG B C 1
ATOM 2834 O O . ARG B 1 127 ? 38.531 -15.391 -16.938 1 74 127 ARG B O 1
ATOM 2841 N N . PRO B 1 128 ? 40.312 -15.688 -18.281 1 75.62 128 PRO B N 1
ATOM 2842 C CA . PRO B 1 128 ? 40 -14.492 -19.062 1 75.62 128 PRO B CA 1
ATOM 2843 C C . PRO B 1 128 ? 38.594 -14.531 -19.672 1 75.62 128 PRO B C 1
ATOM 2845 O O . PRO B 1 128 ? 37.969 -13.484 -19.875 1 75.62 128 PRO B O 1
ATOM 2848 N N . GLU B 1 129 ? 38.125 -15.75 -19.891 1 71.88 129 GLU B N 1
ATOM 2849 C CA . GLU B 1 129 ? 36.812 -15.867 -20.562 1 71.88 129 GLU B CA 1
ATOM 2850 C C . GLU B 1 129 ? 35.688 -15.898 -19.547 1 71.88 129 GLU B C 1
ATOM 2852 O O . GLU B 1 129 ? 34.531 -16.078 -19.922 1 71.88 129 GLU B O 1
ATOM 2857 N N . TYR B 1 130 ? 36.031 -15.68 -18.328 1 71.56 130 TYR B N 1
ATOM 2858 C CA . TYR B 1 130 ? 35 -15.797 -17.297 1 71.56 130 TYR B CA 1
ATOM 2859 C C . TYR B 1 130 ? 34.031 -14.641 -17.375 1 71.56 130 TYR B C 1
ATOM 2861 O O . TYR B 1 130 ? 34.438 -13.469 -17.391 1 71.56 130 TYR B O 1
ATOM 2869 N N . VAL B 1 131 ? 32.875 -14.977 -17.797 1 69.31 131 VAL B N 1
ATOM 2870 C CA . VAL B 1 131 ? 31.797 -14 -17.75 1 69.31 131 VAL B CA 1
ATOM 2871 C C . VAL B 1 131 ? 30.969 -14.195 -16.484 1 69.31 131 VAL B C 1
ATOM 2873 O O . VAL B 1 131 ? 30.391 -15.266 -16.266 1 69.31 131 VAL B O 1
ATOM 2876 N N . PRO B 1 132 ? 31.125 -13.344 -15.562 1 70.25 132 PRO B N 1
ATOM 2877 C CA . PRO B 1 132 ? 30.328 -13.477 -14.336 1 70.25 132 PRO B CA 1
ATOM 2878 C C . PRO B 1 132 ? 28.828 -13.609 -14.609 1 70.25 132 PRO B C 1
ATOM 2880 O O . PRO B 1 132 ? 28.312 -12.992 -15.539 1 70.25 132 PRO B O 1
ATOM 2883 N N . PRO B 1 133 ? 28.297 -14.633 -13.953 1 71.75 133 PRO B N 1
ATOM 2884 C CA . PRO B 1 133 ? 26.844 -14.789 -14.148 1 71.75 133 PRO B CA 1
ATOM 2885 C C . PRO B 1 133 ? 26.062 -13.562 -13.719 1 71.75 133 PRO B C 1
ATOM 2887 O O . PRO B 1 133 ? 26.5 -12.805 -12.844 1 71.75 133 PRO B O 1
ATOM 2890 N N . ARG B 1 134 ? 25.156 -13.18 -14.508 1 76.06 134 ARG B N 1
ATOM 2891 C CA . ARG B 1 134 ? 24.328 -12.023 -14.172 1 76.06 134 ARG B CA 1
ATOM 2892 C C . ARG B 1 134 ? 23.531 -12.281 -12.898 1 76.06 134 ARG B C 1
ATOM 2894 O O . ARG B 1 134 ? 22.797 -13.258 -12.805 1 76.06 134 ARG B O 1
ATOM 2901 N N . ILE B 1 135 ? 23.781 -11.523 -11.898 1 80.88 135 ILE B N 1
ATOM 2902 C CA . ILE B 1 135 ? 23.031 -11.609 -10.648 1 80.88 135 ILE B CA 1
ATOM 2903 C C . ILE B 1 135 ? 21.719 -10.812 -10.766 1 80.88 135 ILE B C 1
ATOM 2905 O O . ILE B 1 135 ? 21.75 -9.633 -11.125 1 80.88 135 ILE B O 1
ATOM 2909 N N . PRO B 1 136 ? 20.625 -11.508 -10.555 1 87.31 136 PRO B N 1
ATOM 2910 C CA . PRO B 1 136 ? 19.344 -10.789 -10.656 1 87.31 136 PRO B CA 1
ATOM 2911 C C . PRO B 1 136 ? 19.234 -9.648 -9.641 1 87.31 136 PRO B C 1
ATOM 2913 O O . PRO B 1 136 ? 19.75 -9.75 -8.531 1 87.31 136 PRO B O 1
ATOM 2916 N N . THR B 1 137 ? 18.688 -8.602 -10.078 1 89.44 137 THR B N 1
ATOM 2917 C CA . THR B 1 137 ? 18.438 -7.457 -9.203 1 89.44 137 THR B CA 1
ATOM 2918 C C . THR B 1 137 ? 17.328 -7.766 -8.203 1 89.44 137 THR B C 1
ATOM 2920 O O . THR B 1 137 ? 16.594 -8.734 -8.367 1 89.44 137 THR B O 1
ATOM 2923 N N . PHE B 1 138 ? 17.234 -6.902 -7.129 1 90.75 138 PHE B N 1
ATOM 2924 C CA . PHE B 1 138 ? 16.219 -7.066 -6.109 1 90.75 138 PHE B CA 1
ATOM 2925 C C . PHE B 1 138 ? 14.82 -7 -6.73 1 90.75 138 PHE B C 1
ATOM 2927 O O . PHE B 1 138 ? 13.945 -7.805 -6.395 1 90.75 138 PHE B O 1
ATOM 2934 N N . VAL B 1 139 ? 14.633 -6.109 -7.621 1 92 139 VAL B N 1
ATOM 2935 C CA . VAL B 1 139 ? 13.328 -5.918 -8.258 1 92 139 VAL B CA 1
ATOM 2936 C C . VAL B 1 139 ? 12.977 -7.141 -9.094 1 92 139 VAL B C 1
ATOM 2938 O O . VAL B 1 139 ? 11.82 -7.559 -9.148 1 92 139 VAL B O 1
ATOM 2941 N N . GLU B 1 140 ? 13.898 -7.684 -9.742 1 93.25 140 GLU B N 1
ATOM 2942 C CA . GLU B 1 140 ? 13.68 -8.898 -10.523 1 93.25 140 GLU B CA 1
ATOM 2943 C C . GLU B 1 140 ? 13.258 -10.062 -9.625 1 93.25 140 GLU B C 1
ATOM 2945 O O . GLU B 1 140 ? 12.328 -10.805 -9.961 1 93.25 140 GLU B O 1
ATOM 2950 N N . ILE B 1 141 ? 13.938 -10.164 -8.5 1 93.81 141 ILE B N 1
ATOM 2951 C CA . ILE B 1 141 ? 13.633 -11.227 -7.555 1 93.81 141 ILE B CA 1
ATOM 2952 C C . ILE B 1 141 ? 12.234 -11.016 -6.977 1 93.81 141 ILE B C 1
ATOM 2954 O O . ILE B 1 141 ? 11.43 -11.953 -6.906 1 93.81 141 ILE B O 1
ATOM 2958 N N . CYS B 1 142 ? 11.953 -9.82 -6.59 1 94.19 142 CYS B N 1
ATOM 2959 C CA . CYS B 1 142 ? 10.633 -9.508 -6.043 1 94.19 142 CYS B CA 1
ATOM 2960 C C . CYS B 1 142 ? 9.539 -9.82 -7.051 1 94.19 142 CYS B C 1
ATOM 2962 O O . CYS B 1 142 ? 8.492 -10.359 -6.691 1 94.19 142 CYS B O 1
ATOM 2964 N N . SER B 1 143 ? 9.805 -9.453 -8.25 1 95.5 143 SER B N 1
ATOM 2965 C CA . SER B 1 143 ? 8.82 -9.703 -9.297 1 95.5 143 SER B CA 1
ATOM 2966 C C . SER B 1 143 ? 8.641 -11.203 -9.539 1 95.5 143 SER B C 1
ATOM 2968 O O . SER B 1 143 ? 7.52 -11.672 -9.758 1 95.5 143 SER B O 1
ATOM 2970 N N . PHE B 1 144 ? 9.75 -11.945 -9.602 1 96.12 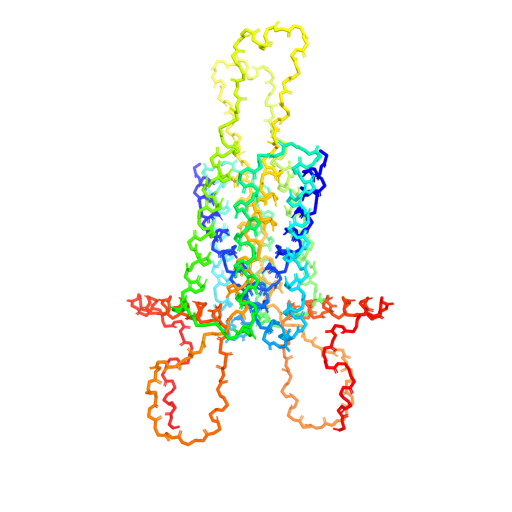144 PHE B N 1
ATOM 2971 C CA . PHE B 1 144 ? 9.695 -13.398 -9.734 1 96.12 144 PHE B CA 1
ATOM 2972 C C . PHE B 1 144 ? 8.82 -14.016 -8.648 1 96.12 144 PHE B C 1
ATOM 2974 O O . PHE B 1 144 ? 7.902 -14.781 -8.945 1 96.12 144 PHE B O 1
ATOM 2981 N N . PHE B 1 145 ? 9.047 -13.648 -7.398 1 96.31 145 PHE B N 1
ATOM 2982 C CA . PHE B 1 145 ? 8.281 -14.188 -6.277 1 96.31 145 PHE B CA 1
ATOM 2983 C C . PHE B 1 145 ? 6.828 -13.734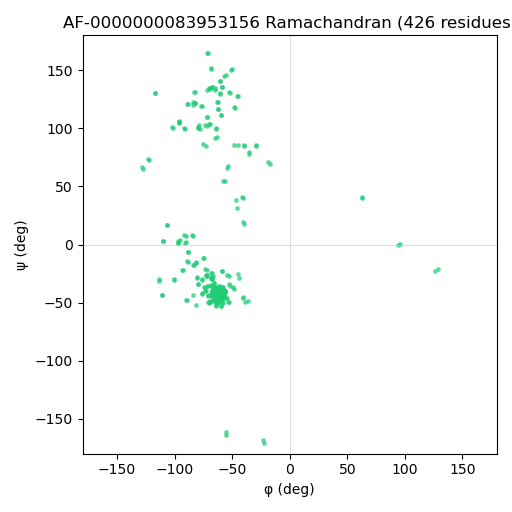 -6.348 1 96.31 145 PHE B C 1
ATOM 2985 O O . PHE B 1 145 ? 5.914 -14.531 -6.133 1 96.31 145 PHE B O 1
ATOM 2992 N N . GLY B 1 146 ? 6.66 -12.516 -6.613 1 95.44 146 GLY B N 1
ATOM 2993 C CA . GLY B 1 146 ? 5.32 -11.953 -6.637 1 95.44 146 GLY B CA 1
ATOM 2994 C C . GLY B 1 146 ? 4.434 -12.578 -7.695 1 95.44 146 GLY B C 1
ATOM 2995 O O . GLY B 1 146 ? 3.283 -12.93 -7.422 1 95.44 146 GLY B O 1
ATOM 2996 N N . ILE B 1 147 ? 4.945 -12.758 -8.859 1 95.81 147 ILE B N 1
ATOM 2997 C CA . ILE B 1 147 ? 4.137 -13.188 -10 1 95.81 147 ILE B CA 1
ATOM 2998 C C . ILE B 1 147 ? 4.121 -14.711 -10.07 1 95.81 147 ILE B C 1
ATOM 3000 O O . ILE B 1 147 ? 3.057 -15.32 -10.211 1 95.81 147 ILE B O 1
ATOM 3004 N N . LEU B 1 148 ? 5.285 -15.305 -9.961 1 96.5 148 LEU B N 1
ATOM 3005 C CA . LEU B 1 148 ? 5.387 -16.719 -10.289 1 96.5 148 LEU B CA 1
ATOM 3006 C C . LEU B 1 148 ? 5.195 -17.578 -9.047 1 96.5 148 LEU B C 1
ATOM 3008 O O . LEU B 1 148 ? 4.883 -18.766 -9.156 1 96.5 148 LEU B O 1
ATOM 3012 N N . VAL B 1 149 ? 5.422 -17 -7.855 1 96.06 149 VAL B N 1
ATOM 3013 C CA . VAL B 1 149 ? 5.383 -17.844 -6.66 1 96.06 149 VAL B CA 1
ATOM 3014 C C . VAL B 1 149 ? 4.16 -17.484 -5.82 1 96.06 149 VAL B C 1
ATOM 3016 O O . VAL B 1 149 ? 3.42 -18.359 -5.383 1 96.06 149 VAL B O 1
ATOM 3019 N N . TRP B 1 150 ? 3.893 -16.188 -5.652 1 95.38 150 TRP B N 1
ATOM 3020 C CA . TRP B 1 150 ? 2.938 -15.781 -4.629 1 95.38 150 TRP B CA 1
ATOM 3021 C C . TRP B 1 150 ? 1.578 -15.469 -5.242 1 95.38 150 TRP B C 1
ATOM 3023 O O . TRP B 1 150 ? 0.545 -15.609 -4.582 1 95.38 150 TRP B O 1
ATOM 3033 N N . LEU B 1 151 ? 1.426 -15.016 -6.422 1 94.56 151 LEU B N 1
ATOM 3034 C CA . LEU B 1 151 ? 0.229 -14.43 -7.012 1 94.56 151 LEU B CA 1
ATOM 3035 C C . LEU B 1 151 ? -0.931 -15.414 -6.996 1 94.56 151 LEU B C 1
ATOM 3037 O O . LEU B 1 151 ? -2.006 -15.109 -6.477 1 94.56 151 LEU B O 1
ATOM 3041 N N . VAL B 1 152 ? -0.758 -16.594 -7.496 1 93.5 152 VAL B N 1
ATOM 3042 C CA . VAL B 1 152 ? -1.841 -17.562 -7.66 1 93.5 152 VAL B CA 1
ATOM 3043 C C . VAL B 1 152 ? -2.287 -18.078 -6.297 1 93.5 152 VAL B C 1
ATOM 3045 O O . VAL B 1 152 ? -3.479 -18.062 -5.977 1 93.5 152 VAL B O 1
ATOM 3048 N N . PRO B 1 153 ? -1.361 -18.531 -5.434 1 91.81 153 PRO B N 1
ATOM 3049 C CA . PRO B 1 153 ? -1.805 -18.953 -4.102 1 91.81 153 PRO B CA 1
ATOM 3050 C C . PRO B 1 153 ? -2.568 -17.859 -3.357 1 91.81 153 PRO B C 1
ATOM 3052 O O . PRO B 1 153 ? -3.564 -18.156 -2.688 1 91.81 153 PRO B O 1
ATOM 3055 N N . PHE B 1 154 ? -2.09 -16.688 -3.49 1 89.94 154 PHE B N 1
ATOM 3056 C CA . PHE B 1 154 ? -2.775 -15.586 -2.814 1 89.94 154 PHE B CA 1
ATOM 3057 C C . PHE B 1 154 ? -4.141 -15.336 -3.439 1 89.94 154 PHE B C 1
ATOM 3059 O O . PHE B 1 154 ? -5.117 -15.07 -2.73 1 89.94 154 PHE B O 1
ATOM 3066 N N . ALA B 1 155 ? -4.176 -15.367 -4.703 1 88.88 155 ALA B N 1
ATOM 3067 C CA . ALA B 1 155 ? -5.445 -15.18 -5.402 1 88.88 155 ALA B CA 1
ATOM 3068 C C . ALA B 1 155 ? -6.441 -16.266 -5.023 1 88.88 155 ALA B C 1
ATOM 3070 O O . ALA B 1 155 ? -7.633 -16 -4.848 1 88.88 155 ALA B O 1
ATOM 3071 N N . LEU B 1 156 ? -5.973 -17.453 -4.93 1 87.25 156 LEU B N 1
ATOM 3072 C CA . LEU B 1 156 ? -6.844 -18.547 -4.535 1 87.25 156 LEU B CA 1
ATOM 3073 C C . LEU B 1 156 ? -7.359 -18.359 -3.113 1 87.25 156 LEU B C 1
ATOM 3075 O O . LEU B 1 156 ? -8.539 -18.578 -2.84 1 87.25 156 LEU B O 1
ATOM 3079 N N . PHE B 1 157 ? -6.516 -17.891 -2.318 1 83.5 157 PHE B N 1
ATOM 3080 C CA . PHE B 1 157 ? -6.887 -17.688 -0.925 1 83.5 157 PHE B CA 1
ATOM 3081 C C . PHE B 1 157 ? -7.945 -16.594 -0.811 1 83.5 157 PHE B C 1
ATOM 3083 O O . PHE B 1 157 ? -8.914 -16.734 -0.061 1 83.5 157 PHE B O 1
ATOM 3090 N N . VAL B 1 158 ? -7.766 -15.562 -1.531 1 83.75 158 VAL B N 1
ATOM 3091 C CA . VAL B 1 158 ? -8.664 -14.422 -1.468 1 83.75 158 VAL B CA 1
ATOM 3092 C C . VAL B 1 158 ? -10 -14.766 -2.129 1 83.75 158 VAL B C 1
ATOM 3094 O O . VAL B 1 158 ? -11.039 -14.203 -1.782 1 83.75 158 VAL B O 1
ATOM 3097 N N . SER B 1 159 ? -10.016 -15.68 -3.062 1 80.19 159 SER B N 1
ATOM 3098 C CA . SER B 1 159 ? -11.195 -16.016 -3.865 1 80.19 159 SER B CA 1
ATOM 3099 C C . SER B 1 159 ? -12.023 -17.109 -3.203 1 80.19 159 SER B C 1
ATOM 3101 O O . SER B 1 159 ? -13.188 -17.312 -3.568 1 80.19 159 SER B O 1
ATOM 3103 N N . LEU B 1 160 ? -11.523 -17.75 -2.289 1 74.38 160 LEU B N 1
ATOM 3104 C CA . LEU B 1 160 ? -12.195 -18.922 -1.727 1 74.38 160 LEU B CA 1
ATOM 3105 C C . LEU B 1 160 ? -13.234 -18.5 -0.695 1 74.38 160 LEU B C 1
ATOM 3107 O O . LEU B 1 160 ? -13.07 -17.5 -0.009 1 74.38 160 LEU B O 1
ATOM 3111 N N . SER B 1 161 ? -14.43 -19.047 -0.825 1 68.12 161 SER B N 1
ATOM 3112 C CA . SER B 1 161 ? -15.516 -18.891 0.137 1 68.12 161 SER B CA 1
ATOM 3113 C C . SER B 1 161 ? -15.461 -19.969 1.216 1 68.12 161 SER B C 1
ATOM 3115 O O . SER B 1 161 ? -15.188 -21.125 0.923 1 68.12 161 SER B O 1
ATOM 3117 N N . ALA B 1 162 ? -15.344 -19.5 2.48 1 57.34 162 ALA B N 1
ATOM 3118 C CA . ALA B 1 162 ? -15.359 -20.469 3.572 1 57.34 162 ALA B CA 1
ATOM 3119 C C . ALA B 1 162 ? -16.734 -21.094 3.74 1 57.34 162 ALA B C 1
ATOM 3121 O O . ALA B 1 162 ? -17.75 -20.391 3.736 1 57.34 162 ALA B O 1
ATOM 3122 N N . HIS B 1 163 ? -17.016 -22.281 3.338 1 54.62 163 HIS B N 1
ATOM 3123 C CA . HIS B 1 163 ? -18.266 -22.984 3.611 1 54.62 163 HIS B CA 1
ATOM 3124 C C . HIS B 1 163 ? -18.438 -23.234 5.105 1 54.62 163 HIS B C 1
ATOM 3126 O O . HIS B 1 163 ? -17.5 -23.641 5.789 1 54.62 163 HIS B O 1
ATOM 3132 N N . ASP B 1 164 ? -19.219 -22.438 5.797 1 48.78 164 ASP B N 1
ATOM 3133 C CA . ASP B 1 164 ? -19.656 -22.641 7.176 1 48.78 164 ASP B CA 1
ATOM 3134 C C . ASP B 1 164 ? -20.125 -24.062 7.402 1 48.78 164 ASP B C 1
ATOM 3136 O O . ASP B 1 164 ? -21.312 -24.312 7.609 1 48.78 164 ASP B O 1
ATOM 3140 N N . ASN B 1 165 ? -19.75 -25.109 6.867 1 41.91 165 ASN B N 1
ATOM 3141 C CA . ASN B 1 165 ? -20.375 -26.297 7.43 1 41.91 165 ASN B CA 1
ATOM 3142 C C . ASN B 1 165 ? -20.422 -26.25 8.953 1 41.91 165 ASN B C 1
ATOM 3144 O O . ASN B 1 165 ? -21.062 -27.094 9.594 1 41.91 165 ASN B O 1
ATOM 3148 N N . LEU B 1 166 ? -19.531 -25.594 9.719 1 40.97 166 LEU B N 1
ATOM 3149 C CA . LEU B 1 166 ? -19.453 -25.984 11.125 1 40.97 166 LEU B CA 1
ATOM 3150 C C . LEU B 1 166 ? -20.516 -25.266 11.945 1 40.97 166 LEU B C 1
ATOM 3152 O O . LEU B 1 166 ? -20.656 -25.531 13.141 1 40.97 166 LEU B O 1
ATOM 3156 N N . LEU B 1 167 ? -20.906 -23.953 11.914 1 36.41 167 LEU B N 1
ATOM 3157 C CA . LEU B 1 167 ? -21.719 -23.641 13.086 1 36.41 167 LEU B CA 1
ATOM 3158 C C . LEU B 1 167 ? -23.109 -24.25 12.969 1 36.41 167 LEU B C 1
ATOM 3160 O O . LEU B 1 167 ? -23.781 -24.094 11.945 1 36.41 167 LEU B O 1
ATOM 3164 N N . PRO B 1 168 ? -23.25 -25.328 13.703 1 38.81 168 PRO B N 1
ATOM 3165 C CA . PRO B 1 168 ? -24.625 -25.812 13.898 1 38.81 168 PRO B CA 1
ATOM 3166 C C . PRO B 1 168 ? -25.609 -24.688 14.148 1 38.81 168 PRO B C 1
ATOM 3168 O O . PRO B 1 168 ? -25.594 -24.062 15.211 1 38.81 168 PRO B O 1
ATOM 3171 N N . HIS B 1 169 ? -25.641 -23.562 13.57 1 38.12 169 HIS B N 1
ATOM 3172 C CA . HIS B 1 169 ? -26.766 -22.734 13.984 1 38.12 169 HIS B CA 1
ATOM 3173 C C . HIS B 1 169 ? -28.078 -23.531 13.945 1 38.12 169 HIS B C 1
ATOM 3175 O O . HIS B 1 169 ? -28.297 -24.328 13.039 1 38.12 169 HIS B O 1
ATOM 3181 N N . HIS B 1 170 ? -28.75 -23.688 15.109 1 38 170 HIS B N 1
ATOM 3182 C CA . HIS B 1 170 ? -30.156 -23.984 15.32 1 38 170 HIS B CA 1
ATOM 3183 C C . HIS B 1 170 ? -31 -23.594 14.109 1 38 170 HIS B C 1
ATOM 3185 O O . HIS B 1 170 ? -30.547 -22.797 13.273 1 38 170 HIS B O 1
ATOM 3191 N N . MET B 1 171 ? -32.531 -23.688 14.367 1 35.34 171 MET B N 1
ATOM 3192 C CA . MET B 1 171 ? -33.844 -23.828 13.75 1 35.34 171 MET B CA 1
ATOM 3193 C C . MET B 1 171 ? -34.156 -22.625 12.867 1 35.34 171 MET B C 1
ATOM 3195 O O . MET B 1 171 ? -35.188 -22.594 12.203 1 35.34 171 MET B O 1
ATOM 3199 N N . ASP B 1 172 ? -34.094 -21.297 13.242 1 36.06 172 ASP B N 1
ATOM 3200 C CA . ASP B 1 172 ? -35.125 -20.547 12.562 1 36.06 172 ASP B CA 1
ATOM 3201 C C . ASP B 1 172 ? -34.938 -20.578 11.047 1 36.06 172 ASP B C 1
ATOM 3203 O O . ASP B 1 172 ? -33.812 -20.5 10.555 1 36.06 172 ASP B O 1
ATOM 3207 N N . LYS B 1 173 ? -35.906 -21.047 10.211 1 37.22 173 LYS B N 1
ATOM 3208 C CA . LYS B 1 173 ? -36.281 -21.328 8.836 1 37.22 173 LYS B CA 1
ATOM 3209 C C . LYS B 1 173 ? -35.75 -20.234 7.895 1 37.22 173 LYS B C 1
ATOM 3211 O O . LYS B 1 173 ? -35.812 -20.391 6.672 1 37.22 173 LYS B O 1
ATOM 3216 N N . GLN B 1 174 ? -36 -19.031 8.266 1 37.97 174 GLN B N 1
ATOM 3217 C CA . GLN B 1 174 ? -36.25 -18.156 7.125 1 37.97 174 GLN B CA 1
ATOM 3218 C C . GLN B 1 174 ? -35.062 -18.219 6.133 1 37.97 174 GLN B C 1
ATOM 3220 O O . GLN B 1 174 ? -34 -18.719 6.457 1 37.97 174 GLN B O 1
ATOM 3225 N N . ASP B 1 175 ? -35 -17.172 5.164 1 37.28 175 ASP B N 1
ATOM 3226 C CA . ASP B 1 175 ? -34.281 -17 3.908 1 37.28 175 ASP B CA 1
ATOM 3227 C C . ASP B 1 175 ? -32.781 -17.172 4.109 1 37.28 175 ASP B C 1
ATOM 3229 O O . ASP B 1 175 ? -32.094 -16.266 4.602 1 37.28 175 ASP B O 1
ATOM 3233 N N . ASP B 1 176 ? -32.344 -18.234 4.641 1 38.56 176 ASP B N 1
ATOM 3234 C CA . ASP B 1 176 ? -31.016 -18.781 4.84 1 38.56 176 ASP B CA 1
ATOM 3235 C C . ASP B 1 176 ? -30.141 -18.547 3.607 1 38.56 176 ASP B C 1
ATOM 3237 O O . ASP B 1 176 ? -29.859 -19.484 2.852 1 38.56 176 ASP B O 1
ATOM 3241 N N . LYS B 1 177 ? -30.5 -17.578 2.715 1 40.34 177 LYS B N 1
ATOM 3242 C CA . LYS B 1 177 ? -29.5 -17.328 1.685 1 40.34 177 LYS B CA 1
ATOM 3243 C C . LYS B 1 177 ? -28.078 -17.469 2.248 1 40.34 177 LYS B C 1
ATOM 3245 O O . LYS B 1 177 ? -27.719 -16.766 3.191 1 40.34 177 LYS B O 1
ATOM 3250 N N . LYS B 1 178 ? -27.516 -18.547 2.426 1 45.16 178 LYS B N 1
ATOM 3251 C CA . LYS B 1 178 ? -26.156 -19.031 2.65 1 45.16 178 LYS B CA 1
ATOM 3252 C C . LYS B 1 178 ? -25.125 -17.984 2.254 1 45.16 178 LYS B C 1
ATOM 3254 O O . LYS B 1 178 ? -24.875 -17.766 1.067 1 45.16 178 LYS B O 1
ATOM 3259 N N . LYS B 1 179 ? -24.984 -16.922 2.908 1 48.69 179 LYS B N 1
ATOM 3260 C CA . LYS B 1 179 ? -24.047 -15.867 2.568 1 48.69 179 LYS B CA 1
ATOM 3261 C C . LYS B 1 179 ? -22.625 -16.406 2.422 1 48.69 179 LYS B C 1
ATOM 3263 O O . LYS B 1 179 ? -22.031 -16.891 3.395 1 48.69 179 LYS B O 1
ATOM 3268 N N . ASN B 1 180 ? -22.234 -17.172 1.537 1 52.56 180 ASN B N 1
ATOM 3269 C CA . ASN B 1 180 ? -20.891 -17.531 1.106 1 52.56 180 ASN B CA 1
ATOM 3270 C C . ASN B 1 180 ? -19.906 -16.375 1.338 1 52.56 180 ASN B C 1
ATOM 3272 O O . ASN B 1 180 ? -19.953 -15.375 0.618 1 52.56 180 ASN B O 1
ATOM 3276 N N . ASN B 1 181 ? -19.438 -16.391 2.613 1 61.75 181 ASN B N 1
ATOM 3277 C CA . ASN B 1 181 ? -18.516 -15.289 2.865 1 61.75 181 ASN B CA 1
ATOM 3278 C C . ASN B 1 181 ? -17.109 -15.625 2.41 1 61.75 181 ASN B C 1
ATOM 3280 O O . ASN B 1 181 ? -16.594 -16.719 2.686 1 61.75 181 ASN B O 1
ATOM 3284 N N . GLY B 1 182 ? -16.516 -14.945 1.551 1 66.44 182 GLY B N 1
ATOM 3285 C CA . GLY B 1 182 ? -15.141 -15.078 1.12 1 66.44 182 GLY B CA 1
ATOM 3286 C C . GLY B 1 182 ? -14.164 -15.234 2.275 1 66.44 182 GLY B C 1
ATOM 3287 O O . GLY B 1 182 ? -14.352 -14.625 3.332 1 66.44 182 GLY B O 1
ATOM 3288 N N . LEU B 1 183 ? -13.352 -16.25 2.219 1 70.5 183 LEU B N 1
ATOM 3289 C CA . LEU B 1 183 ? -12.344 -16.5 3.24 1 70.5 183 LEU B CA 1
ATOM 3290 C C . LEU B 1 183 ? -11.68 -15.195 3.682 1 70.5 183 LEU B C 1
ATOM 3292 O O . LEU B 1 183 ? -11.461 -14.977 4.875 1 70.5 183 LEU B O 1
ATOM 3296 N N . ALA B 1 184 ? -11.336 -14.383 2.721 1 72.56 184 ALA B N 1
ATOM 3297 C CA . ALA B 1 184 ? -10.719 -13.102 3.041 1 72.56 184 ALA B CA 1
ATOM 3298 C C . ALA B 1 184 ? -11.633 -12.25 3.916 1 72.56 184 ALA B C 1
ATOM 3300 O O . ALA B 1 184 ? -11.172 -11.594 4.855 1 72.56 184 ALA B O 1
ATOM 3301 N N . LYS B 1 185 ? -12.805 -12.328 3.68 1 73.12 185 LYS B N 1
ATOM 3302 C CA . LYS B 1 185 ? -13.773 -11.578 4.469 1 73.12 185 LYS B CA 1
ATOM 3303 C C . LYS B 1 185 ? -13.828 -12.094 5.906 1 73.12 185 LYS B C 1
ATOM 3305 O O . LYS B 1 185 ? -13.906 -11.305 6.848 1 73.12 185 LYS B O 1
ATOM 3310 N N . VAL B 1 186 ? -13.781 -13.344 5.957 1 71.06 186 VAL B N 1
ATOM 3311 C CA . VAL B 1 186 ? -13.82 -13.961 7.277 1 71.06 186 VAL B CA 1
ATOM 3312 C C . VAL B 1 186 ? -12.57 -13.57 8.07 1 71.06 186 VAL B C 1
ATOM 3314 O O . VAL B 1 186 ? -12.664 -13.234 9.25 1 71.06 186 VAL B O 1
ATOM 3317 N N . VAL B 1 187 ? -11.508 -13.57 7.375 1 72.5 187 VAL B N 1
ATOM 3318 C CA . VAL B 1 187 ? -10.258 -13.203 8.039 1 72.5 187 VAL B CA 1
ATOM 3319 C C . VAL B 1 187 ? -10.312 -11.742 8.469 1 72.5 187 VAL B C 1
ATOM 3321 O O . VAL B 1 187 ? -10 -11.414 9.617 1 72.5 187 VAL B O 1
ATOM 3324 N N . VAL B 1 188 ? -10.703 -10.891 7.648 1 73.44 188 VAL B N 1
ATOM 3325 C CA . VAL B 1 188 ? -10.766 -9.469 7.945 1 73.44 188 VAL B CA 1
ATOM 3326 C C . VAL B 1 188 ? -11.758 -9.219 9.078 1 73.44 188 VAL B C 1
ATOM 3328 O O . VAL B 1 188 ? -11.5 -8.406 9.969 1 73.44 188 VAL B O 1
ATOM 3331 N N . SER B 1 189 ? -12.836 -9.906 9.023 1 71.88 189 SER B N 1
ATOM 3332 C CA . SER B 1 189 ? -13.844 -9.742 10.062 1 71.88 189 SER B CA 1
ATOM 3333 C C . SER B 1 189 ? -13.336 -10.234 11.414 1 71.88 189 SER B C 1
ATOM 3335 O O . SER B 1 189 ? -13.617 -9.617 12.445 1 71.88 189 SER B O 1
ATOM 3337 N N . ASN B 1 190 ? -12.641 -11.352 11.344 1 71.75 190 ASN B N 1
ATOM 3338 C CA . ASN B 1 190 ? -12.062 -11.883 12.578 1 71.75 190 ASN B CA 1
ATOM 3339 C C . ASN B 1 190 ? -11.055 -10.914 13.18 1 71.75 190 ASN B C 1
ATOM 3341 O O . ASN B 1 190 ? -11.039 -10.703 14.398 1 71.75 190 ASN B O 1
ATOM 3345 N N . VAL B 1 191 ? -10.242 -10.375 12.312 1 76.25 191 VAL B N 1
ATOM 3346 C CA . VAL B 1 191 ? -9.258 -9.406 12.789 1 76.25 191 VAL B CA 1
ATOM 3347 C C . VAL B 1 191 ? -9.969 -8.18 13.352 1 76.25 191 VAL B C 1
ATOM 3349 O O . VAL B 1 191 ? -9.594 -7.668 14.406 1 76.25 191 VAL B O 1
ATOM 3352 N N . ARG B 1 192 ? -10.891 -7.738 12.703 1 75.31 192 ARG B N 1
ATOM 3353 C CA . ARG B 1 192 ? -11.672 -6.598 13.164 1 75.31 192 ARG B CA 1
ATOM 3354 C C . ARG B 1 192 ? -12.312 -6.887 14.523 1 75.31 192 ARG B C 1
ATOM 3356 O O . ARG B 1 192 ? -12.297 -6.035 15.414 1 75.31 192 ARG B O 1
ATOM 3363 N N . GLU B 1 193 ? -12.891 -8.055 14.695 1 75 193 GLU B N 1
ATOM 3364 C CA . GLU B 1 193 ? -13.5 -8.453 15.961 1 75 193 GLU B CA 1
ATOM 3365 C C . GLU B 1 193 ? -12.469 -8.508 17.078 1 75 193 GLU B C 1
ATOM 3367 O O . GLU B 1 193 ? -12.758 -8.133 18.219 1 75 193 GLU B O 1
ATOM 3372 N N . TYR B 1 194 ? -11.398 -9 16.688 1 76.12 194 TYR B N 1
ATOM 3373 C CA . TYR B 1 194 ? -10.32 -9.055 17.672 1 76.12 194 TYR B CA 1
ATOM 3374 C C . TYR B 1 194 ? -9.914 -7.648 18.109 1 76.12 194 TYR B C 1
ATOM 3376 O O . TYR B 1 194 ? -9.719 -7.395 19.297 1 76.12 194 TYR B O 1
ATOM 3384 N N . VAL B 1 195 ? -9.836 -6.785 17.219 1 74.31 195 VAL B N 1
ATOM 3385 C CA . VAL B 1 195 ? -9.492 -5.395 17.5 1 74.31 195 VAL B CA 1
ATOM 3386 C C . VAL B 1 195 ? -10.57 -4.758 18.359 1 74.31 195 VAL B C 1
ATOM 3388 O O . VAL B 1 195 ? -10.266 -4.023 19.312 1 74.31 195 VAL B O 1
ATOM 3391 N N . TYR B 1 196 ? -11.773 -5.094 18.094 1 74 196 TYR B N 1
ATOM 3392 C CA . TYR B 1 196 ? -12.891 -4.566 18.875 1 74 196 TYR B CA 1
ATOM 3393 C C . TYR B 1 196 ? -12.852 -5.109 20.297 1 74 196 TYR B C 1
ATOM 3395 O O . TYR B 1 196 ? -13.102 -4.371 21.266 1 74 196 TYR B O 1
ATOM 3403 N N . THR B 1 197 ? -12.539 -6.367 20.422 1 74.38 197 THR B N 1
ATOM 3404 C CA . THR B 1 197 ? -12.477 -6.992 21.734 1 74.38 197 THR B CA 1
ATOM 3405 C C . THR B 1 197 ? -11.359 -6.383 22.562 1 74.38 197 THR B C 1
ATOM 3407 O O . THR B 1 197 ? -11.531 -6.125 23.766 1 74.38 197 THR B O 1
ATOM 3410 N N . ILE B 1 198 ? -10.344 -6.102 21.891 1 73.5 198 ILE B N 1
ATOM 3411 C CA . ILE B 1 198 ? -9.219 -5.484 22.594 1 73.5 198 ILE B CA 1
ATOM 3412 C C . ILE B 1 198 ? -9.57 -4.051 22.984 1 73.5 198 ILE B C 1
ATOM 3414 O O . ILE B 1 198 ? -9.266 -3.607 24.094 1 73.5 198 ILE B O 1
ATOM 3418 N N . SER B 1 199 ? -10.156 -3.371 22.094 1 72.31 199 SER B N 1
ATOM 3419 C CA . SER B 1 199 ? -10.547 -1.994 22.359 1 72.31 199 SER B CA 1
ATOM 3420 C C . SER B 1 199 ? -11.539 -1.923 23.516 1 72.31 199 SER B C 1
ATOM 3422 O O . SER B 1 199 ? -11.477 -1.009 24.344 1 72.31 199 SER B O 1
ATOM 3424 N N . ARG B 1 200 ? -12.406 -2.867 23.562 1 70.75 200 ARG B N 1
ATOM 3425 C CA . ARG B 1 200 ? -13.375 -2.959 24.656 1 70.75 200 ARG B CA 1
ATOM 3426 C C . ARG B 1 200 ? -12.672 -3.25 25.984 1 70.75 200 ARG B C 1
ATOM 3428 O O . ARG B 1 200 ? -13.031 -2.688 27.016 1 70.75 200 ARG B O 1
ATOM 3435 N N . LYS B 1 201 ? -11.797 -4.031 25.797 1 69.38 201 LYS B N 1
ATOM 3436 C CA . LYS B 1 201 ? -11.039 -4.352 27.016 1 69.38 201 LYS B CA 1
ATOM 3437 C C . LYS B 1 201 ? -10.25 -3.141 27.5 1 69.38 201 LYS B C 1
ATOM 3439 O O . LYS B 1 201 ? -10.031 -2.98 28.703 1 69.38 201 LYS B O 1
ATOM 3444 N N . LEU B 1 202 ? -9.914 -2.303 26.562 1 69.94 202 LEU B N 1
ATOM 3445 C CA . LEU B 1 202 ? -9.172 -1.101 26.938 1 69.94 202 LEU B CA 1
ATOM 3446 C C . LEU B 1 202 ? -10.125 0.047 27.25 1 69.94 202 LEU B C 1
ATOM 3448 O O . LEU B 1 202 ? -9.688 1.137 27.625 1 69.94 202 LEU B O 1
ATOM 3452 N N . GLY B 1 203 ? -11.461 -0.164 27.203 1 63 203 GLY B N 1
ATOM 3453 C CA . GLY B 1 203 ? -12.477 0.797 27.609 1 63 203 GLY B CA 1
ATOM 3454 C C . GLY B 1 203 ? -12.992 1.638 26.453 1 63 203 GLY B C 1
ATOM 3455 O O . GLY B 1 203 ? -13.727 2.607 26.672 1 63 203 GLY B O 1
ATOM 3456 N N . TYR B 1 204 ? -12.484 1.419 25.25 1 59.5 204 TYR B N 1
ATOM 3457 C CA . TYR B 1 204 ? -12.938 2.211 24.109 1 59.5 204 TYR B CA 1
ATOM 3458 C C . TYR B 1 204 ? -13.938 1.435 23.266 1 59.5 204 TYR B C 1
ATOM 3460 O O . TYR B 1 204 ? -13.703 0.278 22.906 1 59.5 204 TYR B O 1
ATOM 3468 N N . GLU B 1 205 ? -15.242 1.638 23.375 1 56.19 205 GLU B N 1
ATOM 3469 C CA . GLU B 1 205 ? -16.266 0.917 22.625 1 56.19 205 GLU B CA 1
ATOM 3470 C C . GLU B 1 205 ? -16.281 1.367 21.156 1 56.19 205 GLU B C 1
ATOM 3472 O O . GLU B 1 205 ? -16.797 2.443 20.844 1 56.19 205 GLU B O 1
ATOM 3477 N N . LEU B 1 206 ? -15.516 0.862 20.328 1 53.72 206 LEU B N 1
ATOM 3478 C CA . LEU B 1 206 ? -15.414 1.255 18.938 1 53.72 206 LEU B CA 1
ATOM 3479 C C . LEU B 1 206 ? -16.516 0.608 18.109 1 53.72 206 LEU B C 1
ATOM 3481 O O . LEU B 1 206 ? -16.75 1 16.953 1 53.72 206 LEU B O 1
ATOM 3485 N N . ASP B 1 207 ? -17.234 -0.418 18.547 1 53.44 207 ASP B N 1
ATOM 3486 C CA . ASP B 1 207 ? -18.312 -1.09 17.828 1 53.44 207 ASP B CA 1
ATOM 3487 C C . ASP B 1 207 ? -19.609 -0.283 17.891 1 53.44 207 ASP B C 1
ATOM 3489 O O . ASP B 1 207 ? -20.188 -0.109 18.969 1 53.44 207 ASP B O 1
ATOM 3493 N N . PRO B 1 208 ? -19.922 0.429 16.906 1 52.94 208 PRO B N 1
ATOM 3494 C CA . PRO B 1 208 ? -21.141 1.222 17.047 1 52.94 208 PRO B CA 1
ATOM 3495 C C . PRO B 1 208 ? -22.375 0.365 17.375 1 52.94 208 PRO B C 1
ATOM 3497 O O . PRO B 1 208 ? -23.312 0.848 18 1 52.94 208 PRO B O 1
ATOM 3500 N N . HIS B 1 209 ? -22.469 -0.785 16.781 1 47.78 209 HIS B N 1
ATOM 3501 C CA . HIS B 1 209 ? -23.688 -1.564 16.969 1 47.78 209 HIS B CA 1
ATOM 3502 C C . HIS B 1 209 ? -23.609 -2.396 18.25 1 47.78 209 HIS B C 1
ATOM 3504 O O . HIS B 1 209 ? -24.484 -3.24 18.484 1 47.78 209 HIS B O 1
ATOM 3510 N N . HIS B 1 210 ? -22.688 -2.207 18.984 1 47.28 210 HIS B N 1
ATOM 3511 C CA . HIS B 1 210 ? -22.609 -2.936 20.234 1 47.28 210 HIS B CA 1
ATOM 3512 C C . HIS B 1 210 ? -23.547 -2.32 21.281 1 47.28 210 HIS B C 1
ATOM 3514 O O . HIS B 1 210 ? -23.438 -1.129 21.578 1 47.28 210 HIS B O 1
ATOM 3520 N N . GLY B 1 211 ? -24.75 -2.928 21.562 1 45.5 211 GLY B N 1
ATOM 3521 C CA . GLY B 1 211 ? -25.859 -2.693 22.484 1 45.5 211 GLY B CA 1
ATOM 3522 C C . GLY B 1 211 ? -27.203 -2.615 21.797 1 45.5 211 GLY B C 1
ATOM 3523 O O . GLY B 1 211 ? -28.219 -2.301 22.438 1 45.5 211 GLY B O 1
ATOM 3524 N N . SER B 1 212 ? -27.219 -2.307 20.531 1 35.97 212 SER B N 1
ATOM 3525 C CA . SER B 1 212 ? -28.594 -2.354 20.047 1 35.97 212 SER B CA 1
ATOM 3526 C C . SER B 1 212 ? -29.156 -3.771 20.109 1 35.97 212 SER B C 1
ATOM 3528 O O . SER B 1 212 ? -28.578 -4.699 19.547 1 35.97 212 SER B O 1
ATOM 3530 N N . ILE B 1 213 ? -29.781 -4.129 21.172 1 32.38 213 ILE B N 1
ATOM 3531 C CA . ILE B 1 213 ? -30.594 -5.324 21.359 1 32.38 213 ILE B CA 1
ATOM 3532 C C . ILE B 1 213 ? -31.422 -5.594 20.109 1 32.38 213 ILE B C 1
ATOM 3534 O O . ILE B 1 213 ? -32.219 -4.758 19.703 1 32.38 213 ILE B O 1
ATOM 3538 N N . VAL B 1 214 ? -30.969 -6.234 19.125 1 30.11 214 VAL B N 1
ATOM 3539 C CA . VAL B 1 214 ? -31.953 -6.789 18.219 1 30.11 214 VAL B CA 1
ATOM 3540 C C . VAL B 1 214 ? -33.062 -7.457 19 1 30.11 214 VAL B C 1
ATOM 3542 O O . VAL B 1 214 ? -32.844 -8.438 19.719 1 30.11 214 VAL B O 1
ATOM 3545 N N . TYR B 1 215 ? -34.031 -6.602 19.375 1 23.52 215 TYR B N 1
ATOM 3546 C CA . TYR B 1 215 ? -35.281 -7.246 19.703 1 23.52 215 TYR B CA 1
ATOM 3547 C C . TYR B 1 215 ? -35.875 -7.984 18.5 1 23.52 215 TYR B C 1
ATOM 3549 O O . TYR B 1 215 ? -35.688 -7.543 17.359 1 23.52 215 TYR B O 1
#

Foldseek 3Di:
DVVVVVVVVVVVVVVVVVVVVVLVVLLVVQVVCVVVVPVLLVVLLVLLVVLLVVLVVCCVPVVPDPVLSVLLNVLSVLLNVQSVCPQAGACPDPSNVVNVVSLVVNVVVVVVPLVDDDDDDPVLCPDPPDDDRDRDDPVRSVVCCCRNRVPSNSSSQSHHFHQCPPDPDDDDDDPPPVPRDGNSRVVSVVVVVVVQVVCVVVVHRPPPPPPPPPD/DVVVVVVVVVVVVVVVVVVVVVLVVLLVVQVVCVVVVPVLLVVLLVLLVVLLVVLVVCCVPVVPDPVLSVLLNVLSVLLNVQSVCPQEGACPDPSNVVNVVSLVVNVVVVVVPLVDDDDDDPVLCPDPPDDDDDRDDPVRSVVCCCRNRVPSNSSSQSHHFYQPPPDPDDDDDDPPPVPRDGNSRVVSVVVVVVVQVVCVVVVHRPPPPPPPPPD